Protein AF-A0A1V4M1B5-F1 (afdb_monomer_lite)

Secondary structure (DSSP, 8-state):
-HHHHHHHHHHHHHHHHHHHHHHHHHHHHHHTPPPPPEEEEEEEEEEEEEEEEE-S--SSS-TTPEEPTT-S-EEGGG-EEEEEEEEEEEES--SS-EEEEEEEEEEEEEEETTTEEEEEEEEEEEEEEEEEEBTTB-EEEPPPEEE-HHHHHHHHHHHHHHHT---SEEEEEEEEEEEEEEEETTEEEEEEEEEEEEEEE-SSEEEESS-TTT--EEEEEEEEEEPPPHHHHHHHHHHHSHHHHHHHHHHHHHHHHHHHTTS--S-HHHHHHHHTGGGEEE------S-EEEE-S-HHHHHHHHHHTT--EEEETTTTEEEEE-SSEEEEE-HHHHHHHHTTSPPHHHHHHHTTSS-HHHHHHHHHHHHHH---HHHHHHHTTSS-HHHHHHHHHHHTT--B----TTTTTS--GGGGTS-HHHHHHHTEEEEEE-TTSPEEEEESS---HHHHHHHHHHHTS-EEEEE--HHHHHHHHHHHHHHHHHHH----TTS-TTS-GGGGS-HHHHHHHHHHHHTT---HHHHHHHHT-S-TTTTTT--SSS-HHHHHHHTTSS-HHHHHHHHHHHHHHHHS-HHHHHTTPPPPHHHHHHHTTSS-HHHHHHHHHHHHHHT--HHHHHHHTTSS-HHHHHHHHHHHHHHHHHHHS--S--------

Sequence (663 aa):
MKNKRLRSKILSLLMLMALGLSGGWTYITYSRMPPLPVTRAVTLEAGADFQVTAQENLLVYPRGTVLPKDLAAYFYAADPQLVVFPSVDVSGLESGELSVDLDFKVRLLAADDRLGTYWTYDLEAIPGESFVLTPQKTTFTARGISLDAPGYYDLGVSIREEIDSNAGNLQLELLSTLQVTGTANGEKVVRQTRHTFDVMLQNTYFAIAVPPGDNVAQMTAVAASVPPTLRENFLRFAGIHYLLLALDGILLLGLVLSLVLRDRSASRAEAEHRRFKEWITEGTVEVRDKTPIRILTLEGLVDLAIDLDKRVIYDDQVKKYYVLEEDLLYSHDPREARGILDKKPQLGKLLLERGHIRQEQLETGLYYQQRIGSRLGESLIALGFINETTLHSTLAAQNQVNYVEVDPKIAGKDRSWLEKLDIKRARALNVLPLGKRPDGQWVIASGKPVTEELKKALEEIFESRVFLVATRPSAVFATLEYMGEEARQQWGGDLKGTGLTIQPYERLTQEENTAFTNAYYRGTLVRELLLKATGKVDPTALAPVSKGESVMDWLVDNDFVDLEFFNLMQGLERLIGRMDWDQRQEKMVPSMAEVLHESDYLTRDVVQWVAHESQLQKISEKDLLKNNLLASPTTLEKTQLLLTTHRSLLSLNPVEPDRDPLK

Structure (mmCIF, N/CA/C/O backbone):
data_AF-A0A1V4M1B5-F1
#
_entry.id   AF-A0A1V4M1B5-F1
#
loop_
_atom_site.group_PDB
_atom_site.id
_atom_site.type_symbol
_atom_site.label_atom_id
_atom_site.label_alt_id
_atom_site.label_comp_id
_atom_site.label_asym_id
_atom_site.label_entity_id
_atom_site.label_seq_id
_atom_site.pdbx_PDB_ins_code
_atom_site.Cartn_x
_atom_site.Cartn_y
_atom_site.Cartn_z
_atom_site.occupancy
_atom_site.B_iso_or_equiv
_atom_site.auth_seq_id
_atom_site.auth_comp_id
_atom_site.auth_asym_id
_atom_site.auth_atom_id
_atom_site.pdbx_PDB_model_num
ATOM 1 N N . MET A 1 1 ? -41.233 9.272 -36.796 1.00 48.00 1 MET A N 1
ATOM 2 C CA . MET A 1 1 ? -40.439 9.835 -35.669 1.00 48.00 1 MET A CA 1
ATOM 3 C C . MET A 1 1 ? -41.277 10.369 -34.493 1.00 48.00 1 MET A C 1
ATOM 5 O O . MET A 1 1 ? -40.893 10.101 -33.359 1.00 48.00 1 MET A O 1
ATOM 9 N N . LYS A 1 2 ? -42.426 11.045 -34.700 1.00 44.78 2 LYS A N 1
ATOM 10 C CA . LYS A 1 2 ? -43.296 11.566 -33.609 1.00 44.78 2 LYS A CA 1
ATOM 11 C C . LYS A 1 2 ? -43.731 10.512 -32.564 1.00 44.78 2 LYS A C 1
ATOM 13 O O . LYS A 1 2 ? -43.611 10.770 -31.370 1.00 44.78 2 LYS A O 1
ATOM 18 N N . ASN A 1 3 ? -44.111 9.300 -32.987 1.00 55.03 3 ASN A N 1
ATOM 19 C CA . ASN A 1 3 ? -44.580 8.246 -32.066 1.00 55.03 3 ASN A CA 1
ATOM 20 C C . ASN A 1 3 ? -43.497 7.670 -31.130 1.00 55.03 3 ASN A C 1
ATOM 22 O O . ASN A 1 3 ? -43.824 7.250 -30.024 1.00 55.03 3 ASN A O 1
ATOM 26 N N . LYS A 1 4 ? -42.209 7.677 -31.515 1.00 56.94 4 LYS A N 1
ATOM 27 C CA . LYS A 1 4 ? -41.112 7.208 -30.637 1.00 56.94 4 LYS A CA 1
ATOM 28 C C . LYS A 1 4 ? -40.813 8.206 -29.511 1.00 56.94 4 LYS A C 1
ATOM 30 O O . LYS A 1 4 ? -40.631 7.801 -28.368 1.00 56.94 4 LYS A O 1
ATOM 35 N N . ARG A 1 5 ? -40.841 9.510 -29.816 1.00 59.72 5 ARG A N 1
ATOM 36 C CA . ARG A 1 5 ? -40.646 10.579 -28.820 1.00 59.72 5 ARG A CA 1
ATOM 37 C C . ARG A 1 5 ? -41.785 10.634 -27.797 1.00 59.72 5 ARG A C 1
ATOM 39 O O . ARG A 1 5 ? -41.528 10.899 -26.628 1.00 59.72 5 ARG A O 1
ATOM 46 N N . LEU A 1 6 ? -43.021 10.350 -28.216 1.00 68.25 6 LEU A N 1
ATOM 47 C CA . LEU A 1 6 ? -44.176 10.306 -27.313 1.00 68.25 6 LEU A CA 1
ATOM 48 C C . LEU A 1 6 ? -44.098 9.121 -26.332 1.00 68.25 6 LEU A C 1
ATOM 50 O O . LEU A 1 6 ? -44.306 9.308 -25.138 1.00 68.25 6 LEU A O 1
ATOM 54 N N . ARG A 1 7 ? -43.708 7.928 -26.806 1.00 73.94 7 ARG A N 1
ATOM 55 C CA . ARG A 1 7 ? -43.540 6.730 -25.959 1.00 73.94 7 ARG A CA 1
ATOM 56 C C . ARG A 1 7 ? -42.438 6.885 -24.904 1.00 73.94 7 ARG A C 1
ATOM 58 O O . ARG A 1 7 ? -42.643 6.495 -23.763 1.00 73.94 7 ARG A O 1
ATOM 65 N N . SER A 1 8 ? -41.307 7.503 -25.257 1.00 70.81 8 SER A N 1
ATOM 66 C CA . SER A 1 8 ? -40.213 7.773 -24.307 1.00 70.81 8 SER A CA 1
ATOM 67 C C . SER A 1 8 ? -40.633 8.742 -23.192 1.00 70.81 8 SER A C 1
ATOM 69 O O . SER A 1 8 ? -40.328 8.491 -22.032 1.00 70.81 8 SER A O 1
ATOM 71 N N . LYS A 1 9 ? -41.406 9.794 -23.507 1.00 78.75 9 LYS A N 1
ATOM 72 C CA . LYS A 1 9 ? -41.931 10.723 -22.488 1.00 78.75 9 LYS A CA 1
ATOM 73 C C . LYS A 1 9 ? -42.872 10.039 -21.495 1.00 78.75 9 LYS A C 1
ATOM 75 O O . LYS A 1 9 ? -42.784 10.305 -20.302 1.00 78.75 9 LYS A O 1
ATOM 80 N N . ILE A 1 10 ? -43.752 9.167 -21.989 1.00 85.25 10 ILE A N 1
ATOM 81 C CA . ILE A 1 10 ? -44.687 8.409 -21.146 1.00 85.25 10 ILE A CA 1
ATOM 82 C C . ILE A 1 10 ? -43.915 7.455 -20.224 1.00 85.25 10 ILE A C 1
ATOM 84 O O . ILE A 1 10 ? -44.219 7.383 -19.039 1.00 85.25 10 ILE A O 1
ATOM 88 N N . LEU A 1 11 ? -42.876 6.786 -20.734 1.00 85.06 11 LEU A N 1
ATOM 89 C CA . LEU A 1 11 ? -42.045 5.883 -19.936 1.00 85.06 11 LEU A CA 1
ATOM 90 C C . LEU A 1 11 ? -41.297 6.612 -18.808 1.00 85.06 11 LEU A C 1
ATOM 92 O O . LEU A 1 11 ? -41.322 6.145 -17.672 1.00 85.06 11 LEU A O 1
ATOM 96 N N . SER A 1 12 ? -40.687 7.773 -19.087 1.00 86.62 12 SER A N 1
ATOM 97 C CA . SER A 1 12 ? -40.018 8.568 -18.044 1.00 86.62 12 SER A CA 1
ATOM 98 C C . SER A 1 12 ? -41.000 9.038 -16.966 1.00 86.62 12 SER A C 1
ATOM 100 O O . SER A 1 12 ? -40.670 9.016 -15.785 1.00 86.62 12 SER A O 1
ATOM 102 N N . LEU A 1 13 ? -42.218 9.433 -17.358 1.00 90.75 13 LEU A N 1
ATOM 103 C CA . LEU A 1 13 ? -43.259 9.859 -16.418 1.00 90.75 13 LEU A CA 1
ATOM 104 C C . LEU A 1 13 ? -43.703 8.705 -15.502 1.00 90.75 13 LEU A C 1
ATOM 106 O O . LEU A 1 13 ? -43.844 8.894 -14.296 1.00 90.75 13 LEU A O 1
ATOM 110 N N . LEU A 1 14 ? -43.888 7.507 -16.066 1.00 91.00 14 LEU A N 1
ATOM 111 C CA . LEU A 1 14 ? -44.264 6.312 -15.308 1.00 91.00 14 LEU A CA 1
ATOM 112 C C . LEU A 1 14 ? -43.173 5.897 -14.316 1.00 91.00 14 LEU A C 1
ATOM 114 O O . LEU A 1 14 ? -43.487 5.585 -13.170 1.00 91.00 14 LEU A O 1
ATOM 118 N N . MET A 1 15 ? -41.899 5.939 -14.719 1.00 90.94 15 MET A N 1
ATOM 119 C CA . MET A 1 15 ? -40.792 5.623 -13.810 1.00 90.94 15 MET A CA 1
ATOM 120 C C . MET A 1 15 ? -40.644 6.643 -12.683 1.00 90.94 15 MET A C 1
ATOM 122 O O . MET A 1 15 ? -40.407 6.249 -11.546 1.00 90.94 15 MET A O 1
ATOM 126 N N . LEU A 1 16 ? -40.849 7.932 -12.965 1.00 93.56 16 LEU A N 1
ATOM 127 C CA . LEU A 1 16 ? -40.843 8.970 -11.934 1.00 93.56 16 LEU A CA 1
ATOM 128 C C . LEU A 1 16 ? -41.950 8.735 -10.892 1.00 93.56 16 LEU A C 1
ATOM 130 O O . LEU A 1 16 ? -41.705 8.838 -9.692 1.00 93.56 16 LEU A O 1
ATOM 134 N N . MET A 1 17 ? -43.160 8.388 -11.341 1.00 94.44 17 MET A N 1
ATOM 135 C CA . MET A 1 17 ? -44.288 8.104 -10.450 1.00 94.44 17 MET A CA 1
ATOM 136 C C . MET A 1 17 ? -44.045 6.843 -9.607 1.00 94.44 17 MET A C 1
ATOM 138 O O . MET A 1 17 ? -44.287 6.857 -8.401 1.00 94.44 17 MET A O 1
ATOM 142 N N . ALA A 1 18 ? -43.522 5.777 -10.219 1.00 93.00 18 ALA A N 1
ATOM 143 C CA . ALA A 1 18 ? -43.169 4.546 -9.515 1.00 93.00 18 ALA A CA 1
ATOM 144 C C . ALA A 1 18 ? -42.073 4.779 -8.461 1.00 93.00 18 ALA A C 1
ATOM 146 O O . ALA A 1 18 ? -42.193 4.284 -7.342 1.00 93.00 18 ALA A O 1
ATOM 147 N N . LEU A 1 19 ? -41.048 5.575 -8.788 1.00 94.69 19 LEU A N 1
ATOM 148 C CA . LEU A 1 19 ? -39.980 5.937 -7.855 1.00 94.69 19 LEU A CA 1
ATOM 149 C C . LEU A 1 19 ? -40.519 6.738 -6.662 1.00 94.69 19 LEU A C 1
ATOM 151 O O . LEU A 1 19 ? -40.127 6.483 -5.529 1.00 94.69 19 LEU A O 1
ATOM 155 N N . GLY A 1 20 ? -41.453 7.666 -6.893 1.00 93.19 20 GLY A N 1
ATOM 156 C CA . GLY A 1 20 ? -42.091 8.428 -5.815 1.00 93.19 20 GLY A CA 1
ATOM 157 C C . GLY A 1 20 ? -42.897 7.550 -4.852 1.00 93.19 20 GLY A C 1
ATOM 158 O O . GLY A 1 20 ? -42.809 7.725 -3.638 1.00 93.19 20 GLY A O 1
ATOM 159 N N . LEU A 1 21 ? -43.647 6.577 -5.380 1.00 95.56 21 LEU A N 1
ATOM 160 C CA . LEU A 1 21 ? -44.409 5.624 -4.563 1.00 95.56 21 LEU A CA 1
ATOM 161 C C . LEU A 1 21 ? -43.489 4.699 -3.757 1.00 95.56 21 LEU A C 1
ATOM 163 O O . LEU A 1 21 ? -43.699 4.519 -2.558 1.00 95.56 21 LEU A O 1
ATOM 167 N N . SER A 1 22 ? -42.466 4.144 -4.408 1.00 94.06 22 SER A N 1
ATOM 168 C CA . SER A 1 22 ? -41.503 3.235 -3.782 1.00 94.06 22 SER A CA 1
ATOM 169 C C . SER A 1 22 ? -40.672 3.949 -2.707 1.00 94.06 22 SER A C 1
ATOM 171 O O . SER A 1 22 ? -40.664 3.517 -1.555 1.00 94.06 22 SER A O 1
ATOM 173 N N . GLY A 1 23 ? -40.125 5.132 -3.008 1.00 92.06 23 GLY A N 1
ATOM 174 C CA . GLY A 1 23 ? -39.372 5.931 -2.039 1.00 92.06 23 GLY A CA 1
ATOM 175 C C . GLY A 1 23 ? -40.216 6.391 -0.843 1.00 92.06 23 GLY A C 1
ATOM 176 O O . GLY A 1 23 ? -39.745 6.381 0.296 1.00 92.06 23 GLY A O 1
ATOM 177 N N . GLY A 1 24 ? -41.492 6.731 -1.066 1.00 93.06 24 GLY A N 1
ATOM 178 C CA . GLY A 1 24 ? -42.434 7.033 0.015 1.00 93.06 24 GLY A CA 1
ATOM 179 C C . GLY A 1 24 ? -42.676 5.835 0.941 1.00 93.06 24 GLY A C 1
ATOM 180 O O . GLY A 1 24 ? -42.702 5.988 2.165 1.00 93.06 24 GLY A O 1
ATOM 181 N N . TRP A 1 25 ? -42.787 4.630 0.378 1.00 94.44 25 TRP A N 1
ATOM 182 C CA . TRP A 1 25 ? -42.917 3.392 1.146 1.00 94.44 25 TRP A CA 1
ATOM 183 C C . TRP A 1 25 ? -41.650 3.069 1.952 1.00 94.44 25 TRP A C 1
ATOM 185 O O . TRP A 1 25 ? -41.737 2.744 3.142 1.00 94.44 25 TRP A O 1
ATOM 195 N N 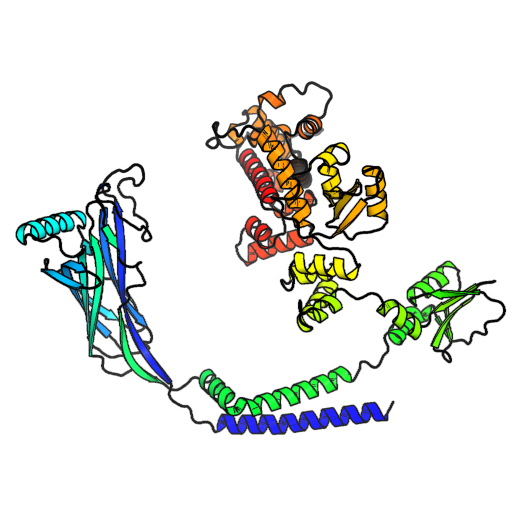. THR A 1 26 ? -40.472 3.231 1.343 1.00 92.06 26 THR A N 1
ATOM 196 C CA . THR A 1 26 ? -39.167 3.093 2.006 1.00 92.06 26 THR A CA 1
ATOM 197 C C . THR A 1 26 ? -39.068 4.032 3.216 1.00 92.06 26 THR A C 1
ATOM 199 O O . THR A 1 26 ? -38.718 3.593 4.314 1.00 92.06 26 THR A O 1
ATOM 202 N N . TYR A 1 27 ? -39.474 5.298 3.070 1.00 92.50 27 TYR A N 1
ATOM 203 C CA . TYR A 1 27 ? -39.467 6.285 4.157 1.00 92.50 27 TYR A CA 1
ATOM 204 C C . TYR A 1 27 ? -40.409 5.930 5.321 1.00 92.50 27 TYR A C 1
ATOM 206 O O . TYR A 1 27 ? -40.021 6.004 6.492 1.00 92.50 27 TYR A O 1
ATOM 214 N N . ILE A 1 28 ? -41.645 5.513 5.027 1.00 93.25 28 ILE A N 1
ATOM 215 C CA . ILE A 1 28 ? -42.609 5.103 6.064 1.00 93.25 28 ILE A CA 1
ATOM 216 C C . ILE A 1 28 ? -42.090 3.877 6.826 1.00 93.25 28 ILE A C 1
ATOM 218 O O . ILE A 1 28 ? -42.233 3.795 8.045 1.00 93.25 28 ILE A O 1
ATOM 222 N N . THR A 1 29 ? -41.467 2.934 6.120 1.00 90.31 29 THR A N 1
ATOM 223 C CA . THR A 1 29 ? -40.928 1.715 6.732 1.00 90.31 29 THR A CA 1
ATOM 224 C C . THR A 1 29 ? -39.745 2.041 7.647 1.00 90.31 29 THR A C 1
ATOM 226 O O . THR A 1 29 ? -39.699 1.558 8.776 1.00 90.31 29 THR A O 1
ATOM 229 N N . TYR A 1 30 ? -38.833 2.919 7.212 1.00 89.81 30 TYR A N 1
ATOM 230 C CA . TYR A 1 30 ? -37.693 3.361 8.021 1.00 89.81 30 TYR A CA 1
ATOM 231 C C . TYR A 1 30 ? -38.131 4.127 9.277 1.00 89.81 30 TYR A C 1
ATOM 233 O O . TYR A 1 30 ? -37.676 3.828 10.377 1.00 89.81 30 TYR A O 1
ATOM 241 N N . SER A 1 31 ? -39.067 5.071 9.139 1.00 86.56 31 SER A N 1
ATOM 242 C CA . SER A 1 31 ? -39.535 5.904 10.261 1.00 86.56 31 SER A CA 1
ATOM 243 C C . SER A 1 31 ? -40.299 5.132 11.345 1.00 86.56 31 SER A C 1
ATOM 245 O O . SER A 1 31 ? -40.367 5.588 12.483 1.00 86.56 31 SER A O 1
ATOM 247 N N . ARG A 1 32 ? -40.854 3.957 11.020 1.00 88.19 32 ARG A N 1
ATOM 248 C CA . ARG A 1 32 ? -41.554 3.075 11.973 1.00 88.19 32 ARG A CA 1
ATOM 249 C C . ARG A 1 32 ? -40.654 2.022 12.623 1.00 88.19 32 ARG A C 1
ATOM 251 O O . ARG A 1 32 ? -41.139 1.236 13.436 1.00 88.19 32 ARG A O 1
ATOM 258 N N . MET A 1 33 ? -39.373 1.966 12.265 1.00 82.12 33 MET A N 1
ATOM 259 C CA . MET A 1 33 ? -38.455 0.950 12.766 1.00 82.12 33 MET A CA 1
ATOM 260 C C . MET A 1 33 ? -37.965 1.300 14.186 1.00 82.12 33 MET A C 1
ATOM 262 O O . MET A 1 33 ? -37.343 2.348 14.364 1.00 82.12 33 MET A O 1
ATOM 266 N N . PRO A 1 34 ? -38.193 0.449 15.207 1.00 78.88 34 PRO A N 1
ATOM 267 C CA . PRO A 1 34 ? -37.707 0.726 16.555 1.00 78.88 34 PRO A CA 1
ATOM 268 C C . PRO A 1 34 ? -36.176 0.563 16.637 1.00 78.88 34 PRO A C 1
ATOM 270 O O . PRO A 1 34 ? -35.639 -0.403 16.066 1.00 78.88 34 PRO A O 1
ATOM 273 N N . PRO A 1 35 ? -35.468 1.455 17.361 1.00 75.00 35 PRO A N 1
ATOM 274 C CA . PRO A 1 35 ? -34.042 1.297 17.626 1.00 75.00 35 PRO A CA 1
ATOM 275 C C . PRO A 1 35 ? -33.814 0.080 18.531 1.00 75.00 35 PRO A C 1
ATOM 277 O O . PRO A 1 35 ? -34.474 -0.066 19.558 1.00 75.00 35 PRO A O 1
ATOM 280 N N . LEU A 1 36 ? -32.882 -0.798 18.151 1.00 74.56 36 LEU A N 1
ATOM 281 C CA . LEU A 1 36 ? -32.405 -1.871 19.027 1.00 74.56 36 LEU A CA 1
ATOM 282 C C . LEU A 1 36 ? -31.110 -1.418 19.709 1.00 74.56 36 LEU A C 1
ATOM 284 O O . LEU A 1 36 ? -30.237 -0.906 19.007 1.00 74.56 36 LEU A O 1
ATOM 288 N N . PRO A 1 37 ? -30.968 -1.594 21.033 1.00 69.50 37 PRO A N 1
ATOM 289 C CA . PRO A 1 37 ? -29.745 -1.224 21.732 1.00 69.50 37 PRO A CA 1
ATOM 290 C C . PRO A 1 37 ? -28.545 -2.016 21.201 1.00 69.50 37 PRO A C 1
ATOM 292 O O . PRO A 1 37 ? -28.661 -3.201 20.883 1.00 69.50 37 PRO A O 1
ATOM 295 N N . VAL A 1 38 ? -27.394 -1.352 21.122 1.00 65.25 38 VAL A N 1
ATOM 296 C CA . VAL A 1 38 ? -26.109 -1.946 20.740 1.00 65.25 38 VAL A CA 1
ATOM 297 C C . VAL A 1 38 ? -25.270 -2.115 21.998 1.00 65.25 38 VAL A C 1
ATOM 299 O O . VAL A 1 38 ? -25.166 -1.199 22.812 1.00 65.25 38 VAL A O 1
ATOM 302 N N . THR A 1 39 ? -24.664 -3.284 22.171 1.00 66.88 39 THR A N 1
ATOM 303 C CA . THR A 1 39 ? -23.764 -3.542 23.295 1.00 66.88 39 THR A CA 1
ATOM 304 C C . THR A 1 39 ? -22.394 -2.923 23.018 1.00 66.88 39 THR A C 1
ATOM 306 O O . THR A 1 39 ? -21.721 -3.326 22.071 1.00 66.88 39 THR A O 1
ATOM 309 N N . ARG A 1 40 ? -21.965 -1.960 23.839 1.00 69.56 40 ARG A N 1
ATOM 310 C CA . ARG A 1 40 ? -20.591 -1.436 23.843 1.00 69.56 40 ARG A CA 1
ATOM 311 C C . ARG A 1 40 ? -19.834 -2.020 25.029 1.00 69.56 40 ARG A C 1
ATOM 313 O O . ARG A 1 40 ? -20.274 -1.896 26.172 1.00 69.56 40 ARG A O 1
ATOM 320 N N . ALA A 1 41 ? -18.725 -2.690 24.739 1.00 79.69 41 ALA A N 1
ATOM 321 C CA . ALA A 1 41 ? -17.855 -3.277 25.745 1.00 79.69 41 ALA A CA 1
ATOM 322 C C . ALA A 1 41 ? -16.779 -2.270 26.169 1.00 79.69 41 ALA A C 1
ATOM 324 O O . ALA A 1 41 ? -16.116 -1.681 25.317 1.00 79.69 41 ALA A O 1
ATOM 325 N N . VAL A 1 42 ? -16.603 -2.096 27.477 1.00 84.50 42 VAL A N 1
ATOM 326 C CA . VAL A 1 42 ? -15.413 -1.465 28.055 1.00 84.50 42 VAL A CA 1
ATOM 327 C C . VAL A 1 42 ? -14.383 -2.571 28.227 1.00 84.50 42 VAL A C 1
ATOM 329 O O . VAL A 1 42 ? -14.652 -3.534 28.950 1.00 84.50 42 VAL A O 1
ATOM 332 N N . THR A 1 43 ? -13.235 -2.456 27.572 1.00 88.94 43 THR A N 1
ATOM 333 C CA . THR A 1 43 ? -12.183 -3.482 27.597 1.00 88.94 43 THR A CA 1
ATOM 334 C C . THR A 1 43 ? -10.927 -2.895 28.211 1.00 88.94 43 THR A C 1
ATOM 336 O O . THR A 1 43 ? -10.510 -1.810 27.816 1.00 88.94 43 THR A O 1
ATOM 339 N N . LEU A 1 44 ? -10.349 -3.596 29.184 1.00 88.56 44 LEU A N 1
ATOM 340 C CA . LEU A 1 44 ? -9.011 -3.316 29.687 1.00 88.56 44 LEU A CA 1
ATOM 341 C C . LEU A 1 44 ? -8.021 -4.280 29.052 1.00 88.56 44 LEU A C 1
ATOM 343 O O . LEU A 1 44 ? -8.286 -5.478 28.966 1.00 88.56 44 LEU A O 1
ATOM 347 N N . GLU A 1 45 ? -6.881 -3.747 28.657 1.00 90.69 45 GLU A N 1
ATOM 348 C CA . GLU A 1 45 ? -5.767 -4.469 28.074 1.00 90.69 45 GLU A CA 1
ATOM 349 C C . GLU A 1 45 ? -4.562 -4.281 28.987 1.00 90.69 45 GLU A C 1
ATOM 351 O O . GLU A 1 45 ? -4.128 -3.157 29.225 1.00 90.69 45 GLU A O 1
ATOM 356 N N . ALA A 1 46 ? -4.061 -5.374 29.555 1.00 90.38 46 ALA A N 1
ATOM 357 C CA . ALA A 1 46 ? -2.837 -5.368 30.343 1.00 90.38 46 ALA A CA 1
ATOM 358 C C . ALA A 1 46 ? -1.698 -5.929 29.497 1.00 90.38 46 ALA A C 1
ATOM 360 O O . ALA A 1 46 ? -1.815 -7.033 28.960 1.00 90.38 46 ALA A O 1
ATOM 361 N N . GLY A 1 47 ? -0.612 -5.177 29.394 1.00 90.56 47 GLY A N 1
ATOM 362 C CA . GLY A 1 47 ? 0.578 -5.550 28.646 1.00 90.56 47 GLY A CA 1
ATOM 363 C C . GLY A 1 47 ? 1.844 -5.147 29.387 1.00 90.56 47 GLY A C 1
ATOM 364 O O . GLY A 1 47 ? 1.809 -4.664 30.520 1.00 90.56 47 GLY A O 1
ATOM 365 N N . ALA A 1 48 ? 2.983 -5.340 28.735 1.00 89.62 48 ALA A N 1
ATOM 366 C CA . ALA A 1 48 ? 4.244 -4.789 29.195 1.00 89.62 48 ALA A CA 1
ATOM 367 C C . ALA A 1 48 ? 5.140 -4.487 27.997 1.00 89.62 48 ALA A C 1
ATOM 369 O O . ALA A 1 48 ? 5.256 -5.299 27.078 1.00 89.62 48 ALA A O 1
ATOM 370 N N . ASP A 1 49 ? 5.782 -3.326 28.033 1.00 91.38 49 ASP A N 1
ATOM 371 C CA . ASP A 1 49 ? 6.894 -3.016 27.145 1.00 91.38 49 ASP A CA 1
ATOM 372 C C . ASP A 1 49 ? 8.224 -3.344 27.840 1.00 91.38 49 ASP A C 1
ATOM 374 O O . ASP A 1 49 ? 8.264 -3.555 29.050 1.00 91.38 49 ASP A O 1
ATOM 378 N N . PHE A 1 50 ? 9.334 -3.393 27.111 1.00 93.12 50 PHE A N 1
ATOM 379 C CA . PHE A 1 50 ? 10.651 -3.588 27.715 1.00 93.12 50 PHE A CA 1
ATOM 380 C C . PHE A 1 50 ? 11.759 -2.853 26.968 1.00 93.12 50 PHE A C 1
ATOM 382 O O . PHE A 1 50 ? 11.620 -2.453 25.812 1.00 93.12 50 PHE A O 1
ATOM 389 N N . GLN A 1 51 ? 12.895 -2.709 27.639 1.00 94.62 51 GLN A N 1
ATOM 390 C CA . GLN A 1 51 ? 14.132 -2.196 27.077 1.00 94.62 51 GLN A CA 1
ATOM 391 C C . GLN A 1 51 ? 15.299 -3.061 27.548 1.00 94.62 51 GLN A C 1
ATOM 393 O O . GLN A 1 51 ? 15.415 -3.348 28.738 1.00 94.62 51 GLN A O 1
ATOM 398 N N . VAL A 1 52 ? 16.183 -3.438 26.622 1.00 95.31 52 VAL A N 1
ATOM 399 C CA . VAL A 1 52 ? 17.447 -4.109 26.947 1.00 95.31 52 VAL A CA 1
ATOM 400 C C . VAL A 1 52 ? 18.600 -3.180 26.600 1.00 95.31 52 VAL A C 1
ATOM 402 O O . VAL A 1 52 ? 18.655 -2.656 25.489 1.00 95.31 52 VAL A O 1
ATOM 405 N N . THR A 1 53 ? 19.515 -2.960 27.540 1.00 95.69 53 THR A N 1
ATOM 406 C CA . THR A 1 53 ? 20.685 -2.089 27.342 1.00 95.69 53 THR A CA 1
ATOM 407 C C . THR A 1 53 ? 21.968 -2.867 27.607 1.00 95.69 53 THR A C 1
ATOM 409 O O . THR A 1 53 ? 22.090 -3.495 28.656 1.00 95.69 53 THR A O 1
ATOM 412 N N . ALA A 1 54 ? 22.923 -2.828 26.675 1.00 95.44 54 ALA A N 1
ATOM 413 C CA . ALA A 1 54 ? 24.233 -3.457 26.854 1.00 95.44 54 ALA A CA 1
ATOM 414 C C . ALA A 1 54 ? 25.074 -2.681 27.881 1.00 95.44 54 ALA A C 1
ATOM 416 O O . ALA A 1 54 ? 25.277 -1.474 27.717 1.00 95.44 54 ALA A O 1
ATOM 417 N N . GLN A 1 55 ? 25.581 -3.353 28.916 1.00 93.31 55 GLN A N 1
ATOM 418 C CA . GLN A 1 55 ? 26.452 -2.737 29.925 1.00 93.31 55 GLN A CA 1
ATOM 419 C C . GLN A 1 55 ? 27.941 -2.946 29.630 1.00 93.31 55 GLN A C 1
ATOM 421 O O . GLN A 1 55 ? 28.760 -2.118 30.037 1.00 93.31 55 GLN A O 1
ATOM 426 N N . GLU A 1 56 ? 28.286 -3.971 28.853 1.00 91.19 56 GLU A N 1
ATOM 427 C CA . GLU A 1 56 ? 29.650 -4.249 28.402 1.00 91.19 56 GLU A CA 1
ATOM 428 C C . GLU A 1 56 ? 29.911 -3.786 26.966 1.00 91.19 56 GLU A C 1
ATOM 430 O O . GLU A 1 56 ? 28.998 -3.604 26.157 1.00 91.19 56 GLU A O 1
ATOM 435 N N . ASN A 1 57 ? 31.186 -3.561 26.642 1.00 90.56 57 ASN A N 1
ATOM 436 C CA . ASN A 1 57 ? 31.584 -3.063 25.327 1.00 90.56 57 ASN A CA 1
ATOM 437 C C . ASN A 1 57 ? 31.890 -4.212 24.353 1.00 90.56 57 ASN A C 1
ATOM 439 O O . ASN A 1 57 ? 32.978 -4.788 24.383 1.00 90.56 57 ASN A O 1
ATOM 443 N N . LEU A 1 58 ? 30.957 -4.502 23.445 1.00 88.62 58 LEU A N 1
ATOM 444 C CA . LEU A 1 58 ? 31.131 -5.473 22.364 1.00 88.62 58 LEU A CA 1
ATOM 445 C C . LEU A 1 58 ? 31.296 -4.774 21.008 1.00 88.62 58 LEU A C 1
ATOM 447 O O . LEU A 1 58 ? 30.727 -3.715 20.765 1.00 88.62 58 LEU A O 1
ATOM 451 N N . LEU A 1 59 ? 32.009 -5.413 20.070 1.00 87.75 59 LEU A N 1
ATOM 452 C CA . LEU A 1 59 ? 32.154 -4.916 18.687 1.00 87.75 59 LEU A CA 1
ATOM 453 C C . LEU A 1 59 ? 30.803 -4.691 17.991 1.00 87.75 59 LEU A C 1
ATOM 455 O O . LEU A 1 59 ? 30.665 -3.769 17.194 1.00 87.75 59 LEU A O 1
ATOM 459 N N . VAL A 1 60 ? 29.826 -5.552 18.285 1.00 85.38 60 VAL A N 1
ATOM 460 C CA . VAL A 1 60 ? 28.475 -5.492 17.707 1.00 85.38 60 VAL A CA 1
ATOM 461 C C . VAL A 1 60 ? 27.558 -4.578 18.529 1.00 85.38 60 VAL A C 1
ATOM 463 O O . VAL A 1 60 ? 26.646 -3.973 17.974 1.00 85.38 60 VAL A O 1
ATOM 466 N N . TYR A 1 61 ? 27.826 -4.439 19.834 1.00 88.56 61 TYR A N 1
ATOM 467 C CA . TYR A 1 61 ? 27.019 -3.668 20.781 1.00 88.56 61 TYR A CA 1
ATOM 468 C C . TYR A 1 61 ? 27.925 -2.863 21.721 1.00 88.56 61 TYR A C 1
ATOM 470 O O . TYR A 1 61 ? 28.366 -3.384 22.748 1.00 88.56 61 TYR A O 1
ATOM 478 N N . PRO A 1 62 ? 28.225 -1.597 21.393 1.00 91.06 62 PRO A N 1
ATOM 479 C CA . PRO A 1 62 ? 28.942 -0.725 22.309 1.00 91.06 62 PRO A CA 1
ATOM 480 C C . PRO A 1 62 ? 28.192 -0.553 23.633 1.00 91.06 62 PRO A C 1
ATOM 482 O O . PRO A 1 62 ? 26.957 -0.594 23.670 1.00 91.06 62 PRO A O 1
ATOM 485 N N . ARG A 1 63 ? 28.921 -0.290 24.719 1.00 93.44 63 ARG A N 1
ATOM 486 C CA . ARG A 1 63 ? 28.312 -0.028 26.031 1.00 93.44 63 ARG A CA 1
ATOM 487 C C . ARG A 1 63 ? 27.295 1.119 25.953 1.00 93.44 63 ARG A C 1
ATOM 489 O O . ARG A 1 63 ? 27.576 2.167 25.377 1.00 93.44 63 ARG A O 1
ATOM 496 N N . GLY A 1 64 ? 26.133 0.930 26.575 1.00 93.06 64 GLY A N 1
ATOM 497 C CA . GLY A 1 64 ? 25.015 1.876 26.568 1.00 93.06 64 GLY A CA 1
ATOM 498 C C . GLY A 1 64 ? 24.097 1.756 25.349 1.00 93.06 64 GLY A C 1
ATOM 499 O O . GLY A 1 64 ? 23.124 2.501 25.251 1.00 93.06 64 GLY A O 1
ATOM 500 N N . THR A 1 65 ? 24.370 0.827 24.426 1.00 95.44 65 THR A N 1
ATOM 501 C CA . THR A 1 65 ? 23.492 0.585 23.275 1.00 95.44 65 THR A CA 1
ATOM 502 C C . THR A 1 65 ? 22.172 -0.019 23.740 1.00 95.44 65 THR A C 1
ATOM 504 O O . THR A 1 65 ? 22.153 -1.063 24.396 1.00 95.44 65 THR A O 1
ATOM 507 N N . VAL A 1 66 ? 21.065 0.620 23.360 1.00 96.19 66 VAL A N 1
ATOM 508 C CA . VAL A 1 66 ? 19.720 0.050 23.491 1.00 96.19 66 VAL A CA 1
ATOM 509 C C . VAL A 1 66 ? 19.532 -0.982 22.386 1.00 96.19 66 VAL A C 1
ATOM 511 O O . VAL A 1 66 ? 19.589 -0.650 21.201 1.00 96.19 66 VAL A O 1
ATOM 514 N N . LEU A 1 67 ? 19.353 -2.241 22.774 1.00 93.50 67 LEU A N 1
ATOM 515 C CA . LEU A 1 67 ? 19.260 -3.360 21.846 1.00 93.50 67 LEU A CA 1
ATOM 516 C C . LEU A 1 67 ? 17.856 -3.424 21.212 1.00 93.50 67 LEU A C 1
ATOM 518 O O . LEU A 1 67 ? 16.867 -3.174 21.909 1.00 93.50 67 LEU A O 1
ATOM 522 N N . PRO A 1 68 ? 17.740 -3.768 19.912 1.00 91.81 68 PRO A N 1
ATOM 523 C CA . PRO A 1 68 ? 16.446 -3.940 19.255 1.00 91.81 68 PRO A CA 1
ATOM 524 C C . PRO A 1 68 ? 15.549 -4.969 19.963 1.00 91.81 68 PRO A C 1
ATOM 526 O O . PRO A 1 68 ? 16.027 -5.956 20.528 1.00 91.81 68 PRO A O 1
ATOM 529 N N . LYS A 1 69 ? 14.233 -4.731 19.941 1.00 88.94 69 LYS A N 1
ATOM 530 C CA . LYS A 1 69 ? 13.225 -5.564 20.631 1.00 88.94 69 LYS A CA 1
ATOM 531 C C . LYS A 1 69 ? 12.849 -6.838 19.864 1.00 88.94 69 LYS A C 1
ATOM 533 O O . LYS A 1 69 ? 12.217 -7.722 20.424 1.00 88.94 69 LYS A O 1
ATOM 538 N N . ASP A 1 70 ? 13.221 -6.915 18.591 1.00 86.50 70 ASP A N 1
ATOM 539 C CA . ASP A 1 70 ? 12.963 -8.021 17.666 1.00 86.50 70 ASP A CA 1
ATOM 540 C C . ASP A 1 70 ? 14.131 -9.020 17.581 1.00 86.50 70 ASP A C 1
ATOM 542 O O . ASP A 1 70 ? 14.117 -9.936 16.756 1.00 86.50 70 ASP A O 1
ATOM 546 N N . LEU A 1 71 ? 15.151 -8.866 18.434 1.00 89.69 71 LEU A N 1
ATOM 547 C CA . LEU A 1 71 ? 16.245 -9.826 18.515 1.00 89.69 71 LEU A CA 1
ATOM 548 C C . LEU A 1 71 ? 15.745 -11.171 19.047 1.00 89.69 71 LEU A C 1
ATOM 550 O O . LEU A 1 71 ? 15.091 -11.251 20.082 1.00 89.69 71 LEU A O 1
ATOM 554 N N . ALA A 1 72 ? 16.156 -12.250 18.380 1.00 89.50 72 ALA A N 1
ATOM 555 C CA . ALA A 1 72 ? 15.867 -13.611 18.826 1.00 89.50 72 ALA A CA 1
ATOM 556 C C . ALA A 1 72 ? 16.562 -13.977 20.155 1.00 89.50 72 ALA A C 1
ATOM 558 O O . ALA A 1 72 ? 16.166 -14.940 20.807 1.00 89.50 72 ALA A O 1
ATOM 559 N N . ALA A 1 73 ? 17.619 -13.250 20.532 1.00 92.81 73 ALA A N 1
ATOM 560 C CA . ALA A 1 73 ? 18.424 -13.521 21.717 1.00 92.81 73 ALA A CA 1
ATOM 561 C C . ALA A 1 73 ? 19.192 -12.277 22.190 1.00 92.81 73 ALA A C 1
ATOM 563 O O . ALA A 1 73 ? 19.713 -11.508 21.378 1.00 92.81 73 ALA A O 1
ATOM 564 N N . TYR A 1 74 ? 19.339 -12.149 23.509 1.00 94.19 74 TYR A N 1
ATOM 565 C CA . TYR A 1 74 ? 20.148 -11.139 24.191 1.00 94.19 74 TYR A CA 1
ATOM 566 C C . TYR A 1 74 ? 21.300 -11.822 24.933 1.00 94.19 74 TYR A C 1
ATOM 568 O O . TYR A 1 74 ? 21.089 -12.510 25.931 1.00 94.19 74 TYR A O 1
ATOM 576 N N . PHE A 1 75 ? 22.522 -11.676 24.418 1.00 95.06 75 PHE A N 1
ATOM 577 C CA . PHE A 1 75 ? 23.691 -12.416 24.902 1.00 95.06 75 PHE A CA 1
ATOM 578 C C . PHE A 1 75 ? 24.216 -11.884 26.237 1.00 95.06 75 PHE A C 1
ATOM 580 O O . PHE A 1 75 ? 24.492 -10.691 26.362 1.00 95.06 75 PHE A O 1
ATOM 587 N N . TYR A 1 76 ? 24.472 -12.782 27.193 1.00 95.12 76 TYR A N 1
ATOM 588 C CA . TYR A 1 76 ? 25.026 -12.436 28.509 1.00 95.12 76 TYR A CA 1
ATOM 589 C C . TYR A 1 76 ? 26.420 -11.804 28.431 1.00 95.12 76 TYR A C 1
ATOM 591 O O . TYR A 1 76 ? 26.797 -11.043 29.311 1.00 95.12 76 TYR A O 1
ATOM 599 N N . ALA A 1 77 ? 27.165 -12.038 27.343 1.00 93.12 77 ALA A N 1
ATOM 600 C CA . ALA A 1 77 ? 28.454 -11.390 27.092 1.00 93.12 77 ALA A CA 1
ATOM 601 C C . ALA A 1 77 ? 28.374 -9.850 27.036 1.00 93.12 77 ALA A C 1
ATOM 603 O O . ALA A 1 77 ? 29.396 -9.186 27.172 1.00 93.12 77 ALA A O 1
ATOM 604 N N . ALA A 1 78 ? 27.183 -9.288 26.800 1.00 92.12 78 ALA A N 1
ATOM 605 C CA . ALA A 1 78 ? 26.943 -7.847 26.800 1.00 92.12 78 ALA A CA 1
ATOM 606 C C . ALA A 1 78 ? 26.592 -7.286 28.190 1.00 92.12 78 ALA A C 1
ATOM 608 O O . ALA A 1 78 ? 26.318 -6.089 28.282 1.00 92.12 78 ALA A O 1
ATOM 609 N N . ASP A 1 79 ? 26.527 -8.138 29.220 1.00 93.62 79 ASP A N 1
ATOM 610 C CA . ASP A 1 79 ? 25.913 -7.848 30.522 1.00 93.62 79 ASP A CA 1
ATOM 611 C C . ASP A 1 79 ? 24.574 -7.086 30.366 1.00 93.62 79 ASP A C 1
ATOM 613 O O . ASP A 1 79 ? 24.452 -5.907 30.701 1.00 93.62 79 ASP A O 1
ATOM 617 N N . PRO A 1 80 ? 23.586 -7.686 29.676 1.00 94.25 80 PRO A N 1
ATOM 618 C CA . PRO A 1 80 ? 22.382 -6.979 29.256 1.00 94.25 80 PRO A CA 1
ATOM 619 C C . PRO A 1 80 ? 21.476 -6.642 30.446 1.00 94.25 80 PRO A C 1
ATOM 621 O O . PRO A 1 80 ? 20.933 -7.530 31.098 1.00 94.25 80 PRO A O 1
ATOM 624 N N . GLN A 1 81 ? 21.207 -5.352 30.657 1.00 95.00 81 GLN A N 1
ATOM 625 C CA . GLN A 1 81 ? 20.213 -4.903 31.629 1.00 95.00 81 GLN A CA 1
ATOM 626 C C . GLN A 1 81 ? 18.816 -4.898 30.998 1.00 95.00 81 GLN A C 1
ATOM 628 O O . GLN A 1 81 ? 18.542 -4.078 30.117 1.00 95.00 81 GLN A O 1
ATOM 633 N N . LEU A 1 82 ? 17.932 -5.783 31.468 1.00 95.44 82 LEU A N 1
ATOM 634 C CA . LEU A 1 82 ? 16.523 -5.839 31.072 1.00 95.44 82 LEU A CA 1
ATOM 635 C C . LEU A 1 82 ? 15.666 -4.996 32.024 1.00 95.44 82 LEU A C 1
ATOM 637 O O . LEU A 1 82 ? 15.665 -5.220 33.232 1.00 95.44 82 LEU A O 1
ATOM 641 N N . VAL A 1 83 ? 14.901 -4.053 31.476 1.00 95.44 83 VAL A N 1
ATOM 642 C CA . VAL A 1 83 ? 13.909 -3.259 32.213 1.00 95.44 83 VAL A CA 1
ATOM 643 C C . VAL A 1 83 ? 12.538 -3.446 31.572 1.00 95.44 83 VAL A C 1
ATOM 645 O O . VAL A 1 83 ? 12.387 -3.208 30.376 1.00 95.44 83 VAL A O 1
ATOM 648 N N . VAL A 1 84 ? 11.544 -3.857 32.359 1.00 93.62 84 VAL A N 1
ATOM 649 C CA . VAL A 1 84 ? 10.165 -4.115 31.915 1.00 93.62 84 VAL A CA 1
ATOM 650 C C . VAL A 1 84 ? 9.235 -3.015 32.425 1.00 93.62 84 VAL A C 1
ATOM 652 O O . VAL A 1 84 ? 9.317 -2.620 33.584 1.00 93.62 84 VAL A O 1
ATOM 655 N N . PHE A 1 85 ? 8.338 -2.529 31.574 1.00 93.25 85 PHE A N 1
ATOM 656 C CA . PHE A 1 85 ? 7.382 -1.452 31.826 1.00 93.25 85 PHE A CA 1
ATOM 657 C C . PHE A 1 85 ? 5.946 -1.973 31.652 1.00 93.25 85 PHE A C 1
ATOM 659 O O . PHE A 1 85 ? 5.398 -1.902 30.548 1.00 93.25 85 PHE A O 1
ATOM 666 N N . PRO A 1 86 ? 5.321 -2.515 32.711 1.00 93.31 86 PRO A N 1
ATOM 667 C CA . PRO A 1 86 ? 3.921 -2.930 32.672 1.00 93.31 86 PRO A CA 1
ATOM 668 C C . PRO A 1 86 ? 2.993 -1.765 32.310 1.00 93.31 86 PRO A C 1
ATOM 670 O O . PRO A 1 86 ? 3.162 -0.650 32.810 1.00 93.31 86 PRO A O 1
ATOM 673 N N . SER A 1 87 ? 1.996 -2.012 31.467 1.00 92.44 87 SER A N 1
ATOM 674 C CA . SER A 1 87 ? 1.025 -1.010 31.034 1.00 92.44 87 SER A CA 1
ATOM 675 C C . SER A 1 87 ? -0.403 -1.536 31.083 1.00 92.44 87 SER A C 1
ATOM 677 O O . SER A 1 87 ? -0.660 -2.735 30.964 1.00 92.44 87 SER A O 1
ATOM 679 N N . VAL A 1 88 ? -1.342 -0.614 31.282 1.00 93.19 88 VAL A N 1
ATOM 680 C CA . VAL A 1 88 ? -2.776 -0.892 31.266 1.00 93.19 88 VAL A CA 1
ATOM 681 C C . VAL A 1 88 ? -3.473 0.156 30.416 1.00 93.19 88 VAL A C 1
ATOM 683 O O . VAL A 1 88 ? -3.373 1.354 30.693 1.00 93.19 88 VAL A O 1
ATOM 686 N N . ASP A 1 89 ? -4.217 -0.312 29.424 1.00 92.00 89 ASP A N 1
ATOM 687 C CA . ASP A 1 89 ? -5.001 0.496 28.501 1.00 92.00 89 ASP A CA 1
ATOM 688 C C . ASP A 1 89 ? -6.491 0.185 28.663 1.00 92.00 89 ASP A C 1
ATOM 690 O O . ASP A 1 89 ? -6.880 -0.964 28.864 1.00 92.00 89 ASP A O 1
ATOM 694 N N . VAL A 1 90 ? -7.354 1.200 28.583 1.00 91.75 90 VAL A N 1
ATOM 695 C CA . VAL A 1 90 ? -8.813 1.025 28.572 1.00 91.75 90 VAL A CA 1
ATOM 696 C C . VAL A 1 90 ? -9.430 1.587 27.298 1.00 91.75 90 VAL A C 1
ATOM 698 O O . VAL A 1 90 ? -9.202 2.733 26.914 1.00 91.75 90 VAL A O 1
ATOM 701 N N . SER A 1 91 ? -10.283 0.786 26.664 1.00 89.75 91 SER A N 1
ATOM 702 C CA . SER A 1 91 ? -11.082 1.163 25.501 1.00 89.75 91 SER A CA 1
ATOM 703 C C . SER A 1 91 ? -12.579 1.089 25.817 1.00 89.75 91 SER A C 1
ATOM 705 O O . SER A 1 91 ? -13.026 0.273 26.621 1.00 89.75 91 SER A O 1
ATOM 707 N N . GLY A 1 92 ? -13.376 1.973 25.208 1.00 85.44 92 GLY A N 1
ATOM 708 C CA . GLY A 1 92 ? -14.841 1.988 25.362 1.00 85.44 92 GLY A CA 1
ATOM 709 C C . GLY A 1 92 ? -15.378 2.654 26.639 1.00 85.44 92 GLY A C 1
ATOM 710 O O . GLY A 1 92 ? -16.590 2.628 26.867 1.00 85.44 92 GLY A O 1
ATOM 711 N N . LEU A 1 93 ? -14.515 3.261 27.463 1.00 86.88 93 LEU A N 1
ATOM 712 C CA . LEU A 1 93 ? -14.912 4.033 28.646 1.00 86.88 93 LEU A CA 1
ATOM 713 C C . LEU A 1 93 ? -15.377 5.444 28.240 1.00 86.88 93 LEU A C 1
ATOM 715 O O . LEU A 1 93 ? -14.563 6.316 27.950 1.00 86.88 93 LEU A O 1
ATOM 719 N N . GLU A 1 94 ? -16.690 5.671 28.222 1.00 85.00 94 GLU A N 1
ATOM 720 C CA . GLU A 1 94 ? -17.313 6.956 27.868 1.00 85.00 94 GLU A CA 1
ATOM 721 C C . GLU A 1 94 ? -17.642 7.800 29.112 1.00 85.00 94 GLU A C 1
ATOM 723 O O . GLU A 1 94 ? -17.592 9.028 29.067 1.00 85.00 94 GLU A O 1
ATOM 728 N N . SER A 1 95 ? -17.967 7.157 30.240 1.00 84.88 95 SER A N 1
ATOM 729 C CA . SER A 1 95 ? -18.196 7.821 31.532 1.00 84.88 95 SER A CA 1
ATOM 730 C C . SER A 1 95 ? -17.842 6.920 32.720 1.00 84.88 95 SER A C 1
ATOM 732 O O . SER A 1 95 ? -17.873 5.696 32.604 1.00 84.88 95 SER A O 1
ATOM 734 N N . GLY A 1 96 ? -17.537 7.521 33.873 1.00 87.25 96 GLY A N 1
ATOM 735 C CA . GLY A 1 96 ? -17.116 6.814 35.089 1.00 87.25 96 GLY A CA 1
ATOM 736 C C . GLY A 1 96 ? -15.603 6.845 35.321 1.00 87.25 96 GLY A C 1
ATOM 737 O O . GLY A 1 96 ? -14.856 7.458 34.559 1.00 87.25 96 GLY A O 1
ATOM 738 N N . GLU A 1 97 ? -15.171 6.203 36.403 1.00 92.69 97 GLU A N 1
ATOM 739 C CA . GLU A 1 97 ? -13.776 6.133 36.847 1.00 92.69 97 GLU A CA 1
ATOM 740 C C . GLU A 1 97 ? -13.451 4.702 37.286 1.00 92.69 97 GLU A C 1
ATOM 742 O O . GLU A 1 97 ? -14.241 4.069 37.999 1.00 92.69 97 GLU A O 1
ATOM 747 N N . LEU A 1 98 ? -12.291 4.198 36.859 1.00 93.00 98 LEU A N 1
ATOM 748 C CA . LEU A 1 98 ? -11.779 2.876 37.212 1.00 93.00 98 LEU A CA 1
ATOM 749 C C . LEU A 1 98 ? -10.489 3.022 38.020 1.00 93.00 98 LEU A C 1
ATOM 751 O O . LEU A 1 98 ? -9.465 3.435 37.481 1.00 93.00 98 LEU A O 1
ATOM 755 N N . SER A 1 99 ? -10.537 2.661 39.296 1.00 94.81 99 SER A N 1
ATOM 756 C CA . SER A 1 99 ? -9.369 2.510 40.161 1.00 94.81 99 SER A CA 1
ATOM 757 C C . SER A 1 99 ? -8.734 1.145 39.925 1.00 94.81 99 SER A C 1
ATOM 759 O O . SER A 1 99 ? -9.417 0.120 39.982 1.00 94.81 99 SER A O 1
ATOM 761 N N . VAL A 1 100 ? -7.434 1.132 39.657 1.00 94.75 100 VAL A N 1
ATOM 762 C CA . VAL A 1 100 ? -6.660 -0.075 39.375 1.00 94.75 100 VAL A CA 1
ATOM 763 C C . VAL A 1 100 ? -5.509 -0.173 40.366 1.00 94.75 100 VAL A C 1
ATOM 765 O O . VAL A 1 100 ? -4.693 0.745 40.447 1.00 94.75 100 VAL A O 1
ATOM 768 N N . ASP A 1 101 ? -5.439 -1.294 41.078 1.00 95.00 101 ASP A N 1
ATOM 769 C CA . ASP A 1 101 ? -4.310 -1.679 41.923 1.00 95.00 101 ASP A CA 1
ATOM 770 C C . ASP A 1 101 ? -3.497 -2.769 41.207 1.00 95.00 101 ASP A C 1
ATOM 772 O O . ASP A 1 101 ? -4.030 -3.826 40.851 1.00 95.00 101 ASP A O 1
ATOM 776 N N . LEU A 1 102 ? -2.218 -2.488 40.953 1.00 93.81 102 LEU A N 1
ATOM 777 C CA . LEU A 1 102 ? -1.251 -3.382 40.318 1.00 93.81 102 LEU A CA 1
ATOM 778 C C . LEU A 1 102 ? -0.311 -3.974 41.365 1.00 93.81 102 LEU A C 1
ATOM 780 O O . LEU A 1 102 ? 0.455 -3.238 41.980 1.00 93.81 102 LEU A O 1
ATOM 784 N N . ASP A 1 103 ? -0.295 -5.299 41.487 1.00 93.75 103 ASP A N 1
ATOM 785 C CA . ASP A 1 103 ? 0.680 -6.038 42.292 1.00 93.75 103 ASP A CA 1
ATOM 786 C C . ASP A 1 103 ? 1.641 -6.822 41.395 1.00 93.75 103 ASP A C 1
ATOM 788 O O . ASP A 1 103 ? 1.210 -7.515 40.468 1.00 93.75 103 ASP A O 1
ATOM 792 N N . PHE A 1 104 ? 2.935 -6.783 41.713 1.00 94.00 104 PHE A N 1
ATOM 793 C CA . PHE A 1 104 ? 3.982 -7.440 40.931 1.00 94.00 104 PHE A CA 1
ATOM 794 C C . PHE A 1 104 ? 4.653 -8.568 41.716 1.00 94.00 104 PHE A C 1
ATOM 796 O O . PHE A 1 104 ? 5.028 -8.408 42.880 1.00 94.00 104 PHE A O 1
ATOM 803 N N . LYS A 1 105 ? 4.855 -9.712 41.059 1.00 93.00 105 LYS A N 1
ATOM 804 C CA . LYS A 1 105 ? 5.651 -10.828 41.583 1.00 93.00 105 LYS A CA 1
ATOM 805 C C . LYS A 1 105 ? 6.571 -11.360 40.501 1.00 93.00 105 LYS A C 1
ATOM 807 O O . LYS A 1 105 ? 6.108 -11.617 39.396 1.00 93.00 105 LYS A O 1
ATOM 812 N N . VAL A 1 106 ? 7.837 -11.572 40.837 1.00 93.56 106 VAL A N 1
ATOM 813 C CA . VAL A 1 106 ? 8.785 -12.251 39.950 1.00 93.56 106 VAL A CA 1
ATOM 814 C C . VAL A 1 106 ? 8.930 -13.690 40.422 1.00 93.56 106 VAL A C 1
ATOM 816 O O . VAL A 1 106 ? 9.036 -13.942 41.623 1.00 93.56 106 VAL A O 1
ATOM 819 N N . ARG A 1 107 ? 8.915 -14.642 39.493 1.00 94.06 107 ARG A N 1
ATOM 820 C CA . ARG A 1 107 ? 9.170 -16.051 39.786 1.00 94.06 107 ARG A CA 1
ATOM 821 C C . ARG A 1 107 ? 10.195 -16.608 38.826 1.00 94.06 107 ARG A C 1
ATOM 823 O O . ARG A 1 107 ? 10.158 -16.316 37.635 1.00 94.06 107 ARG A O 1
ATOM 830 N N . LEU A 1 108 ? 11.064 -17.454 39.349 1.00 95.06 108 LEU A N 1
ATOM 831 C CA . LEU A 1 108 ? 11.918 -18.311 38.548 1.00 95.06 108 LEU A CA 1
ATOM 832 C C . LEU A 1 108 ? 11.290 -19.702 38.514 1.00 95.06 108 LEU A C 1
ATOM 834 O O . LEU A 1 108 ? 10.932 -20.244 39.556 1.00 95.06 108 LEU A O 1
ATOM 838 N N . LEU A 1 109 ? 11.128 -20.288 37.338 1.00 93.62 109 LEU A N 1
ATOM 839 C CA . LEU A 1 109 ? 10.525 -21.606 37.196 1.00 93.62 109 LEU A CA 1
ATOM 840 C C . LEU A 1 109 ? 11.255 -22.441 36.149 1.00 93.62 109 LEU A C 1
ATOM 842 O O . LEU A 1 109 ? 11.888 -21.910 35.239 1.00 93.62 109 LEU A O 1
ATOM 846 N N . ALA A 1 110 ? 11.126 -23.759 36.268 1.00 92.38 110 ALA A N 1
ATOM 847 C CA . ALA A 1 110 ? 11.445 -24.679 35.187 1.00 92.38 110 ALA A CA 1
ATOM 848 C C . ALA A 1 110 ? 10.149 -25.252 34.616 1.00 92.38 110 ALA A C 1
ATOM 850 O O . ALA A 1 110 ? 9.374 -25.873 35.346 1.00 92.38 110 ALA A O 1
ATOM 851 N N . ALA A 1 111 ? 9.909 -25.058 33.320 1.00 86.19 111 ALA A N 1
ATOM 852 C CA . ALA A 1 111 ? 8.694 -25.516 32.651 1.00 86.19 111 ALA A CA 1
ATOM 853 C C . ALA A 1 111 ? 8.975 -26.117 31.271 1.00 86.19 111 ALA A C 1
ATOM 855 O O . ALA A 1 111 ? 9.933 -25.757 30.591 1.00 86.19 111 ALA A O 1
ATOM 856 N N . ASP A 1 112 ? 8.130 -27.054 30.860 1.00 80.94 112 ASP A N 1
ATOM 857 C CA . ASP A 1 112 ? 8.099 -27.614 29.510 1.00 80.94 112 ASP A CA 1
ATOM 858 C C . ASP A 1 112 ? 6.702 -27.393 28.929 1.00 80.94 112 ASP A C 1
ATOM 860 O O . ASP A 1 112 ? 5.702 -27.713 29.578 1.00 80.94 112 ASP A O 1
ATOM 864 N N . ASP A 1 113 ? 6.636 -26.882 27.699 1.00 68.06 113 ASP A N 1
ATOM 865 C CA . ASP A 1 113 ? 5.395 -26.552 26.991 1.00 68.06 113 ASP A CA 1
ATOM 866 C C . ASP A 1 113 ? 4.391 -27.723 26.925 1.00 68.06 113 ASP A C 1
ATOM 868 O O . ASP A 1 113 ? 3.194 -27.507 26.736 1.00 68.06 113 ASP A O 1
ATOM 872 N N . ARG A 1 114 ? 4.849 -28.978 27.068 1.00 59.50 114 ARG A N 1
ATOM 873 C CA . ARG A 1 114 ? 4.011 -30.191 27.023 1.00 59.50 114 ARG A CA 1
ATOM 874 C C . ARG A 1 114 ? 3.724 -30.809 28.386 1.00 59.50 114 ARG A C 1
ATOM 876 O O . ARG A 1 114 ? 2.689 -31.455 28.541 1.00 59.50 114 ARG A O 1
ATOM 883 N N . LEU A 1 115 ? 4.653 -30.693 29.332 1.00 60.19 115 LEU A N 1
ATOM 884 C CA . LEU A 1 115 ? 4.618 -31.418 30.611 1.00 60.19 115 LEU A CA 1
ATOM 885 C C . LEU A 1 115 ? 4.319 -30.510 31.815 1.00 60.19 115 LEU A C 1
ATOM 887 O O . LEU A 1 115 ? 4.071 -31.019 32.907 1.00 60.19 115 LEU A O 1
ATOM 891 N N . GLY A 1 116 ? 4.262 -29.192 31.605 1.00 78.44 116 GLY A N 1
ATOM 892 C CA . GLY A 1 116 ? 3.933 -28.200 32.624 1.00 78.44 116 GLY A CA 1
ATOM 893 C C . GLY A 1 116 ? 5.142 -27.753 33.449 1.00 78.44 116 GLY A C 1
ATOM 894 O O . GLY A 1 116 ? 6.295 -27.904 33.043 1.00 78.44 116 GLY A O 1
ATOM 895 N N . THR A 1 117 ? 4.867 -27.156 34.607 1.00 88.06 117 THR A N 1
ATOM 896 C CA . THR A 1 117 ? 5.880 -26.619 35.526 1.00 88.06 117 THR A CA 1
ATOM 897 C C . THR A 1 117 ? 6.448 -27.719 36.424 1.00 88.06 117 THR A C 1
ATOM 899 O O . THR A 1 117 ? 5.697 -28.397 37.123 1.00 88.06 117 THR A O 1
ATOM 902 N N . TYR A 1 118 ? 7.773 -27.870 36.445 1.00 89.62 118 TYR A N 1
ATOM 903 C CA . TYR A 1 118 ? 8.488 -28.809 37.316 1.00 89.62 118 TYR A CA 1
ATOM 904 C C . TYR A 1 118 ? 8.717 -28.233 38.712 1.00 89.62 118 TYR A C 1
ATOM 906 O O . TYR A 1 118 ? 8.518 -28.923 39.709 1.00 89.62 118 TYR A O 1
ATOM 914 N N . TRP A 1 119 ? 9.127 -26.967 38.784 1.00 93.50 119 TRP A N 1
ATOM 915 C CA . TRP A 1 119 ? 9.304 -26.243 40.038 1.00 93.50 119 TRP A CA 1
ATOM 916 C C . TRP A 1 119 ? 9.169 -24.737 39.822 1.00 93.50 119 TRP A C 1
ATOM 918 O O . TRP A 1 119 ? 9.304 -24.233 38.706 1.00 93.50 119 TRP A O 1
ATOM 928 N N . THR A 1 120 ? 8.885 -24.021 40.907 1.00 93.38 120 THR A N 1
ATOM 929 C CA . THR A 1 120 ? 8.768 -22.561 40.947 1.00 93.38 120 THR A CA 1
ATOM 930 C C . THR A 1 120 ? 9.439 -22.048 42.212 1.00 93.38 120 THR A C 1
ATOM 932 O O . THR A 1 120 ? 9.294 -22.643 43.278 1.00 93.38 120 THR A O 1
ATOM 935 N N . TYR A 1 121 ? 10.152 -20.940 42.082 1.00 94.56 121 TYR A N 1
ATOM 936 C CA . TYR A 1 121 ? 10.840 -20.232 43.143 1.00 94.56 121 TYR A CA 1
ATOM 937 C C . TYR A 1 121 ? 10.390 -18.769 43.117 1.00 94.56 121 TYR A C 1
ATOM 939 O O . TYR A 1 121 ? 10.666 -18.036 42.163 1.00 94.56 121 TYR A O 1
ATOM 947 N N . ASP A 1 122 ? 9.641 -18.361 44.142 1.00 92.31 122 ASP A N 1
ATOM 948 C CA . ASP A 1 122 ? 9.156 -16.988 44.278 1.00 92.31 122 ASP A CA 1
ATOM 949 C C . ASP A 1 122 ? 10.310 -16.068 44.699 1.00 92.31 122 ASP A C 1
ATOM 951 O O . ASP A 1 122 ? 10.978 -16.305 45.706 1.00 92.31 122 ASP A O 1
ATOM 955 N N . LEU A 1 123 ? 10.526 -15.002 43.931 1.00 90.19 123 LEU A N 1
ATOM 956 C CA . LEU A 1 123 ? 11.477 -13.943 44.259 1.00 90.19 123 LEU A CA 1
ATOM 957 C C . LEU A 1 123 ? 10.779 -12.834 45.061 1.00 90.19 123 LEU A C 1
ATOM 959 O O . LEU A 1 123 ? 9.563 -12.858 45.272 1.00 90.19 123 LEU A O 1
ATOM 963 N N . GLU A 1 124 ? 11.555 -11.860 45.541 1.00 79.69 124 GLU A N 1
ATOM 964 C CA . GLU A 1 124 ? 11.025 -10.764 46.354 1.00 79.69 124 GLU A CA 1
ATOM 965 C C . GLU A 1 124 ? 9.866 -10.028 45.664 1.00 79.69 124 GLU A C 1
ATOM 967 O O . GLU A 1 124 ? 9.878 -9.756 44.460 1.00 79.69 124 GLU A O 1
ATOM 972 N N . ALA A 1 125 ? 8.846 -9.693 46.457 1.00 80.94 125 ALA A N 1
ATOM 973 C CA . ALA A 1 125 ? 7.708 -8.926 45.979 1.00 80.94 125 ALA A CA 1
ATOM 974 C C . ALA A 1 125 ? 8.147 -7.497 45.644 1.00 80.94 125 ALA A C 1
ATOM 976 O O . ALA A 1 125 ? 8.736 -6.795 46.469 1.00 80.94 125 ALA A O 1
ATOM 977 N N . ILE A 1 126 ? 7.808 -7.047 44.441 1.00 87.81 126 ILE A N 1
ATOM 978 C CA . ILE A 1 126 ? 8.063 -5.676 44.016 1.00 87.81 126 ILE A CA 1
ATOM 979 C C . ILE A 1 126 ? 6.876 -4.824 44.483 1.00 87.81 126 ILE A C 1
ATOM 981 O O . ILE A 1 126 ? 5.731 -5.238 44.286 1.00 87.81 126 ILE A O 1
ATOM 985 N N . PRO A 1 127 ? 7.101 -3.638 45.086 1.00 88.12 127 PRO A N 1
ATOM 986 C CA . PRO A 1 127 ? 5.998 -2.782 45.507 1.00 88.12 127 PRO A CA 1
ATOM 987 C C . PRO A 1 127 ? 5.034 -2.485 44.348 1.00 88.12 127 PRO A C 1
ATOM 989 O O . PRO A 1 127 ? 5.480 -2.138 43.249 1.00 88.12 127 PRO A O 1
ATOM 992 N N . GLY A 1 128 ? 3.739 -2.638 44.612 1.00 90.62 128 GLY A N 1
ATOM 993 C CA . GLY A 1 128 ? 2.673 -2.365 43.656 1.00 90.62 128 GLY A CA 1
ATOM 994 C C . GLY A 1 128 ? 2.444 -0.875 43.399 1.00 90.62 128 GLY A C 1
ATOM 995 O O . GLY A 1 128 ? 3.052 -0.013 44.041 1.00 90.62 128 GLY A O 1
ATOM 996 N N . GLU A 1 129 ? 1.546 -0.575 42.465 1.00 95.19 129 GLU A N 1
ATOM 997 C CA . GLU A 1 129 ? 1.140 0.787 42.109 1.00 95.19 129 GLU A CA 1
ATOM 998 C C . GLU A 1 129 ? -0.380 0.897 41.965 1.00 95.19 129 GLU A C 1
ATOM 1000 O O . GLU A 1 129 ? -1.026 0.011 41.413 1.00 95.19 129 GLU A O 1
ATOM 1005 N N . SER A 1 130 ? -0.944 2.017 42.415 1.00 94.31 130 SER A N 1
ATOM 1006 C CA . SER A 1 130 ? -2.377 2.309 42.306 1.00 94.31 130 SER A CA 1
ATOM 1007 C C . SER A 1 130 ? -2.602 3.539 41.434 1.00 94.31 130 SER A C 1
ATOM 1009 O O . SER A 1 130 ? -1.929 4.560 41.596 1.00 94.31 130 SER A O 1
ATOM 1011 N N . PHE A 1 131 ? -3.573 3.478 40.525 1.00 94.62 131 PHE A N 1
ATOM 1012 C CA . PHE A 1 131 ? -3.907 4.584 39.626 1.00 94.62 131 PHE A CA 1
ATOM 1013 C C . PHE A 1 131 ? -5.389 4.581 39.245 1.00 94.62 131 PHE A C 1
ATOM 1015 O O . PHE A 1 131 ? -6.120 3.631 39.504 1.00 94.62 131 PHE A O 1
ATOM 1022 N N . VAL A 1 132 ? -5.840 5.674 38.625 1.00 94.69 132 VAL A N 1
ATOM 1023 C CA . VAL A 1 132 ? -7.221 5.833 38.152 1.00 94.69 132 VAL A CA 1
ATOM 1024 C C . VAL A 1 132 ? -7.222 6.080 36.646 1.00 94.69 132 VAL A C 1
ATOM 1026 O O . VAL A 1 132 ? -6.458 6.920 36.155 1.00 94.69 132 VAL A O 1
ATOM 1029 N N . LEU A 1 133 ? -8.083 5.352 35.936 1.00 93.31 133 LEU A N 1
ATOM 1030 C CA . LEU A 1 133 ? -8.382 5.520 34.517 1.00 93.31 133 LEU A CA 1
ATOM 1031 C C . LEU A 1 133 ? -9.723 6.241 34.344 1.00 93.31 133 LEU A C 1
ATOM 1033 O O . LEU A 1 133 ? -10.718 5.910 34.994 1.00 93.31 133 LEU A O 1
ATOM 1037 N N . THR A 1 134 ? -9.741 7.218 33.442 1.00 92.56 134 THR A N 1
ATOM 1038 C CA . THR A 1 134 ? -10.909 8.047 33.110 1.00 92.56 134 THR A CA 1
ATOM 1039 C C . THR A 1 134 ? -11.013 8.209 31.590 1.00 92.56 134 THR A C 1
ATOM 1041 O O . THR A 1 134 ? -10.045 7.919 30.883 1.00 92.56 134 THR A O 1
ATOM 1044 N N . PRO A 1 135 ? -12.127 8.730 31.041 1.00 88.38 135 PRO A N 1
ATOM 1045 C CA . PRO A 1 135 ? -12.222 9.012 29.606 1.00 88.38 135 PRO A CA 1
ATOM 1046 C C . PRO A 1 135 ? -11.133 9.964 29.069 1.00 88.38 135 PRO A C 1
ATOM 1048 O O . PRO A 1 135 ? -10.870 9.976 27.871 1.00 88.38 135 PRO A O 1
ATOM 1051 N N . GLN A 1 136 ? -10.496 10.770 29.931 1.00 89.50 136 GLN A N 1
ATOM 1052 C CA . GLN A 1 136 ? -9.381 11.658 29.568 1.00 89.50 136 GLN A CA 1
ATOM 1053 C C . GLN A 1 136 ? -8.002 11.020 29.795 1.00 89.50 136 GLN A C 1
ATOM 1055 O O . GLN A 1 136 ? -7.012 11.503 29.248 1.00 89.50 136 GLN A O 1
ATOM 1060 N N . LYS A 1 137 ? -7.925 9.960 30.607 1.00 92.00 137 LYS A N 1
ATOM 1061 C CA . LYS A 1 137 ? -6.698 9.229 30.934 1.00 92.00 137 LYS A CA 1
ATOM 1062 C C . LYS A 1 137 ? -6.949 7.733 30.765 1.00 92.00 137 LYS A C 1
ATOM 1064 O O . LYS A 1 137 ? -7.295 7.038 31.718 1.00 92.00 137 LYS A O 1
ATOM 1069 N N . THR A 1 138 ? -6.781 7.262 29.534 1.00 91.38 138 THR A N 1
ATOM 1070 C CA . THR A 1 138 ? -7.095 5.886 29.122 1.00 91.38 138 THR A CA 1
ATOM 1071 C C . THR A 1 138 ? -5.928 4.913 29.255 1.00 91.38 138 THR A C 1
ATOM 1073 O O . THR A 1 138 ? -6.131 3.716 29.106 1.00 91.38 138 THR A O 1
ATOM 1076 N N . THR A 1 139 ? -4.727 5.410 29.544 1.00 93.00 139 THR A N 1
ATOM 1077 C CA . THR A 1 139 ? -3.497 4.611 29.583 1.00 93.00 139 THR A CA 1
ATOM 1078 C C . THR A 1 139 ? -2.712 4.912 30.852 1.00 93.00 139 THR A C 1
ATOM 1080 O O . THR A 1 139 ? -2.632 6.063 31.301 1.00 93.00 139 THR A O 1
ATOM 1083 N N . PHE A 1 140 ? -2.103 3.876 31.419 1.00 94.38 140 PHE A N 1
ATOM 1084 C CA . PHE A 1 140 ? -1.121 3.978 32.489 1.00 94.38 140 PHE A CA 1
ATOM 1085 C C . PHE A 1 140 ? 0.071 3.068 32.200 1.00 94.38 140 PHE A C 1
ATOM 1087 O O . PHE A 1 140 ? -0.103 1.929 31.776 1.00 94.38 140 PHE A O 1
ATOM 1094 N N . THR A 1 141 ? 1.273 3.562 32.478 1.00 93.56 141 THR A N 1
ATOM 1095 C CA . THR A 1 141 ? 2.516 2.789 32.416 1.00 93.56 141 THR A CA 1
ATOM 1096 C C . THR A 1 141 ? 3.160 2.846 33.794 1.00 93.56 141 THR A C 1
ATOM 1098 O O . THR A 1 141 ? 3.386 3.938 34.319 1.00 93.56 141 THR A O 1
ATOM 1101 N N . ALA A 1 142 ? 3.412 1.679 34.378 1.00 92.56 142 ALA A N 1
ATOM 1102 C CA . ALA A 1 142 ? 4.059 1.530 35.673 1.00 92.56 142 ALA A CA 1
ATOM 1103 C C . ALA A 1 142 ? 5.558 1.856 35.590 1.00 92.56 142 ALA A C 1
ATOM 1105 O O . ALA A 1 142 ? 6.138 2.008 34.508 1.00 92.56 142 ALA A O 1
ATOM 1106 N N . ARG A 1 143 ? 6.212 1.948 36.748 1.00 93.75 143 ARG A N 1
ATOM 1107 C CA . ARG A 1 143 ? 7.665 2.122 36.823 1.00 93.75 143 ARG A CA 1
ATOM 1108 C C . ARG A 1 143 ? 8.407 0.940 36.197 1.00 93.75 143 ARG A C 1
ATOM 1110 O O . ARG A 1 143 ? 7.957 -0.202 36.257 1.00 93.75 143 ARG A O 1
ATOM 1117 N N . GLY A 1 144 ? 9.587 1.225 35.650 1.00 92.56 144 GLY A N 1
ATOM 1118 C CA . GLY A 1 144 ? 10.466 0.202 35.093 1.00 92.56 144 GLY A CA 1
ATOM 1119 C C . GLY A 1 144 ? 10.948 -0.778 36.164 1.00 92.56 144 GLY A C 1
ATOM 1120 O O . GLY A 1 144 ? 11.531 -0.370 37.170 1.00 92.56 144 GLY A O 1
ATOM 1121 N N . ILE A 1 145 ? 10.725 -2.066 35.928 1.00 93.44 145 ILE A N 1
ATOM 1122 C CA . ILE A 1 145 ? 11.180 -3.178 36.760 1.00 93.44 145 ILE A CA 1
ATOM 1123 C C . ILE A 1 145 ? 12.453 -3.746 36.136 1.00 93.44 145 ILE A C 1
ATOM 1125 O O . ILE A 1 145 ? 12.414 -4.301 35.040 1.00 93.44 145 ILE A O 1
ATOM 1129 N N . SER A 1 146 ? 13.584 -3.595 36.826 1.00 93.25 146 SER A N 1
ATOM 1130 C CA . SER A 1 146 ? 14.865 -4.153 36.383 1.00 93.25 146 SER A CA 1
ATOM 1131 C C . SER A 1 146 ? 14.932 -5.640 36.724 1.00 93.25 146 SER A C 1
ATOM 1133 O O . SER A 1 146 ? 14.744 -6.009 37.882 1.00 93.25 146 SER A O 1
ATOM 1135 N N . LEU A 1 147 ? 15.234 -6.476 35.733 1.00 92.50 147 LEU A N 1
ATOM 1136 C CA . LEU A 1 147 ? 15.393 -7.921 35.872 1.00 92.50 147 LEU A CA 1
ATOM 1137 C C . LEU A 1 147 ? 16.826 -8.317 35.493 1.00 92.50 147 LEU A C 1
ATOM 1139 O O . LEU A 1 147 ? 17.261 -8.089 34.365 1.00 92.50 147 LEU A O 1
ATOM 1143 N N . ASP A 1 148 ? 17.553 -8.916 36.436 1.00 92.38 148 ASP A N 1
ATOM 1144 C CA . ASP A 1 148 ? 18.907 -9.442 36.227 1.00 92.38 148 ASP A CA 1
ATOM 1145 C C . ASP A 1 148 ? 18.843 -10.858 35.634 1.00 92.38 148 ASP A C 1
ATOM 1147 O O . ASP A 1 148 ? 18.958 -11.863 36.335 1.00 92.38 148 ASP A O 1
ATOM 1151 N N . ALA A 1 149 ? 18.568 -10.945 34.330 1.00 93.06 149 ALA A N 1
ATOM 1152 C CA . ALA A 1 149 ? 18.437 -12.229 33.642 1.00 93.06 149 ALA A CA 1
ATOM 1153 C C . ALA A 1 149 ? 19.686 -13.134 33.778 1.00 93.06 149 ALA A C 1
ATOM 1155 O O . ALA A 1 149 ? 19.492 -14.319 34.065 1.00 93.06 149 ALA A O 1
ATOM 1156 N N . PRO A 1 150 ? 20.935 -12.632 33.632 1.00 92.50 150 PRO A N 1
ATOM 1157 C CA . PRO A 1 150 ? 22.136 -13.427 33.902 1.00 92.50 150 PRO A CA 1
ATOM 1158 C C . PRO A 1 150 ? 22.183 -13.973 35.336 1.00 92.50 150 PRO A C 1
ATOM 1160 O O . PRO A 1 150 ? 22.317 -15.183 35.521 1.00 92.50 150 PRO A O 1
ATOM 1163 N N . GLY A 1 151 ? 21.988 -13.121 36.350 1.00 93.62 151 GLY A N 1
ATOM 1164 C CA . GLY A 1 151 ? 22.014 -13.554 37.750 1.00 93.62 151 GLY A CA 1
ATOM 1165 C C . GLY A 1 151 ? 20.919 -14.573 38.085 1.00 93.62 151 GLY A C 1
ATOM 1166 O O . GLY A 1 151 ? 21.152 -15.534 38.824 1.00 93.62 151 GLY A O 1
ATOM 1167 N N . TYR A 1 152 ? 19.728 -14.430 37.497 1.00 94.75 152 TYR A N 1
ATOM 1168 C CA . TYR A 1 152 ? 18.645 -15.400 37.675 1.00 94.75 152 TYR A CA 1
ATOM 1169 C C . TYR A 1 152 ? 18.883 -16.725 36.947 1.00 94.75 152 TYR A C 1
ATOM 1171 O O . TYR A 1 152 ? 18.392 -17.760 37.408 1.00 94.75 152 TYR A O 1
ATOM 1179 N N . TYR A 1 153 ? 19.646 -16.731 35.852 1.00 95.44 153 TYR A N 1
ATOM 1180 C CA . TYR A 1 153 ? 20.078 -17.977 35.225 1.00 95.44 153 TYR A CA 1
ATOM 1181 C C . TYR A 1 153 ? 21.015 -18.761 36.155 1.00 95.44 153 TYR A C 1
ATOM 1183 O O . TYR A 1 153 ? 20.769 -19.945 36.392 1.00 95.44 153 TYR A O 1
ATOM 1191 N N . ASP A 1 154 ? 22.010 -18.098 36.752 1.00 95.06 154 ASP A N 1
ATOM 1192 C CA . ASP A 1 154 ? 22.951 -18.721 37.696 1.00 95.06 154 ASP A CA 1
ATOM 1193 C C . ASP A 1 154 ? 22.236 -19.274 38.942 1.00 95.06 154 ASP A C 1
ATOM 1195 O O . ASP A 1 154 ? 22.506 -20.395 39.394 1.00 95.06 154 ASP A O 1
ATOM 1199 N N . LEU A 1 155 ? 21.252 -18.532 39.466 1.00 95.69 155 LEU A N 1
ATOM 1200 C CA . LEU A 1 155 ? 20.375 -19.015 40.536 1.00 95.69 155 LEU A CA 1
ATOM 1201 C C . LEU A 1 155 ? 19.580 -20.258 40.101 1.00 95.69 155 LEU A C 1
ATOM 1203 O O . LEU A 1 155 ? 19.480 -21.225 40.855 1.00 95.69 155 LEU A O 1
ATOM 1207 N N . GLY A 1 156 ? 19.038 -20.264 38.882 1.00 95.44 156 GLY A N 1
ATOM 1208 C CA . GLY A 1 156 ? 18.298 -21.404 38.338 1.00 95.44 156 GLY A CA 1
ATOM 1209 C C . GLY A 1 156 ? 19.154 -22.654 38.161 1.00 95.44 156 GLY A C 1
ATOM 1210 O O . GLY A 1 156 ? 18.678 -23.759 38.420 1.00 95.44 156 GLY A O 1
ATOM 1211 N N . VAL A 1 157 ? 20.419 -22.497 37.765 1.00 95.38 157 VAL A N 1
ATOM 1212 C CA . VAL A 1 157 ? 21.391 -23.599 37.713 1.00 95.38 157 VAL A CA 1
ATOM 1213 C C . VAL A 1 157 ? 21.666 -24.132 39.118 1.00 95.38 157 VAL A C 1
ATOM 1215 O O . VAL A 1 157 ? 21.597 -25.341 39.322 1.00 95.38 157 VAL A O 1
ATOM 1218 N N . SER A 1 158 ? 21.862 -23.248 40.097 1.00 96.06 158 SER A N 1
ATOM 1219 C CA . SER A 1 158 ? 22.088 -23.637 41.497 1.00 96.06 158 SER A CA 1
ATOM 1220 C C . SER A 1 158 ? 20.913 -24.449 42.067 1.00 96.06 158 SER A C 1
ATOM 1222 O O . SER A 1 158 ? 21.112 -25.471 42.720 1.00 96.06 158 SER A O 1
ATOM 1224 N N . ILE A 1 159 ? 19.674 -24.048 41.757 1.00 94.75 159 ILE A N 1
ATOM 1225 C CA . ILE A 1 159 ? 18.458 -24.783 42.145 1.00 94.75 159 ILE A CA 1
ATOM 1226 C C . ILE A 1 159 ? 18.387 -26.154 41.450 1.00 94.75 159 ILE A C 1
ATOM 1228 O O . ILE A 1 159 ? 17.996 -27.142 42.070 1.00 94.75 159 ILE A O 1
ATOM 1232 N N . ARG A 1 160 ? 18.773 -26.251 40.171 1.00 94.12 160 ARG A N 1
ATOM 1233 C CA . ARG A 1 160 ? 18.816 -27.537 39.448 1.00 94.12 160 ARG A CA 1
ATOM 1234 C C . ARG A 1 160 ? 19.837 -28.504 40.037 1.00 94.12 160 ARG A C 1
ATOM 1236 O O . ARG A 1 160 ? 19.556 -29.699 40.095 1.00 94.12 160 ARG A O 1
ATOM 1243 N N . GLU A 1 161 ? 20.988 -27.996 40.466 1.00 94.69 161 GLU A N 1
ATOM 1244 C CA . GLU A 1 161 ? 22.007 -28.784 41.163 1.00 94.69 161 GLU A CA 1
ATOM 1245 C C . GLU A 1 161 ? 21.499 -29.275 42.525 1.00 94.69 161 GLU A C 1
ATOM 1247 O O . GLU A 1 161 ? 21.713 -30.435 42.867 1.00 94.69 161 GLU A O 1
ATOM 1252 N N . GLU A 1 162 ? 20.768 -28.439 43.270 1.00 95.31 162 GLU A N 1
ATOM 1253 C CA . GLU A 1 162 ? 20.157 -28.824 44.550 1.00 95.31 162 GLU A CA 1
ATOM 1254 C C . GLU A 1 162 ? 19.074 -29.906 44.386 1.00 95.31 162 GLU A C 1
ATOM 1256 O O . GLU A 1 162 ? 19.012 -30.853 45.171 1.00 95.31 162 GLU A O 1
ATOM 1261 N N . ILE A 1 163 ? 18.230 -29.781 43.358 1.00 93.88 163 ILE A N 1
ATOM 1262 C CA . ILE A 1 163 ? 17.127 -30.716 43.071 1.00 93.88 163 ILE A CA 1
ATOM 1263 C C . ILE A 1 163 ? 17.621 -31.993 42.357 1.00 93.88 163 ILE A C 1
ATOM 1265 O O . ILE A 1 163 ? 16.875 -32.969 42.271 1.00 93.88 163 ILE A O 1
ATOM 1269 N N . ASP A 1 164 ? 18.862 -32.004 41.858 1.00 93.00 164 ASP A N 1
ATOM 1270 C CA . ASP A 1 164 ? 19.430 -33.057 41.001 1.00 93.00 164 ASP A CA 1
ATOM 1271 C C . ASP A 1 164 ? 18.553 -33.338 39.763 1.00 93.00 164 ASP A C 1
ATOM 1273 O O . ASP A 1 164 ? 18.191 -34.472 39.437 1.00 93.00 164 ASP A O 1
ATOM 1277 N N . SER A 1 165 ? 18.128 -32.272 39.074 1.00 86.38 165 SER A N 1
ATOM 1278 C CA . SER A 1 165 ? 17.279 -32.385 37.884 1.00 86.38 165 SER A CA 1
ATOM 1279 C C . SER A 1 165 ? 17.444 -31.215 36.922 1.00 86.38 165 SER A C 1
ATOM 1281 O O . SER A 1 165 ? 17.345 -30.052 37.300 1.00 86.38 165 SER A O 1
ATOM 1283 N N . ASN A 1 166 ? 17.584 -31.536 35.634 1.00 86.75 166 ASN A N 1
ATOM 1284 C CA . ASN A 1 166 ? 17.611 -30.568 34.532 1.00 86.75 166 ASN A CA 1
ATOM 1285 C C . ASN A 1 166 ? 16.280 -30.504 33.760 1.00 86.75 166 ASN A C 1
ATOM 1287 O O . ASN A 1 166 ? 16.250 -30.056 32.615 1.00 86.75 166 ASN A O 1
ATOM 1291 N N . ALA A 1 167 ? 15.189 -31.002 34.344 1.00 86.38 167 ALA A N 1
ATOM 1292 C CA . ALA A 1 167 ? 13.897 -31.058 33.670 1.00 86.38 167 ALA A CA 1
ATOM 1293 C C . ALA A 1 167 ? 13.289 -29.657 33.461 1.00 86.38 167 ALA A C 1
ATOM 1295 O O . ALA A 1 167 ? 13.301 -28.826 34.369 1.00 86.38 167 ALA A O 1
ATOM 1296 N N . GLY A 1 168 ? 12.733 -29.420 32.268 1.00 86.81 168 GLY A N 1
ATOM 1297 C CA . GLY A 1 168 ? 12.124 -28.145 31.874 1.00 86.81 168 GLY A CA 1
ATOM 1298 C C . GLY A 1 168 ? 13.134 -27.055 31.508 1.00 86.81 168 GLY A C 1
ATOM 1299 O O . GLY A 1 168 ? 14.303 -27.106 31.879 1.00 86.81 168 GLY A O 1
ATOM 1300 N N . ASN A 1 169 ? 12.676 -26.045 30.776 1.00 90.88 169 ASN A N 1
ATOM 1301 C CA . ASN A 1 169 ? 13.431 -24.842 30.438 1.00 90.88 169 ASN A CA 1
ATOM 1302 C C . ASN A 1 169 ? 13.329 -23.819 31.573 1.00 90.88 169 ASN A C 1
ATOM 1304 O O . ASN A 1 169 ? 12.248 -23.645 32.135 1.00 90.88 169 ASN A O 1
ATOM 1308 N N . LEU A 1 170 ? 14.432 -23.132 31.889 1.00 93.88 170 LEU A N 1
ATOM 1309 C CA . LEU A 1 170 ? 14.411 -22.043 32.868 1.00 93.88 170 LEU A CA 1
ATOM 1310 C C . LEU A 1 170 ? 13.682 -20.839 32.280 1.00 93.88 170 LEU A C 1
ATOM 1312 O O . LEU A 1 170 ? 13.980 -20.393 31.170 1.00 93.88 170 LEU A O 1
ATOM 1316 N N . GLN A 1 171 ? 12.736 -20.313 33.042 1.00 92.81 171 GLN A N 1
ATOM 1317 C CA . GLN A 1 171 ? 11.940 -19.153 32.684 1.00 92.81 171 GLN A CA 1
ATOM 1318 C C . GLN A 1 171 ? 11.854 -18.212 33.881 1.00 92.81 171 GLN A C 1
ATOM 1320 O O . GLN A 1 171 ? 11.680 -18.648 35.020 1.00 92.81 171 GLN A O 1
ATOM 1325 N N . LEU A 1 172 ? 11.972 -16.919 33.609 1.00 93.25 172 LEU A N 1
ATOM 1326 C CA . LEU A 1 172 ? 11.695 -15.849 34.552 1.00 93.25 172 LEU A CA 1
ATOM 1327 C C . LEU A 1 172 ? 10.343 -15.234 34.182 1.00 93.25 172 LEU A C 1
ATOM 1329 O O . LEU A 1 172 ? 10.188 -14.692 33.090 1.00 93.25 172 LEU A O 1
ATOM 1333 N N . GLU A 1 173 ? 9.375 -15.335 35.085 1.00 91.69 173 GLU A N 1
ATOM 1334 C CA . GLU A 1 173 ? 8.009 -14.831 34.921 1.00 91.69 173 GLU A CA 1
ATOM 1335 C C . GLU A 1 173 ? 7.833 -13.574 35.780 1.00 91.69 173 GLU A C 1
ATOM 1337 O O . GLU A 1 173 ? 7.959 -13.626 37.007 1.00 91.69 173 GLU A O 1
ATOM 1342 N N . LEU A 1 174 ? 7.501 -12.443 35.154 1.00 92.69 174 LEU A N 1
ATOM 1343 C CA . LEU A 1 174 ? 6.963 -11.274 35.849 1.00 92.69 174 LEU A CA 1
ATOM 1344 C C . LEU A 1 174 ? 5.432 -11.331 35.794 1.00 92.69 174 LEU A C 1
ATOM 1346 O O . LEU A 1 174 ? 4.820 -11.047 34.766 1.00 92.69 174 LEU A O 1
ATOM 1350 N N . LEU A 1 175 ? 4.813 -11.671 36.922 1.00 91.75 175 LEU A N 1
ATOM 1351 C CA . LEU A 1 175 ? 3.366 -11.672 37.093 1.00 91.75 175 LEU A CA 1
ATOM 1352 C C . LEU A 1 175 ? 2.878 -10.291 37.547 1.00 91.75 175 LEU A C 1
ATOM 1354 O O . LEU A 1 175 ? 3.174 -9.860 38.664 1.00 91.75 175 LEU A O 1
ATOM 1358 N N . SER A 1 176 ? 2.026 -9.671 36.736 1.00 92.88 176 SER A N 1
ATOM 1359 C CA . SER A 1 176 ? 1.277 -8.454 37.059 1.00 92.88 176 SER A CA 1
ATOM 1360 C C . SER A 1 176 ? -0.175 -8.808 37.383 1.00 92.88 176 SER A C 1
ATOM 1362 O O . SER A 1 176 ? -0.918 -9.282 36.524 1.00 92.88 176 SER A O 1
ATOM 1364 N N . THR A 1 177 ? -0.606 -8.602 38.626 1.00 93.31 177 THR A N 1
ATOM 1365 C CA . THR A 1 177 ? -1.999 -8.811 39.050 1.00 93.31 177 THR A CA 1
ATOM 1366 C C . THR A 1 177 ? -2.721 -7.475 39.096 1.00 93.31 177 THR A C 1
ATOM 1368 O O . THR A 1 177 ? -2.331 -6.595 39.851 1.00 93.31 177 THR A O 1
ATOM 1371 N N . LEU A 1 178 ? -3.789 -7.343 38.314 1.00 93.75 178 LEU A N 1
ATOM 1372 C CA . LEU A 1 178 ? -4.606 -6.138 38.232 1.00 93.75 178 LEU A CA 1
ATOM 1373 C C . LEU A 1 178 ? -5.896 -6.351 39.014 1.00 93.75 178 LEU A C 1
ATOM 1375 O O . LEU A 1 178 ? -6.667 -7.253 38.676 1.00 93.75 178 LEU A O 1
ATOM 1379 N N . GLN A 1 179 ? -6.171 -5.503 39.998 1.00 93.88 179 GLN A N 1
ATOM 1380 C CA . GLN A 1 179 ? -7.468 -5.420 40.667 1.00 93.88 179 GLN A CA 1
ATOM 1381 C C . GLN A 1 179 ? -8.159 -4.126 40.244 1.00 93.88 179 GLN A C 1
ATOM 1383 O O . GLN A 1 179 ? -7.665 -3.036 40.502 1.00 93.88 179 GLN A O 1
ATOM 1388 N N . VAL A 1 180 ? -9.294 -4.245 39.559 1.00 93.62 180 VAL A N 1
ATOM 1389 C CA . VAL A 1 180 ? -10.025 -3.121 38.965 1.00 93.62 180 VAL A CA 1
ATOM 1390 C C . VAL A 1 180 ? -11.334 -2.924 39.713 1.00 93.62 180 VAL A C 1
ATOM 1392 O O . VAL A 1 180 ? -12.170 -3.832 39.764 1.00 93.62 180 VAL A O 1
ATOM 1395 N N . THR A 1 181 ? -11.542 -1.728 40.253 1.00 93.75 181 THR A N 1
ATOM 1396 C CA . THR A 1 181 ? -12.769 -1.330 40.948 1.00 93.75 181 THR A CA 1
ATOM 1397 C C . THR A 1 181 ? -13.265 0.026 40.455 1.00 93.75 181 THR A C 1
ATOM 1399 O O . THR A 1 181 ? -12.477 0.862 40.036 1.00 93.75 181 THR A O 1
ATOM 1402 N N . GLY A 1 182 ? -14.575 0.271 40.480 1.00 92.50 182 GLY A N 1
ATOM 1403 C CA . GLY A 1 182 ? -15.127 1.589 40.156 1.00 92.50 182 GLY A CA 1
ATOM 1404 C C . GLY A 1 182 ? -16.417 1.522 39.354 1.00 92.50 182 GLY A C 1
ATOM 1405 O O . GLY A 1 182 ? -17.258 0.647 39.578 1.00 92.50 182 GLY A O 1
ATOM 1406 N N . THR A 1 183 ? -16.589 2.467 38.433 1.00 89.56 183 THR A N 1
ATOM 1407 C CA . THR A 1 183 ? -17.763 2.548 37.558 1.00 89.56 183 THR A CA 1
ATOM 1408 C C . THR A 1 183 ? -17.350 2.761 36.108 1.00 89.56 183 THR A C 1
ATOM 1410 O O . THR A 1 183 ? -16.503 3.601 35.825 1.00 89.56 183 THR A O 1
ATOM 1413 N N . ALA A 1 184 ? -17.962 2.021 35.186 1.00 86.94 184 ALA A N 1
ATOM 1414 C CA . ALA A 1 184 ? -17.759 2.192 33.754 1.00 86.94 184 ALA A CA 1
ATOM 1415 C C . ALA A 1 184 ? -19.111 2.263 33.047 1.00 86.94 184 ALA A C 1
ATOM 1417 O O . ALA A 1 184 ? -19.935 1.358 33.159 1.00 86.94 184 ALA A O 1
ATOM 1418 N N . ASN A 1 185 ? -19.345 3.361 32.334 1.00 84.50 185 ASN A N 1
ATOM 1419 C CA . ASN A 1 185 ? -20.576 3.658 31.604 1.00 84.50 185 ASN A CA 1
ATOM 1420 C C . ASN A 1 185 ? -21.853 3.491 32.456 1.00 84.50 185 ASN A C 1
ATOM 1422 O O . ASN A 1 185 ? -22.879 3.028 31.965 1.00 84.50 185 ASN A O 1
ATOM 1426 N N . GLY A 1 186 ? -21.781 3.862 33.741 1.00 77.81 186 GLY A N 1
ATOM 1427 C CA . GLY A 1 186 ? -22.893 3.791 34.700 1.00 77.81 186 GLY A CA 1
ATOM 1428 C C . GLY A 1 186 ? -23.028 2.466 35.463 1.00 77.81 186 GLY A C 1
ATOM 1429 O O . GLY A 1 186 ? -23.780 2.409 36.433 1.00 77.81 186 GLY A O 1
ATOM 1430 N N . GLU A 1 187 ? -22.270 1.432 35.095 1.00 82.81 187 GLU A N 1
ATOM 1431 C CA . GLU A 1 187 ? -22.282 0.122 35.757 1.00 82.81 187 GLU A CA 1
ATOM 1432 C C . GLU A 1 187 ? -21.114 -0.027 36.737 1.00 82.81 187 GLU A C 1
ATOM 1434 O O . GLU A 1 187 ? -20.012 0.474 36.499 1.00 82.81 187 GLU A O 1
ATOM 1439 N N . LYS A 1 188 ? -21.331 -0.742 37.847 1.00 86.38 188 LYS A N 1
ATOM 1440 C CA . LYS A 1 188 ? -20.269 -1.025 38.825 1.00 86.38 188 LYS A CA 1
ATOM 1441 C C . LYS A 1 188 ? -19.329 -2.115 38.317 1.00 86.38 188 LYS A C 1
ATOM 1443 O O . LYS A 1 188 ? -19.773 -3.190 37.919 1.00 86.38 188 LYS A O 1
ATOM 1448 N N . VAL A 1 189 ? -18.027 -1.867 38.426 1.00 86.88 189 VAL A N 1
ATOM 1449 C CA . VAL A 1 189 ? -16.966 -2.789 38.005 1.00 86.88 189 VAL A CA 1
ATOM 1450 C C . VAL A 1 189 ? -16.182 -3.246 39.222 1.00 86.88 189 VAL A C 1
ATOM 1452 O O . VAL A 1 189 ? -15.694 -2.422 39.987 1.00 86.88 189 VAL A O 1
ATOM 1455 N N . VAL A 1 190 ? -16.071 -4.564 39.391 1.00 90.88 190 VAL A N 1
ATOM 1456 C CA . VAL A 1 190 ? -15.139 -5.217 40.322 1.00 90.88 190 VAL A CA 1
ATOM 1457 C C . VAL A 1 190 ? -14.605 -6.454 39.617 1.00 90.88 190 VAL A C 1
ATOM 1459 O O . VAL A 1 190 ? -15.351 -7.413 39.379 1.00 90.88 190 VAL A O 1
ATOM 1462 N N . ARG A 1 191 ? -13.344 -6.412 39.200 1.00 89.38 191 ARG A N 1
ATOM 1463 C CA . ARG A 1 191 ? -12.708 -7.468 38.411 1.00 89.38 191 ARG A CA 1
ATOM 1464 C C . ARG A 1 191 ? -11.248 -7.626 38.796 1.00 89.38 191 ARG A C 1
ATOM 1466 O O . ARG A 1 191 ? -10.622 -6.691 39.275 1.00 89.38 191 ARG A O 1
ATOM 1473 N N . GLN A 1 192 ? -10.715 -8.811 38.543 1.00 90.06 192 GLN A N 1
ATOM 1474 C CA . GLN A 1 192 ? -9.303 -9.100 38.710 1.00 90.06 192 GLN A CA 1
ATOM 1475 C C . GLN A 1 192 ? -8.812 -9.846 37.475 1.00 90.06 192 GLN A C 1
ATOM 1477 O O . GLN A 1 192 ? -9.489 -10.758 37.001 1.00 90.06 192 GLN A O 1
ATOM 1482 N N . THR A 1 193 ? -7.641 -9.470 36.975 1.00 88.50 193 THR A N 1
ATOM 1483 C CA . THR A 1 193 ? -6.954 -10.191 35.902 1.00 88.50 193 THR A CA 1
ATOM 1484 C C . THR A 1 193 ? -5.465 -10.298 36.205 1.00 88.50 193 THR A C 1
ATOM 1486 O O . THR A 1 193 ? -4.957 -9.665 37.133 1.00 88.50 193 THR A O 1
ATOM 1489 N N . ARG A 1 194 ? -4.773 -11.155 35.460 1.00 89.81 194 ARG A N 1
ATOM 1490 C CA . ARG A 1 194 ? -3.332 -11.358 35.568 1.00 89.81 194 ARG A CA 1
ATOM 1491 C C . ARG A 1 194 ? -2.713 -11.293 34.184 1.00 89.81 194 ARG A C 1
ATOM 1493 O O . ARG A 1 194 ? -3.292 -11.797 33.226 1.00 89.81 194 ARG A O 1
ATOM 1500 N N . HIS A 1 195 ? -1.537 -10.698 34.116 1.00 92.00 195 HIS A N 1
ATOM 1501 C CA . HIS A 1 195 ? -0.687 -10.642 32.938 1.00 92.00 195 HIS A CA 1
ATOM 1502 C C . HIS A 1 195 ? 0.686 -11.206 33.303 1.00 92.00 195 HIS A C 1
ATOM 1504 O O . HIS A 1 195 ? 1.167 -10.966 34.412 1.00 92.00 195 HIS A O 1
ATOM 1510 N N . THR A 1 196 ? 1.279 -11.988 32.406 1.00 89.44 196 THR A N 1
ATOM 1511 C CA . THR A 1 196 ? 2.623 -12.547 32.571 1.00 89.44 196 THR A CA 1
ATOM 1512 C C . THR A 1 196 ? 3.541 -12.010 31.483 1.00 89.44 196 THR A C 1
ATOM 1514 O O . THR A 1 196 ? 3.162 -11.893 30.315 1.00 89.44 196 THR A O 1
ATOM 1517 N N . PHE A 1 197 ? 4.759 -11.660 31.882 1.00 90.81 197 PHE A N 1
ATOM 1518 C CA . PHE A 1 197 ? 5.851 -11.341 30.975 1.00 90.81 197 PHE A CA 1
ATOM 1519 C C . PHE A 1 197 ? 6.968 -12.363 31.183 1.00 90.81 197 PHE A C 1
ATOM 1521 O O . PHE A 1 197 ? 7.604 -12.378 32.240 1.00 90.81 197 PHE A O 1
ATOM 1528 N N . ASP A 1 198 ? 7.182 -13.205 30.171 1.00 90.12 198 ASP A N 1
ATOM 1529 C CA . ASP A 1 198 ? 8.009 -14.406 30.283 1.00 90.12 198 ASP A CA 1
ATOM 1530 C C . ASP A 1 198 ? 9.337 -14.247 29.539 1.00 90.12 198 ASP A C 1
ATOM 1532 O O . ASP A 1 198 ? 9.389 -13.951 28.338 1.00 90.12 198 ASP A O 1
ATOM 1536 N N . VAL A 1 199 ? 10.428 -14.498 30.258 1.00 92.75 199 VAL A N 1
ATOM 1537 C CA . VAL A 1 199 ? 11.797 -14.459 29.744 1.00 92.75 199 VAL A CA 1
ATOM 1538 C C . VAL A 1 199 ? 12.387 -15.863 29.815 1.00 92.75 199 VAL A C 1
ATOM 1540 O O . VAL A 1 199 ? 12.563 -16.424 30.892 1.00 92.75 199 VAL A O 1
ATOM 1543 N N . MET A 1 200 ? 12.710 -16.442 28.664 1.00 93.56 200 MET A N 1
ATOM 1544 C CA . MET A 1 200 ? 13.387 -17.732 28.564 1.00 93.56 200 MET A CA 1
ATOM 1545 C C . MET A 1 200 ? 14.879 -17.554 28.827 1.00 93.56 200 MET A C 1
ATOM 1547 O O . MET A 1 200 ? 15.565 -16.839 28.095 1.00 93.56 200 MET A O 1
ATOM 1551 N N . LEU A 1 201 ? 15.392 -18.238 29.845 1.00 95.06 201 LEU A N 1
ATOM 1552 C CA . LEU A 1 201 ? 16.795 -18.173 30.233 1.00 95.06 201 LEU A CA 1
ATOM 1553 C C . LEU A 1 201 ? 17.552 -19.362 29.632 1.00 95.06 201 LEU A C 1
ATOM 1555 O O . LEU A 1 201 ? 17.198 -20.522 29.850 1.00 95.06 201 LEU A O 1
ATOM 1559 N N . GLN A 1 202 ? 18.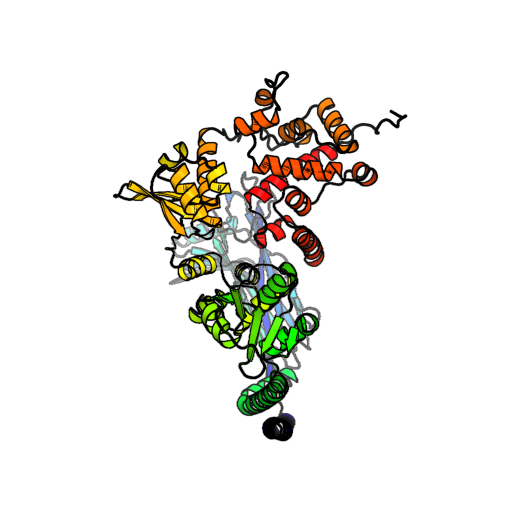606 -19.073 28.872 1.00 94.25 202 GLN A N 1
ATOM 1560 C CA . GLN A 1 202 ? 19.518 -20.063 28.293 1.00 94.25 202 GLN A CA 1
ATOM 1561 C C . GLN A 1 202 ? 20.919 -19.873 28.875 1.00 94.25 202 GLN A C 1
ATOM 1563 O O . GLN A 1 202 ? 21.171 -18.922 29.604 1.00 94.25 202 GLN A O 1
ATOM 1568 N N . ASN A 1 203 ? 21.854 -20.766 28.547 1.00 94.12 203 ASN A N 1
ATOM 1569 C CA . ASN A 1 203 ? 23.193 -20.744 29.147 1.00 94.12 203 ASN A CA 1
ATOM 1570 C C . ASN A 1 203 ? 24.056 -19.529 28.784 1.00 94.12 203 ASN A C 1
ATOM 1572 O O . ASN A 1 203 ? 24.980 -19.185 29.509 1.00 94.12 203 ASN A O 1
ATOM 1576 N N . THR A 1 204 ? 23.800 -18.894 27.644 1.00 94.44 204 THR A N 1
ATOM 1577 C CA . THR A 1 204 ? 24.640 -17.791 27.145 1.00 94.44 204 THR A CA 1
ATOM 1578 C C . THR A 1 204 ? 23.842 -16.565 26.719 1.00 94.44 204 THR A C 1
ATOM 1580 O O . THR A 1 204 ? 24.422 -15.560 26.301 1.00 94.44 204 THR A O 1
ATOM 1583 N N . TYR A 1 205 ? 22.517 -16.642 26.788 1.00 95.31 205 TYR A N 1
ATOM 1584 C CA . TYR A 1 205 ? 21.605 -15.587 26.382 1.00 95.31 205 TYR A CA 1
ATOM 1585 C C . TYR A 1 205 ? 20.250 -15.778 27.055 1.00 95.31 205 TYR A C 1
ATOM 1587 O O . TYR A 1 205 ? 19.932 -16.866 27.529 1.00 95.31 205 TYR A O 1
ATOM 1595 N N . PHE A 1 206 ? 19.420 -14.745 27.015 1.00 95.56 206 PHE A N 1
ATOM 1596 C CA . PHE A 1 206 ? 17.991 -14.885 27.257 1.00 95.56 206 PHE A CA 1
ATOM 1597 C C . PHE A 1 206 ? 17.199 -14.508 26.006 1.00 95.56 206 PHE A C 1
ATOM 1599 O O . PHE A 1 206 ? 17.674 -13.753 25.154 1.00 95.56 206 PHE A O 1
ATOM 1606 N N . ALA A 1 207 ? 15.993 -15.047 25.885 1.00 93.50 207 ALA A N 1
ATOM 1607 C CA . ALA A 1 207 ? 15.040 -14.704 24.840 1.00 93.50 207 ALA A CA 1
ATOM 1608 C C . ALA A 1 207 ? 13.710 -14.318 25.482 1.00 93.50 207 ALA A C 1
ATOM 1610 O O . ALA A 1 207 ? 13.357 -14.816 26.547 1.00 93.50 207 ALA A O 1
ATOM 1611 N N . ILE A 1 208 ? 12.964 -13.431 24.842 1.00 90.25 208 ILE A N 1
ATOM 1612 C CA . ILE A 1 208 ? 11.637 -13.034 25.311 1.00 90.25 208 ILE A CA 1
ATOM 1613 C C . ILE A 1 208 ? 10.638 -13.813 24.459 1.00 90.25 208 ILE A C 1
ATOM 1615 O O . ILE A 1 208 ? 10.689 -13.744 23.233 1.00 90.25 208 ILE A O 1
ATOM 1619 N N . ALA A 1 209 ? 9.804 -14.630 25.109 1.00 65.19 209 ALA A N 1
ATOM 1620 C CA . ALA A 1 209 ? 9.055 -15.712 24.460 1.00 65.19 209 ALA A CA 1
ATOM 1621 C C . ALA A 1 209 ? 8.038 -15.229 23.408 1.00 65.19 209 ALA A C 1
ATOM 1623 O O . ALA A 1 209 ? 7.642 -16.002 22.536 1.00 65.19 209 ALA A O 1
ATOM 1624 N N . VAL A 1 210 ? 7.626 -13.960 23.481 1.00 63.16 210 VAL A N 1
ATOM 1625 C CA . VAL A 1 210 ? 6.642 -13.333 22.593 1.00 63.16 210 VAL A CA 1
ATOM 1626 C C . VAL A 1 210 ? 7.043 -11.866 22.360 1.00 63.16 210 VAL A C 1
ATOM 1628 O O . VAL A 1 210 ? 7.433 -11.202 23.326 1.00 63.16 210 VAL A O 1
ATOM 1631 N N . PRO A 1 211 ? 6.959 -11.328 21.125 1.00 54.75 211 PRO A N 1
ATOM 1632 C CA . PRO A 1 211 ? 7.225 -9.915 20.867 1.00 54.75 211 PRO A CA 1
ATOM 1633 C C . PRO A 1 211 ? 6.363 -8.998 21.757 1.00 54.75 211 PRO A C 1
ATOM 1635 O O . PRO A 1 211 ? 5.201 -9.315 22.032 1.00 54.75 211 PRO A O 1
ATOM 1638 N N . PRO A 1 212 ? 6.886 -7.841 22.199 1.00 48.91 212 PRO A N 1
ATOM 1639 C CA . PRO A 1 212 ? 6.111 -6.898 23.000 1.00 48.91 212 PRO A CA 1
ATOM 1640 C C . PRO A 1 212 ? 4.924 -6.382 22.168 1.00 48.91 212 PRO A C 1
ATOM 1642 O O . PRO A 1 212 ? 5.118 -5.796 21.104 1.00 48.91 212 PRO A O 1
ATOM 1645 N N . GLY A 1 213 ? 3.699 -6.646 22.639 1.00 50.41 213 GLY A N 1
ATOM 1646 C CA . GLY A 1 213 ? 2.437 -6.315 21.956 1.00 50.41 213 GLY A CA 1
ATOM 1647 C C . GLY A 1 213 ? 1.517 -7.510 21.668 1.00 50.41 213 GLY A C 1
ATOM 1648 O O . GLY A 1 213 ? 0.309 -7.314 21.580 1.00 50.41 213 GLY A O 1
ATOM 1649 N N . ASP A 1 214 ? 2.052 -8.735 21.603 1.00 54.66 214 ASP A N 1
ATOM 1650 C CA . ASP A 1 214 ? 1.250 -9.953 21.366 1.00 54.66 214 ASP A CA 1
ATOM 1651 C C . ASP A 1 214 ? 0.838 -10.662 22.677 1.00 54.66 214 ASP A C 1
ATOM 1653 O O . ASP A 1 214 ? -0.152 -11.392 22.717 1.00 54.66 214 ASP A O 1
ATOM 1657 N N . ASN A 1 215 ? 1.540 -10.387 23.783 1.00 63.00 215 ASN A N 1
ATOM 1658 C CA . ASN A 1 215 ? 1.171 -10.823 25.134 1.00 63.00 215 ASN A CA 1
ATOM 1659 C C . ASN A 1 215 ? 0.307 -9.767 25.829 1.00 63.00 215 ASN A C 1
ATOM 1661 O O . ASN A 1 215 ? 0.769 -9.078 26.740 1.00 63.00 215 ASN A O 1
ATOM 1665 N N . VAL A 1 216 ? -0.944 -9.624 25.391 1.00 73.19 216 VAL A N 1
ATOM 1666 C CA . VAL A 1 216 ? -1.922 -8.721 26.013 1.00 73.19 216 VAL A CA 1
ATOM 1667 C C . VAL A 1 216 ? -3.014 -9.538 26.693 1.00 73.19 216 VAL A C 1
ATOM 1669 O O . VAL A 1 216 ? -3.719 -10.322 26.058 1.00 73.19 216 VAL A O 1
ATOM 1672 N N . ALA A 1 217 ? -3.193 -9.335 27.997 1.00 74.25 217 ALA A N 1
ATOM 1673 C CA . ALA A 1 217 ? -4.333 -9.880 28.718 1.00 74.25 217 ALA A CA 1
ATOM 1674 C C . ALA A 1 217 ? -5.522 -8.922 28.562 1.00 74.25 217 ALA A C 1
ATOM 1676 O O . ALA A 1 217 ? -5.565 -7.859 29.183 1.00 74.25 217 ALA A O 1
ATOM 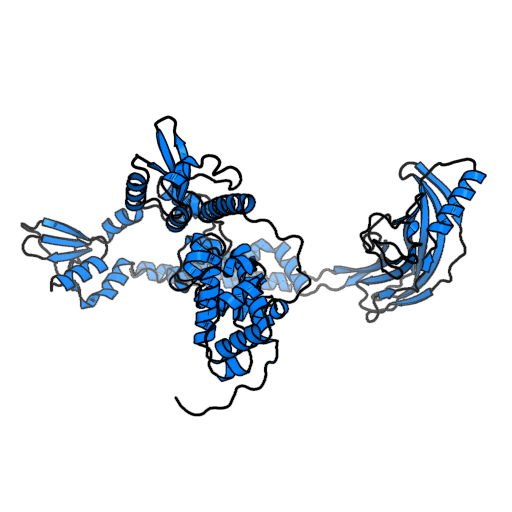1677 N N . GLN A 1 218 ? -6.491 -9.301 27.726 1.00 81.25 218 GLN A N 1
ATOM 1678 C CA . GLN A 1 218 ? -7.728 -8.543 27.540 1.00 81.25 218 GLN A CA 1
ATOM 1679 C C . GLN A 1 218 ? -8.801 -8.977 28.543 1.00 81.25 218 GLN A C 1
ATOM 1681 O O . GLN A 1 218 ? -9.042 -10.166 28.760 1.00 81.25 218 GLN A O 1
ATOM 1686 N N . MET A 1 219 ? -9.503 -8.008 29.122 1.00 78.56 219 MET A N 1
ATOM 1687 C CA . MET A 1 219 ? -10.639 -8.241 30.005 1.00 78.56 219 MET A CA 1
ATOM 1688 C C . MET A 1 219 ? -11.769 -7.265 29.700 1.00 78.56 219 MET A C 1
ATOM 1690 O O . MET A 1 219 ? -11.610 -6.051 29.790 1.00 78.56 219 MET A O 1
ATOM 1694 N N . THR A 1 220 ? -12.963 -7.790 29.434 1.00 78.44 220 THR A N 1
ATOM 1695 C CA . THR A 1 220 ? -14.172 -6.966 29.362 1.00 78.44 220 THR A CA 1
ATOM 1696 C C . THR A 1 220 ? -14.622 -6.567 30.771 1.00 78.44 220 THR A C 1
ATOM 1698 O O . THR A 1 220 ? -15.056 -7.409 31.559 1.00 78.44 220 THR A O 1
ATOM 1701 N N . ALA A 1 221 ? -14.537 -5.275 31.091 1.00 65.50 221 ALA A N 1
ATOM 1702 C CA . ALA A 1 221 ? -15.004 -4.711 32.356 1.00 65.50 221 ALA A CA 1
ATOM 1703 C C . ALA A 1 221 ? -16.535 -4.658 32.441 1.00 65.50 221 ALA A C 1
ATOM 1705 O O . ALA A 1 221 ? -17.099 -5.091 33.446 1.00 65.50 221 ALA A O 1
ATOM 1706 N N . VAL A 1 222 ? -17.205 -4.151 31.398 1.00 73.81 222 VAL A N 1
ATOM 1707 C CA . VAL A 1 222 ? -18.675 -4.008 31.316 1.00 73.81 222 VAL A CA 1
ATOM 1708 C C . VAL A 1 222 ? -19.132 -4.110 29.866 1.00 73.81 222 VAL A C 1
ATOM 1710 O O . VAL A 1 222 ? -18.453 -3.616 28.974 1.00 73.81 222 VAL A O 1
ATOM 1713 N N . ALA A 1 223 ? -20.313 -4.684 29.640 1.00 63.38 223 ALA A N 1
ATOM 1714 C CA . ALA A 1 223 ? -21.042 -4.629 28.377 1.00 63.38 223 ALA A CA 1
ATOM 1715 C C . ALA A 1 223 ? -22.322 -3.788 28.561 1.00 63.38 223 ALA A C 1
ATOM 1717 O O . ALA A 1 223 ? -23.313 -4.280 29.097 1.00 63.38 223 ALA A O 1
ATOM 1718 N N . ALA A 1 224 ? -22.303 -2.513 28.157 1.00 58.78 224 ALA A N 1
ATOM 1719 C CA . ALA A 1 224 ? -23.431 -1.594 28.335 1.00 58.78 224 ALA A CA 1
ATOM 1720 C C . ALA A 1 224 ? -24.305 -1.531 27.072 1.00 58.78 224 ALA A C 1
ATOM 1722 O O . ALA A 1 224 ? -23.796 -1.461 25.954 1.00 58.78 224 ALA A O 1
ATOM 1723 N N . SER A 1 225 ? -25.630 -1.545 27.241 1.00 62.84 225 SER A N 1
ATOM 1724 C CA . SER A 1 225 ? -26.589 -1.375 26.141 1.00 62.84 225 SER A CA 1
ATOM 1725 C C . SER A 1 225 ? -26.792 0.112 25.845 1.00 62.84 225 SER A C 1
ATOM 1727 O O . SER A 1 225 ? -27.438 0.813 26.619 1.00 62.84 225 SER A O 1
ATOM 1729 N N . VAL A 1 226 ? -26.255 0.596 24.725 1.00 67.31 226 VAL A N 1
ATOM 1730 C CA . VAL A 1 226 ? -26.310 2.006 24.307 1.00 67.31 226 VAL A CA 1
ATOM 1731 C C . VAL A 1 226 ? -27.305 2.167 23.143 1.00 67.31 226 VAL A C 1
ATOM 1733 O O . VAL A 1 226 ? -27.422 1.256 22.316 1.00 67.31 226 VAL A O 1
ATOM 1736 N N . PRO A 1 227 ? -28.049 3.288 23.039 1.00 73.00 227 PRO A N 1
ATOM 1737 C CA . PRO A 1 227 ? -28.892 3.553 21.875 1.00 73.00 227 PRO A CA 1
ATOM 1738 C C . PRO A 1 227 ? -28.081 3.541 20.563 1.00 73.00 227 PRO A C 1
ATOM 1740 O O . PRO A 1 227 ? -26.986 4.106 20.524 1.00 73.00 227 PRO A O 1
ATOM 1743 N N . PRO A 1 228 ? -28.605 2.945 19.476 1.00 77.44 228 PRO A N 1
ATOM 1744 C CA . PRO A 1 228 ? -27.926 2.908 18.185 1.00 77.44 228 PRO A CA 1
ATOM 1745 C C . PRO A 1 228 ? -27.851 4.301 17.553 1.00 77.44 228 PRO A C 1
ATOM 1747 O O . PRO A 1 228 ? -28.768 5.119 17.662 1.00 77.44 228 PRO A O 1
ATOM 1750 N N . THR A 1 229 ? -26.778 4.546 16.811 1.00 81.31 229 THR A N 1
ATOM 1751 C CA . THR A 1 229 ? -26.619 5.737 15.973 1.00 81.31 229 THR A CA 1
ATOM 1752 C C . THR A 1 229 ? -27.553 5.707 14.755 1.00 81.31 229 THR A C 1
ATOM 1754 O O . THR A 1 229 ? -28.035 4.653 14.328 1.00 81.31 229 THR A O 1
ATOM 1757 N N . LEU A 1 230 ? -27.767 6.871 14.123 1.00 81.31 230 LEU A N 1
ATOM 1758 C CA . LEU A 1 230 ? -28.527 6.977 12.865 1.00 81.31 230 LEU A CA 1
ATOM 1759 C C . LEU A 1 230 ? -27.969 6.058 11.768 1.00 81.31 230 LEU A C 1
ATOM 1761 O O . LEU A 1 230 ? -28.731 5.430 11.036 1.00 81.31 230 LEU A O 1
ATOM 1765 N N . ARG A 1 231 ? -26.638 5.951 11.676 1.00 81.56 231 ARG A N 1
ATOM 1766 C CA . ARG A 1 231 ? -25.960 5.092 10.700 1.00 81.56 231 ARG A CA 1
ATOM 1767 C C . ARG A 1 231 ? -26.226 3.612 10.970 1.00 81.56 231 ARG A C 1
ATOM 1769 O O . ARG A 1 231 ? -26.531 2.882 10.034 1.00 81.56 231 ARG A O 1
ATOM 1776 N N . GLU A 1 232 ? -26.131 3.172 12.221 1.00 80.44 232 GLU A N 1
ATOM 1777 C CA . GLU A 1 232 ? -26.370 1.773 12.606 1.00 80.44 232 GLU A CA 1
ATOM 1778 C C . GLU A 1 232 ? -27.828 1.365 12.366 1.00 80.44 232 GLU A C 1
ATOM 1780 O O . GLU A 1 232 ? -28.089 0.307 11.790 1.00 80.44 232 GLU A O 1
ATOM 1785 N N . ASN A 1 233 ? -28.780 2.242 12.702 1.00 84.56 233 ASN A N 1
ATOM 1786 C CA . ASN A 1 233 ? -30.190 2.030 12.376 1.00 84.56 233 ASN A CA 1
ATOM 1787 C C . ASN A 1 233 ? -30.426 1.948 10.861 1.00 84.56 233 ASN A C 1
ATOM 1789 O O . ASN A 1 233 ? -31.148 1.060 10.406 1.00 84.56 233 ASN A O 1
ATOM 1793 N N . PHE A 1 234 ? -29.797 2.822 10.068 1.00 86.56 234 PHE A N 1
ATOM 1794 C CA . PHE A 1 234 ? -29.910 2.784 8.609 1.00 86.56 234 PHE A CA 1
ATOM 1795 C C . PHE A 1 234 ? -29.299 1.518 8.000 1.00 86.56 234 PHE A C 1
ATOM 1797 O O . PHE A 1 234 ? -29.915 0.906 7.133 1.00 86.56 234 PHE A O 1
ATOM 1804 N N . LEU A 1 235 ? -28.124 1.081 8.458 1.00 86.69 235 LEU A N 1
ATOM 1805 C CA . LEU A 1 235 ? -27.493 -0.147 7.967 1.00 86.69 235 LEU A CA 1
ATOM 1806 C C . LEU A 1 235 ? -28.345 -1.380 8.276 1.00 86.69 235 LEU A C 1
ATOM 1808 O O . LEU A 1 235 ? -28.522 -2.242 7.416 1.00 86.69 235 LEU A O 1
ATOM 1812 N N . ARG A 1 236 ? -28.936 -1.440 9.472 1.00 85.38 236 ARG A N 1
ATOM 1813 C CA . ARG A 1 236 ? -29.884 -2.497 9.833 1.00 85.38 236 ARG A CA 1
ATOM 1814 C C . ARG A 1 236 ? -31.129 -2.459 8.946 1.00 85.38 236 ARG A C 1
ATOM 1816 O O . ARG A 1 236 ? -31.557 -3.501 8.452 1.00 85.38 236 ARG A O 1
ATOM 1823 N N . PHE A 1 237 ? -31.698 -1.272 8.733 1.00 89.75 237 PHE A N 1
ATOM 1824 C CA . PHE A 1 237 ? -32.820 -1.081 7.818 1.00 89.75 237 PHE A CA 1
ATOM 1825 C C . PHE A 1 237 ? -32.470 -1.568 6.411 1.00 89.75 237 PHE A C 1
ATOM 1827 O O . PHE A 1 237 ? -33.216 -2.358 5.842 1.00 89.75 237 PHE A O 1
ATOM 1834 N N . ALA A 1 238 ? -31.315 -1.166 5.882 1.00 88.44 238 ALA A N 1
ATOM 1835 C CA . ALA A 1 238 ? -30.844 -1.570 4.566 1.00 88.44 238 ALA A CA 1
ATOM 1836 C C . ALA A 1 238 ? -30.630 -3.086 4.466 1.00 88.44 238 ALA A C 1
ATOM 1838 O O . ALA A 1 238 ? -30.989 -3.676 3.453 1.00 88.44 238 ALA A O 1
ATOM 1839 N N . GLY A 1 239 ? -30.117 -3.729 5.519 1.00 87.81 239 GLY A N 1
ATOM 1840 C CA . GLY A 1 239 ? -29.957 -5.183 5.570 1.00 87.81 239 GLY A CA 1
ATOM 1841 C C . GLY A 1 239 ? -31.288 -5.942 5.547 1.00 87.81 239 GLY A C 1
ATOM 1842 O O . GLY A 1 239 ? -31.412 -6.943 4.849 1.00 87.81 239 GLY A O 1
ATOM 1843 N N . ILE A 1 240 ? -32.307 -5.458 6.263 1.00 90.19 240 ILE A N 1
ATOM 1844 C CA . ILE A 1 240 ? -33.634 -6.102 6.315 1.00 90.19 240 ILE A CA 1
ATOM 1845 C C . ILE A 1 240 ? -34.457 -5.789 5.057 1.00 90.19 240 ILE A C 1
ATOM 1847 O O . ILE A 1 240 ? -35.164 -6.650 4.536 1.00 90.19 240 ILE A O 1
ATOM 1851 N N . HIS A 1 241 ? -34.354 -4.563 4.550 1.00 90.75 241 HIS A N 1
ATOM 1852 C CA . HIS A 1 241 ? -35.181 -4.026 3.470 1.00 90.75 241 HIS A CA 1
ATOM 1853 C C . HIS A 1 241 ? -34.401 -3.801 2.168 1.00 90.75 241 HIS A C 1
ATOM 1855 O O . HIS A 1 241 ? -34.757 -2.937 1.365 1.00 90.75 241 HIS A O 1
ATOM 1861 N N . TYR A 1 242 ? -33.363 -4.602 1.918 1.00 90.25 242 TYR A N 1
ATOM 1862 C CA . TYR A 1 242 ? -32.505 -4.476 0.735 1.00 90.25 242 TYR A CA 1
ATOM 1863 C C . TYR A 1 242 ? -33.290 -4.537 -0.585 1.00 90.25 242 TYR A C 1
ATOM 1865 O O . TYR A 1 242 ? -32.958 -3.821 -1.524 1.00 90.25 242 TYR A O 1
ATOM 1873 N N . LEU A 1 243 ? -34.367 -5.334 -0.652 1.00 91.94 243 LEU A N 1
ATOM 1874 C CA . LEU A 1 243 ? -35.233 -5.422 -1.835 1.00 91.94 243 LEU A CA 1
ATOM 1875 C C . LEU A 1 243 ? -35.957 -4.103 -2.142 1.00 91.94 243 LEU A C 1
ATOM 1877 O O . LEU A 1 243 ? -36.125 -3.770 -3.313 1.00 91.94 243 LEU A O 1
ATOM 1881 N N . LEU A 1 244 ? -36.361 -3.346 -1.114 1.00 90.88 244 LEU A N 1
ATOM 1882 C CA . LEU A 1 244 ? -37.005 -2.039 -1.295 1.00 90.88 244 LEU A CA 1
ATOM 1883 C C . LEU A 1 244 ? -36.002 -1.016 -1.842 1.00 90.88 244 LEU A C 1
ATOM 1885 O O . LEU A 1 244 ? -36.285 -0.341 -2.827 1.00 90.88 244 LEU A O 1
ATOM 1889 N N . LEU A 1 245 ? -34.791 -0.980 -1.277 1.00 92.56 245 LEU A N 1
ATOM 1890 C CA . LEU A 1 245 ? -33.716 -0.107 -1.763 1.00 92.56 245 LEU A CA 1
ATOM 1891 C C . LEU A 1 245 ? -33.257 -0.481 -3.180 1.00 92.56 245 LEU A C 1
ATOM 1893 O O . LEU A 1 245 ? -32.977 0.395 -3.996 1.00 92.56 245 LEU A O 1
ATOM 1897 N N . ALA A 1 246 ? -33.208 -1.778 -3.494 1.00 91.00 246 ALA A N 1
ATOM 1898 C CA . ALA A 1 246 ? -32.890 -2.257 -4.834 1.00 91.00 246 ALA A CA 1
ATOM 1899 C C . ALA A 1 246 ? -33.954 -1.823 -5.852 1.00 91.00 246 ALA A C 1
ATOM 1901 O O . ALA A 1 246 ? -33.605 -1.403 -6.954 1.00 91.00 246 ALA A O 1
ATOM 1902 N N . LEU A 1 247 ? -35.239 -1.874 -5.484 1.00 94.69 247 LEU A N 1
ATOM 1903 C CA . LEU A 1 247 ? -36.328 -1.394 -6.331 1.00 94.69 247 LEU A CA 1
ATOM 1904 C C . LEU A 1 247 ? -36.209 0.112 -6.606 1.00 94.69 247 LEU A C 1
ATOM 1906 O O . LEU A 1 247 ? -36.283 0.515 -7.768 1.00 94.69 247 LEU A O 1
ATOM 1910 N N . ASP A 1 248 ? -35.956 0.922 -5.574 1.00 92.56 248 ASP A N 1
ATOM 1911 C CA . ASP A 1 248 ? -35.711 2.365 -5.715 1.00 92.56 248 ASP A CA 1
ATOM 1912 C C . ASP A 1 248 ? -34.530 2.635 -6.666 1.00 92.56 248 ASP A C 1
ATOM 1914 O O . ASP A 1 248 ? -34.628 3.452 -7.586 1.00 92.56 248 ASP A O 1
ATOM 1918 N N . GLY A 1 249 ? -33.435 1.885 -6.508 1.00 91.94 249 GLY A N 1
ATOM 1919 C CA . GLY A 1 249 ? -32.263 1.961 -7.380 1.00 91.94 249 GLY A CA 1
ATOM 1920 C C . GLY A 1 249 ? -32.558 1.587 -8.837 1.00 91.94 249 GLY A C 1
ATOM 1921 O O . GLY A 1 249 ? -32.144 2.304 -9.749 1.00 91.94 249 GLY A O 1
ATOM 1922 N N . ILE A 1 250 ? -33.309 0.508 -9.081 1.00 94.69 250 ILE A N 1
ATOM 1923 C CA . ILE A 1 250 ? -33.702 0.066 -10.432 1.00 94.69 250 ILE A CA 1
ATOM 1924 C C . ILE A 1 250 ? -34.594 1.111 -11.109 1.00 94.69 250 ILE A C 1
ATOM 1926 O O . ILE A 1 250 ? -34.398 1.423 -12.285 1.00 94.69 250 ILE A O 1
ATOM 1930 N N . LEU A 1 251 ? -35.564 1.667 -10.380 1.00 93.56 251 LEU A N 1
ATOM 1931 C CA . LEU A 1 251 ? -36.468 2.695 -10.897 1.00 93.56 251 LEU A CA 1
ATOM 1932 C C . LEU A 1 251 ? -35.716 3.987 -11.235 1.00 93.56 251 LEU A C 1
ATOM 1934 O O . LEU A 1 251 ? -35.953 4.575 -12.292 1.00 93.56 251 LEU A O 1
ATOM 1938 N N . LEU A 1 252 ? -34.765 4.391 -10.389 1.00 93.50 252 LEU A N 1
ATOM 1939 C CA . LEU A 1 252 ? -33.894 5.535 -10.649 1.00 93.50 252 LEU A CA 1
ATOM 1940 C C . LEU A 1 252 ? -32.999 5.296 -11.873 1.00 93.50 252 LEU A C 1
ATOM 1942 O O . LEU A 1 252 ? -32.927 6.148 -12.758 1.00 93.50 252 LEU A O 1
ATOM 1946 N N . LEU A 1 253 ? -32.358 4.128 -11.962 1.00 93.19 253 LEU A N 1
ATOM 1947 C CA . LEU A 1 253 ? -31.508 3.762 -13.095 1.00 93.19 253 LEU A CA 1
ATOM 1948 C C . LEU A 1 253 ? -32.304 3.738 -14.402 1.00 93.19 253 LEU A C 1
ATOM 1950 O O . LEU A 1 253 ? -31.861 4.286 -15.411 1.00 93.19 253 LEU A O 1
ATOM 1954 N N . GLY A 1 254 ? -33.499 3.146 -14.386 1.00 89.62 254 GLY A N 1
ATOM 1955 C CA . GLY A 1 254 ? -34.390 3.134 -15.537 1.00 89.62 254 GLY A CA 1
ATOM 1956 C C . GLY A 1 254 ? -34.806 4.545 -15.965 1.00 89.62 254 GLY A C 1
ATOM 1957 O O . GLY A 1 254 ? -34.839 4.839 -17.165 1.00 89.62 254 GLY A O 1
ATOM 1958 N N . LEU A 1 255 ? -35.079 5.437 -15.005 1.00 91.00 255 LEU A N 1
ATOM 1959 C CA . LEU A 1 255 ? -35.425 6.831 -15.277 1.00 91.00 255 LEU A CA 1
ATOM 1960 C C . LEU A 1 255 ? -34.251 7.564 -15.937 1.00 91.00 255 LEU A C 1
ATOM 1962 O O . LEU A 1 255 ? -34.436 8.202 -16.976 1.00 91.00 255 LEU A O 1
ATOM 1966 N N . VAL A 1 256 ? -33.042 7.427 -15.384 1.00 87.56 256 VAL A N 1
ATOM 1967 C CA . VAL A 1 256 ? -31.812 8.005 -15.945 1.00 87.56 256 VAL A CA 1
ATOM 1968 C C . VAL A 1 256 ? -31.564 7.469 -17.354 1.00 87.56 256 VAL A C 1
ATOM 1970 O O . VAL A 1 256 ? -31.379 8.254 -18.283 1.00 87.56 256 VAL A O 1
ATOM 1973 N N . LEU A 1 257 ? -31.649 6.153 -17.555 1.00 84.88 257 LEU A N 1
ATOM 1974 C CA . LEU A 1 257 ? -31.473 5.526 -18.865 1.00 84.88 257 LEU A CA 1
ATOM 1975 C C . LEU A 1 257 ? -32.503 6.047 -19.878 1.00 84.88 257 LEU A C 1
ATOM 1977 O O . LEU A 1 257 ? -32.155 6.375 -21.013 1.00 84.88 257 LEU A O 1
ATOM 1981 N N . SER A 1 258 ? -33.764 6.197 -19.464 1.00 83.38 258 SER A N 1
ATOM 1982 C CA . SER A 1 258 ? -34.819 6.761 -20.306 1.00 83.38 258 SER A CA 1
ATOM 1983 C C . SER A 1 258 ? -34.563 8.222 -20.693 1.00 83.38 258 SER A C 1
ATOM 1985 O O . SER A 1 258 ? -35.043 8.645 -21.749 1.00 83.38 258 SER A O 1
ATOM 1987 N N . LEU A 1 259 ? -33.870 9.000 -19.859 1.00 81.75 259 LEU A N 1
ATOM 1988 C CA . LEU A 1 259 ? -33.519 10.394 -20.141 1.00 81.75 259 LEU A CA 1
ATOM 1989 C C . LEU A 1 259 ? -32.265 10.496 -21.017 1.00 81.75 259 LEU A C 1
ATOM 1991 O O . LEU A 1 259 ? -32.254 11.280 -21.962 1.00 81.75 259 LEU A O 1
ATOM 1995 N N . VAL A 1 260 ? -31.250 9.666 -20.773 1.00 76.12 260 VAL A N 1
ATOM 1996 C CA . VAL A 1 260 ? -29.988 9.646 -21.535 1.00 76.12 260 VAL A CA 1
ATOM 1997 C C . VAL A 1 260 ? -30.187 9.108 -22.955 1.00 76.12 260 VAL A C 1
ATOM 1999 O O . VAL A 1 260 ? -29.657 9.661 -23.919 1.00 76.12 260 VAL A O 1
ATOM 2002 N N . LEU A 1 261 ? -31.005 8.065 -23.130 1.00 68.44 261 LEU A N 1
ATOM 2003 C CA . LEU A 1 261 ? -31.309 7.502 -24.454 1.00 68.44 261 LEU A CA 1
ATOM 2004 C C . LEU A 1 261 ? -32.235 8.395 -25.299 1.00 68.44 261 LEU A C 1
ATOM 2006 O O . LEU A 1 261 ? -32.495 8.089 -26.465 1.00 68.44 261 LEU A O 1
ATOM 2010 N N . ARG A 1 262 ? -32.738 9.501 -24.738 1.00 63.78 262 ARG A N 1
ATOM 2011 C CA . ARG A 1 262 ? -33.717 10.381 -25.385 1.00 63.78 262 ARG A CA 1
ATOM 2012 C C . ARG A 1 262 ? -33.143 11.191 -26.553 1.00 63.78 262 ARG A C 1
ATOM 2014 O O . ARG A 1 262 ? -33.940 11.619 -27.388 1.00 63.78 262 ARG A O 1
ATOM 2021 N N . ASP A 1 263 ? -31.817 11.354 -26.646 1.00 53.25 263 ASP A N 1
ATOM 2022 C CA . ASP A 1 263 ? -31.201 12.299 -27.599 1.00 53.25 263 ASP A CA 1
ATOM 2023 C C . ASP A 1 263 ? -30.048 11.762 -28.472 1.00 53.25 263 ASP A C 1
ATOM 2025 O O . ASP A 1 263 ? -29.425 12.504 -29.223 1.00 53.25 263 ASP A O 1
ATOM 2029 N N . ARG A 1 264 ? -29.782 10.450 -28.483 1.00 53.59 264 ARG A N 1
ATOM 2030 C CA . ARG A 1 264 ? -28.737 9.855 -29.351 1.00 53.59 264 ARG A CA 1
ATOM 2031 C C . ARG A 1 264 ? -29.218 9.439 -30.748 1.00 53.59 264 ARG A C 1
ATOM 2033 O O . ARG A 1 264 ? -28.712 8.474 -31.311 1.00 53.59 264 ARG A O 1
ATOM 2040 N N . SER A 1 265 ? -30.198 10.130 -31.333 1.00 46.53 265 SER A N 1
ATOM 2041 C CA . SER A 1 265 ? -30.677 9.796 -32.687 1.00 46.53 265 SER A CA 1
ATOM 2042 C C . SER A 1 265 ? -30.125 10.693 -33.797 1.00 46.53 265 SER A C 1
ATOM 2044 O O . SER A 1 265 ? -30.764 10.780 -34.841 1.00 46.53 265 SER A O 1
ATOM 2046 N N . ALA A 1 266 ? -28.988 11.360 -33.587 1.00 51.81 266 ALA A N 1
ATOM 2047 C CA . ALA A 1 266 ? -28.162 11.815 -34.699 1.00 51.81 266 ALA A CA 1
ATOM 2048 C C . ALA A 1 266 ? -27.137 10.718 -35.001 1.00 51.81 266 ALA A C 1
ATOM 2050 O O . ALA A 1 266 ? -26.304 10.401 -34.151 1.00 51.81 266 ALA A O 1
ATOM 2051 N N . SER A 1 267 ? -27.212 10.100 -36.179 1.00 61.12 267 SER A N 1
ATOM 2052 C CA . SER A 1 267 ? -26.191 9.129 -36.595 1.00 61.12 267 SER A CA 1
ATOM 2053 C C . SER A 1 267 ? -24.823 9.825 -36.666 1.00 61.12 267 SER A C 1
ATOM 2055 O O . SER A 1 267 ? -24.756 10.995 -37.034 1.00 61.12 267 SER A O 1
ATOM 2057 N N . ARG A 1 268 ? -23.715 9.134 -36.363 1.00 61.78 268 ARG A N 1
ATOM 2058 C CA . ARG A 1 268 ? -22.349 9.687 -36.515 1.00 61.78 268 ARG A CA 1
ATOM 2059 C C . ARG A 1 268 ? -22.121 10.260 -37.923 1.00 61.78 268 ARG A C 1
ATOM 2061 O O . ARG A 1 268 ? -21.552 11.334 -38.053 1.00 61.78 268 ARG A O 1
ATOM 2068 N N . ALA A 1 269 ? -22.701 9.617 -38.939 1.00 65.06 269 ALA A N 1
ATOM 2069 C CA . ALA A 1 269 ? -22.706 10.099 -40.319 1.00 65.06 269 ALA A CA 1
ATOM 2070 C C . ALA A 1 269 ? -23.449 11.439 -40.500 1.00 65.06 269 ALA A C 1
ATOM 2072 O O . ALA A 1 269 ? -23.038 12.256 -41.310 1.00 65.06 269 ALA A O 1
ATOM 2073 N N . GLU A 1 270 ? -24.517 11.702 -39.739 1.00 72.38 270 GLU A N 1
ATOM 2074 C CA . GLU A 1 270 ? -25.232 12.990 -39.766 1.00 72.38 270 GLU A CA 1
ATOM 2075 C C . GLU A 1 270 ? -24.464 14.085 -39.013 1.00 72.38 270 GLU A C 1
ATOM 2077 O O . GLU A 1 270 ? -24.562 15.262 -39.356 1.00 72.38 270 GLU A O 1
ATOM 2082 N N . ALA A 1 271 ? -23.702 13.722 -37.976 1.00 72.81 271 ALA A N 1
ATOM 2083 C CA . ALA A 1 271 ? -22.803 14.650 -37.294 1.00 72.81 271 ALA A CA 1
ATOM 2084 C C . ALA A 1 271 ? -21.618 15.046 -38.192 1.00 72.81 271 ALA A C 1
ATOM 2086 O O . ALA A 1 271 ? -21.319 16.232 -38.303 1.00 72.81 271 ALA A O 1
ATOM 2087 N N . GLU A 1 272 ? -21.005 14.079 -38.880 1.00 77.06 272 GLU A N 1
ATOM 2088 C CA . GLU A 1 272 ? -19.928 14.313 -39.852 1.00 77.06 272 GLU A CA 1
ATOM 2089 C C . GLU A 1 272 ? -20.427 15.095 -41.077 1.00 77.06 272 GLU A C 1
ATOM 2091 O O . GLU A 1 272 ? -19.799 16.076 -41.464 1.00 77.06 272 GLU A O 1
ATOM 2096 N N . HIS A 1 273 ? -21.608 14.761 -41.610 1.00 85.62 273 HIS A N 1
ATOM 2097 C CA . HIS A 1 273 ? -22.258 15.538 -42.672 1.00 85.62 273 HIS A CA 1
ATOM 2098 C C . HIS A 1 273 ? -22.431 17.014 -42.287 1.00 85.62 273 HIS A C 1
ATOM 2100 O O . HIS A 1 273 ? -22.135 17.911 -43.071 1.00 85.62 273 HIS A O 1
ATOM 2106 N N . ARG A 1 274 ? -22.889 17.289 -41.056 1.00 81.06 274 ARG A N 1
ATOM 2107 C CA . ARG A 1 274 ? -23.035 18.665 -40.557 1.00 81.06 274 ARG A CA 1
ATOM 2108 C C . ARG A 1 274 ? -21.696 19.383 -40.400 1.00 81.06 274 ARG A C 1
ATOM 2110 O O . ARG A 1 274 ? -21.647 20.576 -40.674 1.00 81.06 274 ARG A O 1
ATOM 2117 N N . ARG A 1 275 ? -20.642 18.680 -39.969 1.00 82.88 275 ARG A N 1
ATOM 2118 C CA . ARG A 1 275 ? -19.293 19.245 -39.780 1.00 82.88 275 ARG A CA 1
ATOM 2119 C C . ARG A 1 275 ? -18.711 19.780 -41.090 1.00 82.88 275 ARG A C 1
ATOM 2121 O O . ARG A 1 275 ? -18.131 20.855 -41.079 1.00 82.88 275 ARG A O 1
ATOM 2128 N N . PHE A 1 276 ? -18.905 19.068 -42.201 1.00 88.62 276 PHE A N 1
ATOM 2129 C CA . PHE A 1 276 ? -18.351 19.437 -43.512 1.00 88.62 276 PHE A CA 1
ATOM 2130 C C . PHE A 1 276 ? -19.373 20.070 -44.462 1.00 88.62 276 PHE A C 1
ATOM 2132 O O . PHE A 1 276 ? -19.133 20.153 -45.664 1.00 88.62 276 PHE A O 1
ATOM 2139 N N . LYS A 1 277 ? -20.517 20.530 -43.939 1.00 90.00 277 LYS A N 1
ATOM 2140 C CA . LYS A 1 277 ? -21.639 21.040 -44.740 1.00 90.00 277 LYS A CA 1
ATOM 2141 C C . LYS A 1 277 ? -21.226 22.120 -45.747 1.00 90.00 277 LYS A C 1
ATOM 2143 O O . LYS A 1 277 ? -21.793 22.187 -46.829 1.00 90.00 277 LYS A O 1
ATOM 2148 N N . GLU A 1 278 ? -20.239 22.946 -45.412 1.00 87.25 278 GLU A N 1
ATOM 2149 C CA . GLU A 1 278 ? -19.752 24.034 -46.273 1.00 87.25 278 GLU A CA 1
ATOM 2150 C C . GLU A 1 278 ? -19.093 23.536 -47.573 1.00 87.25 278 GLU A C 1
ATOM 2152 O O . GLU A 1 278 ? -19.162 24.215 -48.601 1.00 87.25 278 GLU A O 1
ATOM 2157 N N . TRP A 1 279 ? -18.545 22.319 -47.556 1.00 90.31 279 TRP A N 1
ATOM 2158 C CA . TRP A 1 279 ? -17.849 21.665 -48.673 1.00 90.31 279 TRP A CA 1
ATOM 2159 C C . TRP A 1 279 ? -18.732 20.672 -49.439 1.00 90.31 279 TRP A C 1
ATOM 2161 O O . TRP A 1 279 ? -18.332 20.140 -50.477 1.00 90.31 279 TRP A O 1
ATOM 2171 N N . ILE A 1 280 ? -19.948 20.439 -48.939 1.00 93.00 280 ILE A N 1
ATOM 2172 C CA . ILE A 1 280 ? -20.899 19.473 -49.481 1.00 93.00 280 ILE A CA 1
ATOM 2173 C C . ILE A 1 280 ? -22.012 20.216 -50.224 1.00 93.00 280 ILE A C 1
ATOM 2175 O O . ILE A 1 280 ? -22.520 21.242 -49.775 1.00 93.00 280 ILE A O 1
ATOM 2179 N N . THR A 1 281 ? -22.409 19.688 -51.374 1.00 94.06 281 THR A N 1
ATOM 2180 C CA . THR A 1 281 ? -23.567 20.145 -52.142 1.00 94.06 281 THR A CA 1
ATOM 2181 C C . THR A 1 281 ? -24.552 18.993 -52.283 1.00 94.06 281 THR A C 1
ATOM 2183 O O . THR A 1 281 ? -24.162 17.874 -52.601 1.00 94.06 281 THR A O 1
ATOM 2186 N N . GLU A 1 282 ? -25.835 19.247 -52.038 1.00 91.50 282 GLU A N 1
ATOM 2187 C CA . GLU A 1 282 ? -26.883 18.240 -52.215 1.00 91.50 282 GLU A CA 1
ATOM 2188 C C . GLU A 1 282 ? -27.217 18.087 -53.705 1.00 91.50 282 GLU A C 1
ATOM 2190 O O . GLU A 1 282 ? -27.503 19.073 -54.387 1.00 91.50 282 GLU A O 1
ATOM 2195 N N . GLY A 1 283 ? -27.172 16.859 -54.221 1.00 88.38 283 GLY A N 1
ATOM 2196 C CA . GLY A 1 283 ? -27.443 16.582 -55.630 1.00 88.38 283 GLY A CA 1
ATOM 2197 C C . GLY A 1 283 ? -27.396 15.093 -55.956 1.00 88.38 283 GLY A C 1
ATOM 2198 O O . GLY A 1 283 ? -26.838 14.302 -55.205 1.00 88.38 283 GLY A O 1
ATOM 2199 N N . THR A 1 284 ? -27.993 14.701 -57.077 1.00 87.31 284 THR A N 1
ATOM 2200 C CA . THR A 1 284 ? -27.997 13.308 -57.548 1.00 87.31 284 THR A CA 1
ATOM 2201 C C . THR A 1 284 ? -26.893 13.080 -58.569 1.00 87.31 284 THR A C 1
ATOM 2203 O O . THR A 1 284 ? -26.715 13.904 -59.468 1.00 87.31 284 THR A O 1
ATOM 2206 N N . VAL A 1 285 ? -26.177 11.960 -58.465 1.00 85.88 285 VAL A N 1
ATOM 2207 C CA . VAL A 1 285 ? -25.064 11.636 -59.372 1.00 85.88 285 VAL A CA 1
ATOM 2208 C C . VAL A 1 285 ? -25.415 10.421 -60.223 1.00 85.88 285 VAL A C 1
ATOM 2210 O O . VAL A 1 285 ? -25.551 9.311 -59.714 1.00 85.88 285 VAL A O 1
ATOM 2213 N N . GLU A 1 286 ? -25.506 10.618 -61.538 1.00 82.12 286 GLU A N 1
ATOM 2214 C CA . GLU A 1 286 ? -25.579 9.513 -62.493 1.00 82.12 286 GLU A CA 1
ATOM 2215 C C . GLU A 1 286 ? -24.172 9.107 -62.935 1.00 82.12 286 GLU A C 1
ATOM 2217 O O . GLU A 1 286 ? -23.402 9.915 -63.453 1.00 82.12 286 GLU A O 1
ATOM 2222 N N . VAL A 1 287 ? -23.830 7.835 -62.738 1.00 73.56 287 VAL A N 1
ATOM 2223 C CA . VAL A 1 287 ? -22.517 7.299 -63.104 1.00 73.56 287 VAL A CA 1
ATOM 2224 C C . VAL A 1 287 ? -22.606 6.678 -64.494 1.00 73.56 287 VAL A C 1
ATOM 2226 O O . VAL A 1 287 ? -23.204 5.615 -64.661 1.00 73.56 287 VAL A O 1
ATOM 2229 N N . ARG A 1 288 ? -22.007 7.331 -65.491 1.00 73.31 288 ARG A N 1
ATOM 2230 C CA . ARG A 1 288 ? -21.769 6.766 -66.827 1.00 73.31 288 ARG A CA 1
ATOM 2231 C C . ARG A 1 288 ? -20.301 6.955 -67.185 1.00 73.31 288 ARG A C 1
ATOM 2233 O O . ARG A 1 288 ? -19.767 8.037 -66.970 1.00 73.31 288 ARG A O 1
ATOM 2240 N N . ASP A 1 289 ? -19.671 5.885 -67.662 1.00 74.94 289 ASP A N 1
ATOM 2241 C CA . ASP A 1 289 ? -18.313 5.881 -68.221 1.00 74.94 289 ASP A CA 1
ATOM 2242 C C . ASP A 1 289 ? -17.207 6.463 -67.307 1.00 74.94 289 ASP A C 1
ATOM 2244 O O . ASP A 1 289 ? -16.272 7.092 -67.785 1.00 74.94 289 ASP A O 1
ATOM 2248 N N . LYS A 1 290 ? -17.289 6.246 -65.981 1.00 80.19 290 LYS A N 1
ATOM 2249 C CA . LYS A 1 290 ? -16.254 6.645 -65.000 1.00 80.19 290 LYS A CA 1
ATOM 2250 C C . LYS A 1 290 ? -15.801 5.477 -64.131 1.00 80.19 290 LYS A C 1
ATOM 2252 O O . LYS A 1 290 ? -16.612 4.639 -63.733 1.00 80.19 290 LYS A O 1
ATOM 2257 N N . THR A 1 291 ? -14.520 5.459 -63.769 1.00 84.44 291 THR A N 1
ATOM 2258 C CA . THR A 1 291 ? -13.941 4.420 -62.905 1.00 84.44 291 THR A CA 1
ATOM 2259 C C . THR A 1 291 ? -14.159 4.769 -61.427 1.00 84.44 291 THR A C 1
ATOM 2261 O O . THR A 1 291 ? -13.676 5.811 -60.976 1.00 84.44 291 THR A O 1
ATOM 2264 N N . PRO A 1 292 ? -14.862 3.935 -60.634 1.00 85.62 292 PRO A N 1
ATOM 2265 C CA . PRO A 1 292 ? -15.155 4.249 -59.241 1.00 85.62 292 PRO A CA 1
ATOM 2266 C C . PRO A 1 292 ? -13.965 3.960 -58.314 1.0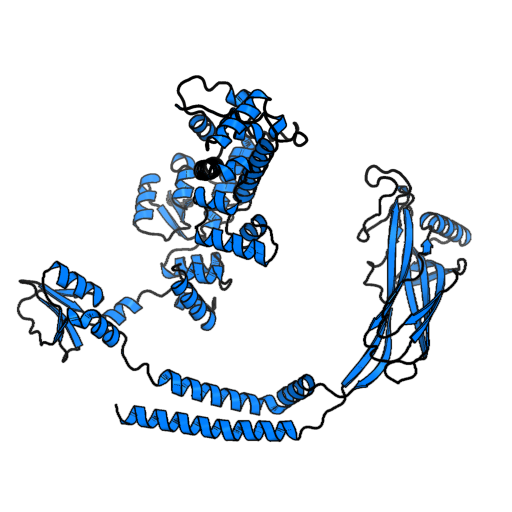0 85.62 292 PRO A C 1
ATOM 2268 O O . PRO A 1 292 ? -13.478 2.833 -58.237 1.00 85.62 292 PRO A O 1
ATOM 2271 N N . ILE A 1 293 ? -13.567 4.958 -57.529 1.00 85.25 293 ILE A N 1
ATOM 2272 C CA . ILE A 1 293 ? -12.580 4.863 -56.450 1.00 85.25 293 ILE A CA 1
ATOM 2273 C C . ILE A 1 293 ? -13.309 5.053 -55.117 1.00 85.25 293 ILE A C 1
ATOM 2275 O O . ILE A 1 293 ? -14.133 5.951 -54.955 1.00 85.25 293 ILE A O 1
ATOM 2279 N N . ARG A 1 294 ? -13.048 4.182 -54.142 1.00 87.56 294 ARG A N 1
ATOM 2280 C CA . ARG A 1 294 ? -13.754 4.191 -52.852 1.00 87.56 294 ARG A CA 1
ATOM 2281 C C . ARG A 1 294 ? -12.898 4.834 -51.772 1.00 87.56 294 ARG A C 1
ATOM 2283 O O . ARG A 1 294 ? -11.783 4.384 -51.530 1.00 87.56 294 ARG A O 1
ATOM 2290 N N . ILE A 1 295 ? -13.456 5.826 -51.087 1.00 86.69 295 ILE A N 1
ATOM 2291 C CA . ILE A 1 295 ? -12.823 6.524 -49.969 1.00 86.69 295 ILE A CA 1
ATOM 2292 C C . ILE A 1 295 ? -13.510 6.121 -48.661 1.00 86.69 295 ILE A C 1
ATOM 2294 O O . ILE A 1 295 ? -14.738 6.111 -48.539 1.00 86.69 295 ILE A O 1
ATOM 2298 N N . LEU A 1 296 ? -12.703 5.736 -47.671 1.00 82.81 296 LEU A N 1
ATOM 2299 C CA . LEU A 1 296 ? -13.193 5.104 -46.443 1.00 82.81 296 LEU A CA 1
ATOM 2300 C C . LEU A 1 296 ? -13.787 6.096 -45.436 1.00 82.81 296 LEU A C 1
ATOM 2302 O O . LEU A 1 296 ? -14.610 5.687 -44.621 1.00 82.81 296 LEU A O 1
ATOM 2306 N N . THR A 1 297 ? -13.416 7.376 -45.487 1.00 87.19 297 THR A N 1
ATOM 2307 C CA . THR A 1 297 ? -13.927 8.417 -44.580 1.00 87.19 297 THR A CA 1
ATOM 2308 C C . THR A 1 297 ? -14.468 9.612 -45.359 1.00 87.19 297 THR A C 1
ATOM 2310 O O . THR A 1 297 ? -13.977 9.929 -46.441 1.00 87.19 297 THR A O 1
ATOM 2313 N N . LEU A 1 298 ? -15.479 10.290 -44.806 1.00 89.50 298 LEU A N 1
ATOM 2314 C CA . LEU A 1 298 ? -16.008 11.518 -45.404 1.00 89.50 298 LEU A CA 1
ATOM 2315 C C . LEU A 1 298 ? -14.964 12.645 -45.395 1.00 89.50 298 LEU A C 1
ATOM 2317 O O . LEU A 1 298 ? -14.853 13.361 -46.377 1.00 89.50 298 LEU A O 1
ATOM 2321 N N . GLU A 1 299 ? -14.179 12.759 -44.322 1.00 88.81 299 GLU A N 1
ATOM 2322 C CA . GLU A 1 299 ? -13.077 13.728 -44.198 1.00 88.81 299 GLU A CA 1
ATOM 2323 C C . GLU A 1 299 ? -12.047 13.547 -45.319 1.00 88.81 299 GLU A C 1
ATOM 2325 O O . GLU A 1 299 ? -11.795 14.487 -46.058 1.00 88.81 299 GLU A O 1
ATOM 2330 N N . GLY A 1 300 ? -11.584 12.316 -45.570 1.00 85.44 300 GLY A N 1
ATOM 2331 C CA . GLY A 1 300 ? -10.635 12.061 -46.657 1.00 85.44 300 GLY A CA 1
ATOM 2332 C C . GLY A 1 300 ? -11.217 12.309 -48.053 1.00 85.44 300 GLY A C 1
ATOM 2333 O O . GLY A 1 300 ? -10.477 12.628 -48.976 1.00 85.44 300 GLY A O 1
ATOM 2334 N N . LEU A 1 301 ? -12.539 12.181 -48.228 1.00 92.25 301 LEU A N 1
ATOM 2335 C CA . LEU A 1 301 ? -13.193 12.549 -49.487 1.00 92.25 301 LEU A CA 1
ATOM 2336 C C . LEU A 1 301 ? -13.287 14.076 -49.647 1.00 92.25 301 LEU A C 1
ATOM 2338 O O . LEU A 1 301 ? -13.183 14.569 -50.765 1.00 92.25 301 LEU A O 1
ATOM 2342 N N . VAL A 1 302 ? -13.488 14.810 -48.550 1.00 90.62 302 VAL A N 1
ATOM 2343 C CA . VAL A 1 302 ? -13.500 16.280 -48.533 1.00 90.62 302 VAL A CA 1
ATOM 2344 C C . VAL A 1 302 ? -12.102 16.833 -48.796 1.00 90.62 302 VAL A C 1
ATOM 2346 O O . VAL A 1 302 ? -11.973 17.696 -49.655 1.00 90.62 302 VAL A O 1
ATOM 2349 N N . ASP A 1 303 ? -11.070 16.301 -48.142 1.00 87.25 303 ASP A N 1
ATOM 2350 C CA . ASP A 1 303 ? -9.675 16.709 -48.361 1.00 87.25 303 ASP A CA 1
ATOM 2351 C C . ASP A 1 303 ? -9.273 16.505 -49.828 1.00 87.25 303 ASP A C 1
ATOM 2353 O O . ASP A 1 303 ? -8.771 17.416 -50.478 1.00 87.25 303 ASP A O 1
ATOM 2357 N N . LEU A 1 304 ? -9.627 15.348 -50.399 1.00 91.12 304 LEU A N 1
ATOM 2358 C CA . LEU A 1 304 ? -9.411 15.072 -51.817 1.00 91.12 304 LEU A CA 1
ATOM 2359 C C . LEU A 1 304 ? -10.170 16.049 -52.729 1.00 91.12 304 LEU A C 1
ATOM 2361 O O . LEU A 1 304 ? -9.655 16.451 -53.768 1.00 91.12 304 LEU A O 1
ATOM 2365 N N . ALA A 1 305 ? -11.403 16.419 -52.372 1.00 91.06 305 ALA A N 1
ATOM 2366 C CA . ALA A 1 305 ? -12.165 17.401 -53.137 1.00 91.06 305 ALA A CA 1
ATOM 2367 C C . ALA A 1 305 ? -11.477 18.772 -53.125 1.00 91.06 305 ALA A C 1
ATOM 2369 O O . ALA A 1 305 ? -11.444 19.430 -54.160 1.00 91.06 305 ALA A O 1
ATOM 2370 N N . ILE A 1 306 ? -10.903 19.172 -51.986 1.00 88.62 306 ILE A N 1
ATOM 2371 C CA . ILE A 1 306 ? -10.149 20.422 -51.842 1.00 88.62 306 ILE A CA 1
ATOM 2372 C C . ILE A 1 306 ? -8.899 20.391 -52.727 1.00 88.62 306 ILE A C 1
ATOM 2374 O O . ILE A 1 306 ? -8.675 21.333 -53.484 1.00 88.62 306 ILE A O 1
ATOM 2378 N N . ASP A 1 307 ? -8.133 19.300 -52.691 1.00 89.88 307 ASP A N 1
ATOM 2379 C CA . ASP A 1 307 ? -6.909 19.153 -53.487 1.00 89.88 307 ASP A CA 1
ATOM 2380 C C . ASP A 1 307 ? -7.176 19.178 -55.003 1.00 89.88 307 ASP A C 1
ATOM 2382 O O . ASP A 1 307 ? -6.350 19.662 -55.778 1.00 89.88 307 ASP A O 1
ATOM 2386 N N . LEU A 1 308 ? -8.337 18.674 -55.436 1.00 88.31 308 LEU A N 1
ATOM 2387 C CA . LEU A 1 308 ? -8.763 18.651 -56.841 1.00 88.31 308 LEU A CA 1
ATOM 2388 C C . LEU A 1 308 ? -9.534 19.914 -57.276 1.00 88.31 308 LEU A C 1
ATOM 2390 O O . LEU A 1 308 ? -10.005 19.979 -58.413 1.00 88.31 308 LEU A O 1
ATOM 2394 N N . ASP A 1 309 ? -9.694 20.899 -56.386 1.00 90.81 309 ASP A N 1
ATOM 2395 C CA . ASP A 1 309 ? -10.530 22.094 -56.583 1.00 90.81 309 ASP A CA 1
ATOM 2396 C C . ASP A 1 309 ? -11.973 21.752 -57.028 1.00 90.81 309 ASP A C 1
ATOM 2398 O O . ASP A 1 309 ? -12.575 22.361 -57.918 1.00 90.81 309 ASP A O 1
ATOM 2402 N N . LYS A 1 310 ? -12.541 20.703 -56.418 1.00 91.25 310 LYS A N 1
ATOM 2403 C CA . LYS A 1 310 ? -13.910 20.212 -56.634 1.00 91.25 310 LYS A CA 1
ATOM 2404 C C . LYS A 1 310 ? -14.742 20.312 -55.352 1.00 91.25 310 LYS A C 1
ATOM 2406 O O . LYS A 1 310 ? -14.260 20.608 -54.263 1.00 91.25 310 LYS A O 1
ATOM 2411 N N . ARG A 1 311 ? -16.042 20.022 -55.468 1.00 92.00 311 ARG A N 1
ATOM 2412 C CA . ARG A 1 311 ? -16.968 19.902 -54.327 1.00 92.00 311 ARG A CA 1
ATOM 2413 C C . ARG A 1 311 ? -17.433 18.463 -54.143 1.00 92.00 311 ARG A C 1
ATOM 2415 O O . ARG A 1 311 ? -17.545 17.714 -55.113 1.00 92.00 311 ARG A O 1
ATOM 2422 N N . VAL A 1 312 ? -17.776 18.109 -52.905 1.00 95.44 312 VAL A N 1
ATOM 2423 C CA . VAL A 1 312 ? -18.400 16.819 -52.592 1.00 95.44 312 VAL A CA 1
ATOM 2424 C C . VAL A 1 312 ? -19.901 16.903 -52.869 1.00 95.44 312 VAL A C 1
ATOM 2426 O O . VAL A 1 312 ? -20.595 17.744 -52.301 1.00 95.44 312 VAL A O 1
ATOM 2429 N N . ILE A 1 313 ? -20.430 16.016 -53.706 1.00 94.00 313 ILE A N 1
ATOM 2430 C CA . ILE A 1 313 ? -21.865 15.883 -53.964 1.00 94.00 313 ILE A CA 1
ATOM 2431 C C . ILE A 1 313 ? -22.433 14.810 -53.039 1.00 94.00 313 ILE A C 1
ATOM 2433 O O . ILE A 1 313 ? -22.004 13.658 -53.081 1.00 94.00 313 ILE A O 1
ATOM 2437 N N . TYR A 1 314 ? -23.399 15.176 -52.204 1.00 93.94 314 TYR A N 1
ATOM 2438 C CA . TYR A 1 314 ? -24.141 14.233 -51.378 1.00 93.94 314 TYR A CA 1
ATOM 2439 C C . TYR A 1 314 ? -25.479 13.892 -52.033 1.00 93.94 314 TYR A C 1
ATOM 2441 O O . TYR A 1 314 ? -26.351 14.752 -52.180 1.00 93.94 314 TYR A O 1
ATOM 2449 N N . ASP A 1 315 ? -25.634 12.618 -52.383 1.00 91.69 315 ASP A N 1
ATOM 2450 C CA . ASP A 1 315 ? -26.870 12.066 -52.920 1.00 91.69 315 ASP A CA 1
ATOM 2451 C C . ASP A 1 315 ? -27.739 11.543 -51.776 1.00 91.69 315 ASP A C 1
ATOM 2453 O O . ASP A 1 315 ? -27.458 10.505 -51.163 1.00 91.69 315 ASP A O 1
ATOM 2457 N N . ASP A 1 316 ? -28.810 12.280 -51.478 1.00 84.38 316 ASP A N 1
ATOM 2458 C CA . ASP A 1 316 ? -29.705 11.959 -50.371 1.00 84.38 316 ASP A CA 1
ATOM 2459 C C . ASP A 1 316 ? -30.573 10.714 -50.630 1.00 84.38 316 ASP A C 1
ATOM 2461 O O . ASP A 1 316 ? -31.028 10.082 -49.670 1.00 84.38 316 ASP A O 1
ATOM 2465 N N . GLN A 1 317 ? -30.775 10.316 -51.895 1.00 85.12 317 GLN A N 1
ATOM 2466 C CA . GLN A 1 317 ? -31.576 9.137 -52.238 1.00 85.12 317 GLN A CA 1
ATOM 2467 C C . GLN A 1 317 ? -30.824 7.851 -51.903 1.00 85.12 317 GLN A C 1
ATOM 2469 O O . GLN A 1 317 ? -31.383 6.944 -51.280 1.00 85.12 317 GLN A O 1
ATOM 2474 N N . VAL A 1 318 ? -29.540 7.789 -52.268 1.00 86.31 318 VAL A N 1
ATOM 2475 C CA . VAL A 1 318 ? -28.687 6.620 -51.993 1.00 86.31 318 VAL A CA 1
ATOM 2476 C C . VAL A 1 318 ? -27.821 6.772 -50.739 1.00 86.31 318 VAL A C 1
ATOM 2478 O O . VAL A 1 318 ? -27.188 5.802 -50.323 1.00 86.31 318 VAL A O 1
ATOM 2481 N N . LYS A 1 319 ? -27.847 7.944 -50.088 1.00 87.88 319 LYS A N 1
ATOM 2482 C CA . LYS A 1 319 ? -27.087 8.291 -48.872 1.00 87.88 319 LYS A CA 1
ATOM 2483 C C . LYS A 1 319 ? -25.570 8.116 -49.052 1.00 87.88 319 LYS A C 1
ATOM 2485 O O . LYS A 1 319 ? -24.906 7.567 -48.169 1.00 87.88 319 LYS A O 1
ATOM 2490 N N . LYS A 1 320 ? -25.031 8.573 -50.188 1.00 91.19 320 LYS A N 1
ATOM 2491 C CA . LYS A 1 320 ? -23.605 8.474 -50.561 1.00 91.19 320 LYS A CA 1
ATOM 2492 C C . LYS A 1 320 ? -23.021 9.833 -50.915 1.00 91.19 320 LYS A C 1
ATOM 2494 O O . LYS A 1 320 ? -23.747 10.747 -51.289 1.00 91.19 320 LYS A O 1
ATOM 2499 N N . TYR A 1 321 ? -21.704 9.935 -50.809 1.00 93.31 321 TYR A N 1
ATOM 2500 C CA . TYR A 1 321 ? -20.947 11.131 -51.157 1.00 93.31 321 TYR A CA 1
ATOM 2501 C C . TYR A 1 321 ? -20.056 10.849 -52.357 1.00 93.31 321 TYR A C 1
ATOM 2503 O O . TYR A 1 321 ? -19.504 9.752 -52.452 1.00 93.31 321 TYR A O 1
ATOM 2511 N N . TYR A 1 322 ? -19.895 11.837 -53.231 1.00 93.19 322 TYR A N 1
ATOM 2512 C CA . TYR A 1 322 ? -19.190 11.701 -54.497 1.00 93.19 322 TYR A CA 1
ATOM 2513 C C . TYR A 1 322 ? -18.300 12.905 -54.793 1.00 93.19 322 TYR A C 1
ATOM 2515 O O . TYR A 1 322 ? -18.672 14.033 -54.489 1.00 93.19 322 TYR A O 1
ATOM 2523 N N . VAL A 1 323 ? -17.167 12.676 -55.450 1.00 93.56 323 VAL A N 1
ATOM 2524 C CA . VAL A 1 323 ? -16.359 13.714 -56.107 1.00 93.56 323 VAL A CA 1
ATOM 2525 C C . VAL A 1 323 ? -16.096 13.245 -57.534 1.00 93.56 323 VAL A C 1
ATOM 2527 O O . VAL A 1 323 ? -15.706 12.096 -57.752 1.00 93.56 323 VAL A O 1
ATOM 2530 N N . LEU A 1 324 ? -16.380 14.113 -58.502 1.00 89.50 324 LEU A N 1
ATOM 2531 C CA . LEU A 1 324 ? -16.332 13.802 -59.929 1.00 89.50 324 LEU A CA 1
ATOM 2532 C C . LEU A 1 324 ? -15.069 14.386 -60.563 1.00 89.50 324 LEU A C 1
ATOM 2534 O O . LEU A 1 324 ? -14.843 15.589 -60.455 1.00 89.50 324 LEU A O 1
ATOM 2538 N N . GLU A 1 325 ? -14.330 13.546 -61.285 1.00 85.00 325 GLU A N 1
ATOM 2539 C CA . GLU A 1 325 ? -13.189 13.923 -62.127 1.00 85.00 325 GLU A CA 1
ATOM 2540 C C . GLU A 1 325 ? -13.380 13.369 -63.551 1.00 85.00 325 GLU A C 1
ATOM 2542 O O . GLU A 1 325 ? -14.294 12.566 -63.760 1.00 85.00 325 GLU A O 1
ATOM 2547 N N . GLU A 1 326 ? -12.589 13.799 -64.544 1.00 80.44 326 GLU A N 1
ATOM 2548 C CA . GLU A 1 326 ? -12.785 13.459 -65.973 1.00 80.44 326 GLU A CA 1
ATOM 2549 C C . GLU A 1 326 ? -13.045 11.958 -66.219 1.00 80.44 326 GLU A C 1
ATOM 2551 O O . GLU A 1 326 ? -14.125 11.614 -66.707 1.00 80.44 326 GLU A O 1
ATOM 2556 N N . ASP A 1 327 ? -12.173 11.071 -65.729 1.00 85.00 327 ASP A N 1
ATOM 2557 C CA . ASP A 1 327 ? -12.306 9.609 -65.893 1.00 85.00 327 ASP A CA 1
ATOM 2558 C C . ASP A 1 327 ? -12.566 8.845 -64.577 1.00 85.00 327 ASP A C 1
ATOM 2560 O O . ASP A 1 327 ? -12.804 7.630 -64.577 1.00 85.00 327 ASP A O 1
ATOM 2564 N N . LEU A 1 328 ? -12.531 9.539 -63.433 1.00 87.06 328 LEU A N 1
ATOM 2565 C CA . LEU A 1 328 ? -12.590 8.942 -62.094 1.00 87.06 328 LEU A CA 1
ATOM 2566 C C . LEU A 1 328 ? -13.800 9.446 -61.294 1.00 87.06 328 LEU A C 1
ATOM 2568 O O . LEU A 1 328 ? -14.203 10.605 -61.377 1.00 87.06 328 LEU A O 1
ATOM 2572 N N . LEU A 1 329 ? -14.377 8.561 -60.483 1.00 89.50 329 LEU A N 1
ATOM 2573 C CA . LEU A 1 329 ? -15.453 8.879 -59.546 1.00 89.50 329 LEU A CA 1
ATOM 2574 C C . LEU A 1 329 ? -15.045 8.446 -58.142 1.00 89.50 329 LEU A C 1
ATOM 2576 O O . LEU A 1 329 ? -15.079 7.257 -57.828 1.00 89.50 329 LEU A O 1
ATOM 2580 N N . TYR A 1 330 ? -14.738 9.393 -57.266 1.00 91.94 330 TYR A N 1
ATOM 2581 C CA . TYR A 1 330 ? -14.486 9.080 -55.865 1.00 91.94 330 TYR A CA 1
ATOM 2582 C C . TYR A 1 330 ? -15.807 8.992 -55.111 1.00 91.94 330 TYR A C 1
ATOM 2584 O O . TYR A 1 330 ? -16.677 9.840 -55.286 1.00 91.94 330 TYR A O 1
ATOM 2592 N N . SER A 1 331 ? -15.980 7.965 -54.282 1.00 91.12 331 SER A N 1
ATOM 2593 C CA . SER A 1 331 ? -17.224 7.737 -53.546 1.00 91.12 331 SER A CA 1
ATOM 2594 C C . SER A 1 331 ? -16.985 7.320 -52.099 1.00 91.12 331 SER A C 1
ATOM 2596 O O . SER A 1 331 ? -16.095 6.518 -51.816 1.00 91.12 331 SER A O 1
ATOM 2598 N N . HIS A 1 332 ? -17.810 7.831 -51.187 1.00 90.44 332 HIS A N 1
ATOM 2599 C CA . HIS A 1 332 ? -17.857 7.412 -49.788 1.00 90.44 332 HIS A CA 1
ATOM 2600 C C . HIS A 1 332 ? -19.269 6.933 -49.427 1.00 90.44 332 HIS A C 1
ATOM 2602 O O . HIS A 1 332 ? -20.249 7.674 -49.542 1.00 90.44 332 HIS A O 1
ATOM 2608 N N . ASP A 1 333 ? -19.363 5.678 -48.978 1.00 89.00 333 ASP A N 1
ATOM 2609 C CA . ASP A 1 333 ? -20.581 5.069 -48.436 1.00 89.00 333 ASP A CA 1
ATOM 2610 C C . ASP A 1 333 ? -20.418 4.865 -46.917 1.00 89.00 333 ASP A C 1
ATOM 2612 O O . ASP A 1 333 ? -19.676 3.970 -46.491 1.00 89.00 333 ASP A O 1
ATOM 2616 N N . PRO A 1 334 ? -21.132 5.642 -46.079 1.00 79.31 334 PRO A N 1
ATOM 2617 C CA . PRO A 1 334 ? -21.045 5.535 -44.623 1.00 79.31 334 PRO A CA 1
ATOM 2618 C C . PRO A 1 334 ? -21.463 4.168 -44.064 1.00 79.31 334 PRO A C 1
ATOM 2620 O O . PRO A 1 334 ? -21.086 3.813 -42.945 1.00 79.31 334 PRO A O 1
ATOM 2623 N N . ARG A 1 335 ? -22.286 3.400 -44.792 1.00 74.62 335 ARG A N 1
ATOM 2624 C CA . ARG A 1 335 ? -22.762 2.080 -44.353 1.00 74.62 335 ARG A CA 1
ATOM 2625 C C . ARG A 1 335 ? -21.737 0.996 -44.661 1.00 74.62 335 ARG A C 1
ATOM 2627 O O . ARG A 1 335 ? -21.487 0.147 -43.810 1.00 74.62 335 ARG A O 1
ATOM 2634 N N . GLU A 1 336 ? -21.138 1.040 -45.847 1.00 69.69 336 GLU A N 1
ATOM 2635 C CA . GLU A 1 336 ? -20.150 0.052 -46.293 1.00 69.69 336 GLU A CA 1
ATOM 2636 C C . GLU A 1 336 ? -18.783 0.265 -45.623 1.00 69.69 336 GLU A C 1
ATOM 2638 O O . GLU A 1 336 ? -18.176 -0.695 -45.144 1.00 69.69 336 GLU A O 1
ATOM 2643 N N . ALA A 1 337 ? -18.342 1.521 -45.478 1.00 62.72 337 ALA A N 1
ATOM 2644 C CA . ALA A 1 337 ? -17.097 1.866 -44.785 1.00 62.72 337 ALA A CA 1
ATOM 2645 C C . ALA A 1 337 ? -17.065 1.341 -43.338 1.00 62.72 337 ALA A C 1
ATOM 2647 O O . ALA A 1 337 ? -16.029 0.878 -42.855 1.00 62.72 337 ALA A O 1
ATOM 2648 N N . ARG A 1 338 ? -18.225 1.325 -42.668 1.00 57.97 338 ARG A N 1
ATOM 2649 C CA . ARG A 1 338 ? -18.383 0.791 -41.310 1.00 57.97 338 ARG A CA 1
ATOM 2650 C C . ARG A 1 338 ? -18.039 -0.698 -41.226 1.00 57.97 338 ARG A C 1
ATOM 2652 O O . ARG A 1 338 ? -17.310 -1.102 -40.329 1.00 57.97 338 ARG A O 1
ATOM 2659 N N . GLY A 1 339 ? -18.480 -1.497 -42.199 1.00 54.91 339 GLY A N 1
ATOM 2660 C CA . GLY A 1 339 ? -18.194 -2.936 -42.252 1.00 54.91 339 GLY A CA 1
ATOM 2661 C C . GLY A 1 339 ? -16.732 -3.281 -42.565 1.00 54.91 339 GLY A C 1
ATOM 2662 O O . GLY A 1 339 ? -16.295 -4.395 -42.281 1.00 54.91 339 GLY A O 1
ATOM 2663 N N . ILE A 1 340 ? -15.971 -2.342 -43.137 1.00 57.53 340 ILE A N 1
ATOM 2664 C CA . ILE A 1 340 ? -14.543 -2.508 -43.445 1.00 57.53 340 ILE A CA 1
ATOM 2665 C C . ILE A 1 340 ? -13.677 -2.060 -42.256 1.00 57.53 340 ILE A C 1
ATOM 2667 O O . ILE A 1 340 ? -12.726 -2.755 -41.901 1.00 57.53 340 ILE A O 1
ATOM 2671 N N . LEU A 1 341 ? -14.032 -0.956 -41.591 1.00 52.22 341 LEU A N 1
ATOM 2672 C CA . LEU A 1 341 ? -13.323 -0.456 -40.405 1.00 52.22 341 LEU A CA 1
ATOM 2673 C C . LEU A 1 341 ? -13.546 -1.337 -39.159 1.00 52.22 341 LEU A C 1
ATOM 2675 O O . LEU A 1 341 ? -12.633 -1.477 -38.346 1.00 52.22 341 LEU A O 1
ATOM 2679 N N . ASP A 1 342 ? -14.700 -2.008 -39.047 1.00 50.50 342 ASP A N 1
ATOM 2680 C CA . ASP A 1 342 ? -15.007 -2.950 -37.955 1.00 50.50 342 ASP A CA 1
ATOM 2681 C C . ASP A 1 342 ? -14.257 -4.304 -38.062 1.00 50.50 342 ASP A C 1
ATOM 2683 O O . ASP A 1 342 ? -14.316 -5.116 -37.137 1.00 50.50 342 ASP A O 1
ATOM 2687 N N . LYS A 1 343 ? -13.521 -4.573 -39.156 1.00 50.53 343 LYS A N 1
ATOM 2688 C CA . LYS A 1 343 ? -12.781 -5.839 -39.367 1.00 50.53 343 LYS A CA 1
ATOM 2689 C C . LYS A 1 343 ? -11.375 -5.895 -38.751 1.00 50.53 343 LYS A C 1
ATOM 2691 O O . LYS A 1 343 ? -10.778 -6.969 -38.750 1.00 50.53 343 LYS A O 1
ATOM 2696 N N . LYS A 1 344 ? -10.841 -4.802 -38.189 1.00 52.88 344 LYS A N 1
ATOM 2697 C CA . LYS A 1 344 ? -9.648 -4.861 -37.319 1.00 52.88 344 LYS A CA 1
ATOM 2698 C C . LYS A 1 344 ? -10.110 -5.009 -35.864 1.00 52.88 344 LYS A C 1
ATOM 2700 O O . LYS A 1 344 ? -10.767 -4.094 -35.366 1.00 52.88 344 LYS A O 1
ATOM 2705 N N . PRO A 1 345 ? -9.792 -6.112 -35.160 1.00 59.72 345 PRO A N 1
ATOM 2706 C CA . PRO A 1 345 ? -10.201 -6.263 -33.768 1.00 59.72 345 PRO A CA 1
ATOM 2707 C C . PRO A 1 345 ? -9.558 -5.145 -32.945 1.00 59.72 345 PRO A C 1
ATOM 2709 O O . PRO A 1 345 ? -8.343 -4.998 -32.952 1.00 59.72 345 PRO A O 1
ATOM 2712 N N . GLN A 1 346 ? -10.360 -4.299 -32.300 1.00 80.25 346 GLN A N 1
ATOM 2713 C CA . GLN A 1 346 ? -9.863 -3.172 -31.507 1.00 80.25 346 GLN A CA 1
ATOM 2714 C C . GLN A 1 346 ? -9.259 -3.681 -30.192 1.00 80.25 346 GLN A C 1
ATOM 2716 O O . GLN A 1 346 ? -9.846 -4.550 -29.546 1.00 80.25 346 GLN A O 1
ATOM 2721 N N . LEU A 1 347 ? -8.129 -3.106 -29.764 1.00 83.12 347 LEU A N 1
ATOM 2722 C CA . LEU A 1 347 ? -7.424 -3.503 -28.536 1.00 83.12 347 LEU A CA 1
ATOM 2723 C C . LEU A 1 347 ? -8.358 -3.532 -27.313 1.00 83.12 347 LEU A C 1
ATOM 2725 O O . LEU A 1 347 ? -8.396 -4.524 -26.594 1.00 83.12 347 LEU A O 1
ATOM 2729 N N . GLY A 1 348 ? -9.161 -2.481 -27.118 1.00 84.56 348 GLY A N 1
ATOM 2730 C CA . GLY A 1 348 ? -10.102 -2.400 -25.996 1.00 84.56 348 GLY A CA 1
ATOM 2731 C C . GLY A 1 348 ? -11.156 -3.511 -26.001 1.00 84.56 348 GLY A C 1
ATOM 2732 O O . GLY A 1 348 ? -11.470 -4.068 -24.955 1.00 84.56 348 GLY A O 1
ATOM 2733 N N . LYS A 1 349 ? -11.648 -3.896 -27.185 1.00 83.25 349 LYS A N 1
ATOM 2734 C CA . LYS A 1 349 ? -12.616 -4.989 -27.332 1.00 83.25 349 LYS A CA 1
ATOM 2735 C C . LYS A 1 349 ? -11.978 -6.346 -27.027 1.00 83.25 349 LYS A C 1
ATOM 2737 O O . LYS A 1 349 ? -12.572 -7.141 -26.311 1.00 83.25 349 LYS A O 1
ATOM 2742 N N . LEU A 1 350 ? -10.755 -6.578 -27.506 1.00 85.75 350 LEU A N 1
ATOM 2743 C CA . LEU A 1 350 ? -10.004 -7.803 -27.212 1.00 85.75 350 LEU A CA 1
ATOM 2744 C C . LEU A 1 350 ? -9.707 -7.959 -25.715 1.00 85.75 350 LEU A C 1
ATOM 2746 O O . LEU A 1 350 ? -9.799 -9.065 -25.189 1.00 85.75 350 LEU A O 1
ATOM 2750 N N . LEU A 1 351 ? -9.370 -6.866 -25.024 1.00 88.31 351 LEU A N 1
ATOM 2751 C CA . LEU A 1 351 ? -9.128 -6.884 -23.579 1.00 88.31 351 LEU A CA 1
ATOM 2752 C C . LEU A 1 351 ? -10.408 -7.190 -22.783 1.00 88.31 351 LEU A C 1
ATOM 2754 O O . LEU A 1 351 ? -10.340 -7.924 -21.797 1.00 88.31 351 LEU A O 1
ATOM 2758 N N . LEU A 1 352 ? -11.566 -6.680 -23.224 1.00 86.75 352 LEU A N 1
ATOM 2759 C CA . LEU A 1 352 ? -12.873 -7.013 -22.643 1.00 86.75 352 LEU A CA 1
ATOM 2760 C C . LEU A 1 352 ? -13.256 -8.477 -22.879 1.00 86.75 352 LEU A C 1
ATOM 2762 O O . LEU A 1 352 ? -13.620 -9.178 -21.940 1.00 86.75 352 LEU A O 1
ATOM 2766 N N . GLU A 1 353 ? -13.166 -8.946 -24.127 1.00 84.62 353 GLU A N 1
ATOM 2767 C CA . GLU A 1 353 ? -13.544 -10.313 -24.517 1.00 84.62 353 GLU A CA 1
ATOM 2768 C C . GLU A 1 353 ? -12.708 -11.374 -23.785 1.00 84.62 353 GLU A C 1
ATOM 2770 O O . GLU A 1 353 ? -13.215 -12.448 -23.468 1.00 84.62 353 GLU A O 1
ATOM 2775 N N . ARG A 1 354 ? -11.443 -11.065 -23.476 1.00 83.88 354 ARG A N 1
ATOM 2776 C CA . ARG A 1 354 ? -10.533 -11.943 -22.721 1.00 83.88 354 ARG A CA 1
ATOM 2777 C C . ARG A 1 354 ? -10.626 -11.789 -21.202 1.00 83.88 354 ARG A C 1
ATOM 2779 O O . ARG A 1 354 ? -9.913 -12.484 -20.487 1.00 83.88 354 ARG A O 1
ATOM 2786 N N . GLY A 1 355 ? -11.478 -10.893 -20.702 1.00 87.38 355 GLY A N 1
ATOM 2787 C CA . GLY A 1 355 ? -11.671 -10.672 -19.267 1.00 87.38 355 GLY A CA 1
ATOM 2788 C C . GLY A 1 355 ? -10.507 -9.966 -18.563 1.00 87.38 355 GLY A C 1
ATOM 2789 O O . GLY A 1 355 ? -10.445 -9.985 -17.338 1.00 87.38 355 GLY A O 1
ATOM 2790 N N . HIS A 1 356 ? -9.594 -9.333 -19.307 1.00 87.62 356 HIS A N 1
ATOM 2791 C CA . HIS A 1 356 ? -8.487 -8.568 -18.724 1.00 87.62 356 HIS A CA 1
ATOM 2792 C C . HIS A 1 356 ? -8.940 -7.218 -18.157 1.00 87.62 356 HIS A C 1
ATOM 2794 O O . HIS A 1 356 ? -8.302 -6.697 -17.249 1.00 87.62 356 HIS A O 1
ATOM 2800 N N . ILE A 1 357 ? -10.034 -6.658 -18.681 1.00 87.75 357 ILE A N 1
ATOM 2801 C CA . ILE A 1 357 ? -10.659 -5.425 -18.185 1.00 87.75 357 ILE A CA 1
ATOM 2802 C C . ILE A 1 357 ? -12.184 -5.560 -18.182 1.00 87.75 357 ILE A C 1
ATOM 2804 O O . ILE A 1 357 ? -12.749 -6.379 -18.906 1.00 87.75 357 ILE A O 1
ATOM 2808 N N . ARG A 1 358 ? -12.859 -4.722 -17.392 1.00 85.94 358 ARG A N 1
ATOM 2809 C CA . ARG A 1 358 ? -14.321 -4.538 -17.384 1.00 85.94 358 ARG A CA 1
ATOM 2810 C C . ARG A 1 358 ? -14.742 -3.361 -18.269 1.00 85.94 358 ARG A C 1
ATOM 2812 O O . ARG A 1 358 ? -13.938 -2.475 -18.550 1.00 85.94 358 ARG A O 1
ATOM 2819 N N . GLN A 1 359 ? -16.017 -3.318 -18.670 1.00 81.62 359 GLN A N 1
ATOM 2820 C CA . GLN A 1 359 ? -16.571 -2.244 -19.515 1.00 81.62 359 GLN A CA 1
ATOM 2821 C C . GLN A 1 359 ? -16.310 -0.848 -18.922 1.00 81.62 359 GLN A C 1
ATOM 2823 O O . GLN A 1 359 ? -15.861 0.050 -19.626 1.00 81.62 359 GLN A O 1
ATOM 2828 N N . GLU A 1 360 ? -16.497 -0.699 -17.611 1.00 81.12 360 GLU A N 1
ATOM 2829 C CA . GLU A 1 360 ? -16.239 0.545 -16.869 1.00 81.12 360 GLU A CA 1
ATOM 2830 C C . GLU A 1 360 ? -14.762 0.970 -16.922 1.00 81.12 360 GLU A C 1
ATOM 2832 O O . GLU A 1 360 ? -14.439 2.151 -17.066 1.00 81.12 360 GLU A O 1
ATOM 2837 N N . GLN A 1 361 ? -13.844 0.002 -16.856 1.00 77.50 361 GLN A N 1
ATOM 2838 C CA . GLN A 1 361 ? -12.402 0.244 -16.948 1.00 77.50 361 GLN A CA 1
ATOM 2839 C C . GLN A 1 361 ? -11.992 0.653 -18.367 1.00 77.50 361 GLN A C 1
ATOM 2841 O O . GLN A 1 361 ? -11.142 1.528 -18.525 1.00 77.50 361 GLN A O 1
ATOM 2846 N N . LEU A 1 362 ? -12.624 0.081 -19.401 1.00 86.81 362 LEU A N 1
ATOM 2847 C CA . LEU A 1 362 ? -12.405 0.507 -20.783 1.00 86.81 362 LEU A CA 1
ATOM 2848 C C . LEU A 1 362 ? -12.887 1.945 -21.014 1.00 86.81 362 LEU A C 1
ATOM 2850 O O . LEU A 1 362 ? -12.176 2.733 -21.632 1.00 86.81 362 LEU A O 1
ATOM 2854 N N . GLU A 1 363 ? -14.072 2.298 -20.517 1.00 80.31 363 GLU A N 1
ATOM 2855 C CA . GLU A 1 363 ? -14.625 3.653 -20.650 1.00 80.31 363 GLU A CA 1
ATOM 2856 C C . GLU A 1 363 ? -13.756 4.691 -19.934 1.00 80.31 363 GLU A C 1
ATOM 2858 O O . GLU A 1 363 ? -13.457 5.745 -20.496 1.00 80.31 363 GLU A O 1
ATOM 2863 N N . THR A 1 364 ? -13.272 4.350 -18.740 1.00 73.56 364 THR A N 1
ATOM 2864 C CA . THR A 1 364 ? -12.336 5.184 -17.975 1.00 73.56 364 THR A CA 1
ATOM 2865 C C . THR A 1 364 ? -11.001 5.334 -18.711 1.00 73.56 364 THR A C 1
ATOM 2867 O O . THR A 1 364 ? -10.491 6.447 -18.836 1.00 73.56 364 THR A O 1
ATOM 2870 N N . GLY A 1 365 ? -10.462 4.246 -19.273 1.00 75.88 365 GLY A N 1
ATOM 2871 C CA . GLY A 1 365 ? -9.249 4.277 -20.095 1.00 75.88 365 GLY A CA 1
ATOM 2872 C C . GLY A 1 365 ? -9.396 5.132 -21.354 1.00 75.88 365 GLY A C 1
ATOM 2873 O O . GLY A 1 365 ? -8.490 5.892 -21.678 1.00 75.88 365 GLY A O 1
ATOM 2874 N N . LEU A 1 366 ? -10.543 5.070 -22.038 1.00 78.50 366 LEU A N 1
ATOM 2875 C CA . LEU A 1 366 ? -10.846 5.902 -23.210 1.00 78.50 366 LEU A CA 1
ATOM 2876 C C . LEU A 1 366 ? -11.003 7.383 -22.848 1.00 78.50 366 LEU A C 1
ATOM 2878 O O . LEU A 1 366 ? -10.537 8.248 -23.587 1.00 78.50 366 LEU A O 1
ATOM 2882 N N . TYR A 1 367 ? -11.635 7.685 -21.713 1.00 73.88 367 TYR A N 1
ATOM 2883 C CA . TYR A 1 367 ? -11.727 9.052 -21.203 1.00 73.88 367 TYR A CA 1
ATOM 2884 C C . TYR A 1 367 ? -10.338 9.625 -20.885 1.00 73.88 367 TYR A C 1
ATOM 2886 O O . TYR A 1 367 ? -10.011 10.740 -21.294 1.00 73.88 367 TYR A O 1
ATOM 2894 N N . TYR A 1 368 ? -9.495 8.837 -20.214 1.00 67.88 368 TYR A N 1
ATOM 2895 C CA . TYR A 1 368 ? -8.115 9.205 -19.897 1.00 67.88 368 TYR A CA 1
ATOM 2896 C C . TYR A 1 368 ? -7.285 9.425 -21.170 1.00 67.88 368 TYR A C 1
ATOM 2898 O O . TYR A 1 368 ? -6.616 10.450 -21.306 1.00 67.88 368 TYR A O 1
ATOM 2906 N N . GLN A 1 369 ? -7.431 8.527 -22.149 1.00 76.19 369 GLN A N 1
ATOM 2907 C CA . GLN A 1 369 ? -6.811 8.628 -23.468 1.00 76.19 369 GLN A CA 1
ATOM 2908 C C . GLN A 1 369 ? -7.159 9.950 -24.169 1.00 76.19 369 GLN A C 1
ATOM 2910 O O . GLN A 1 369 ? -6.279 10.623 -24.698 1.00 76.19 369 GLN A O 1
ATOM 2915 N N . GLN A 1 370 ? -8.439 10.338 -24.167 1.00 74.25 370 GLN A N 1
ATOM 2916 C CA . GLN A 1 370 ? -8.906 11.567 -24.818 1.00 74.25 370 GLN A CA 1
ATOM 2917 C C . GLN A 1 370 ? -8.393 12.836 -24.139 1.00 74.25 370 GLN A C 1
ATOM 2919 O O . GLN A 1 370 ? -8.162 13.835 -24.814 1.00 74.25 370 GLN A O 1
ATOM 2924 N N . ARG A 1 371 ? -8.227 12.809 -22.814 1.00 66.12 371 ARG A N 1
ATOM 2925 C CA . ARG A 1 371 ? -7.790 13.977 -22.046 1.00 66.12 371 ARG A CA 1
ATOM 2926 C C . ARG A 1 371 ? -6.281 14.215 -22.135 1.00 66.12 371 ARG A C 1
ATOM 2928 O O . ARG A 1 371 ? -5.861 15.363 -22.082 1.00 66.12 371 ARG A O 1
ATOM 2935 N N . ILE A 1 372 ? -5.495 13.143 -22.240 1.00 62.72 372 ILE A N 1
ATOM 2936 C CA . ILE A 1 372 ? -4.024 13.183 -22.151 1.00 62.72 372 ILE A CA 1
ATOM 2937 C C . ILE A 1 372 ? -3.352 12.978 -23.515 1.00 62.72 372 ILE A C 1
ATOM 2939 O O . ILE A 1 372 ? -2.191 13.326 -23.689 1.00 62.72 372 ILE A O 1
ATOM 2943 N N . GLY A 1 373 ? -4.067 12.442 -24.507 1.00 62.72 373 GLY A N 1
ATOM 2944 C CA . GLY A 1 373 ? -3.526 12.209 -25.849 1.00 62.72 373 GLY A CA 1
ATOM 2945 C C . GLY A 1 373 ? -2.588 11.000 -25.954 1.00 62.72 373 GLY A C 1
ATOM 2946 O O . GLY A 1 373 ? -1.905 10.850 -26.964 1.00 62.72 373 GLY A O 1
ATOM 2947 N N . SER A 1 374 ? -2.547 10.125 -24.945 1.00 70.81 374 SER A N 1
ATOM 2948 C CA . SER A 1 374 ? -1.747 8.891 -24.957 1.00 70.81 374 SER A CA 1
ATOM 2949 C C . SER A 1 374 ? -2.445 7.749 -25.711 1.00 70.81 374 SER A C 1
ATOM 2951 O O . SER A 1 374 ? -3.561 7.891 -26.224 1.00 70.81 374 SER A O 1
ATOM 2953 N N . ARG A 1 375 ? -1.805 6.577 -25.834 1.00 78.44 375 ARG A N 1
ATOM 2954 C CA . ARG A 1 375 ? -2.466 5.388 -26.401 1.00 78.44 375 ARG A CA 1
ATOM 2955 C C . ARG A 1 375 ? -3.355 4.717 -25.355 1.00 78.44 375 ARG A C 1
ATOM 2957 O O . ARG A 1 375 ? -3.038 4.705 -24.170 1.00 78.44 375 ARG A O 1
ATOM 2964 N N . LEU A 1 376 ? -4.440 4.073 -25.797 1.00 84.06 376 LEU A N 1
ATOM 2965 C CA . LEU A 1 376 ? -5.362 3.362 -24.897 1.00 84.06 376 LEU A CA 1
ATOM 2966 C C . LEU A 1 376 ? -4.643 2.328 -24.012 1.00 84.06 376 LEU A C 1
ATOM 2968 O O . LEU A 1 376 ? -4.927 2.239 -22.825 1.00 84.06 376 LEU A O 1
ATOM 2972 N N . GLY A 1 377 ? -3.703 1.561 -24.572 1.00 80.56 377 GLY A N 1
ATOM 2973 C CA . GLY A 1 377 ? -2.936 0.573 -23.807 1.00 80.56 377 GLY A CA 1
ATOM 2974 C C . GLY A 1 377 ? -2.100 1.198 -22.687 1.00 80.56 377 GLY A C 1
ATOM 2975 O O . GLY A 1 377 ? -2.136 0.717 -21.561 1.00 80.56 377 GLY A O 1
ATOM 2976 N N . GLU A 1 378 ? -1.414 2.303 -22.980 1.00 78.19 378 GLU A N 1
ATOM 2977 C CA . GLU A 1 378 ? -0.614 3.065 -22.009 1.00 78.19 378 GLU A CA 1
ATOM 2978 C C . GLU A 1 378 ? -1.507 3.688 -20.930 1.00 78.19 378 GLU A C 1
ATOM 2980 O O . GLU A 1 378 ? -1.198 3.602 -19.746 1.00 78.19 378 GLU A O 1
ATOM 2985 N N . SER A 1 379 ? -2.662 4.234 -21.327 1.00 80.12 379 SER A N 1
ATOM 2986 C CA . SER A 1 379 ? -3.674 4.758 -20.402 1.00 80.12 379 SER A CA 1
ATOM 2987 C C . SER A 1 379 ? -4.162 3.687 -19.422 1.00 80.12 379 SER A C 1
ATOM 2989 O O . SER A 1 379 ? -4.270 3.941 -18.228 1.00 80.12 379 SER A O 1
ATOM 2991 N N . LEU A 1 380 ? -4.440 2.473 -19.908 1.00 80.56 380 LEU A N 1
ATOM 2992 C CA . LEU A 1 380 ? -4.903 1.366 -19.067 1.00 80.56 380 LEU A CA 1
ATOM 2993 C C . LEU A 1 380 ? -3.806 0.835 -18.127 1.00 80.56 380 LEU A C 1
ATOM 2995 O O . LEU A 1 380 ? -4.136 0.387 -17.030 1.00 80.56 380 LEU A O 1
ATOM 2999 N N . ILE A 1 381 ? -2.530 0.900 -18.526 1.00 80.12 381 ILE A N 1
ATOM 3000 C CA . ILE A 1 381 ? -1.391 0.591 -17.644 1.00 80.12 381 ILE A CA 1
ATOM 3001 C C . ILE A 1 381 ? -1.251 1.657 -16.556 1.00 80.12 381 ILE A C 1
ATOM 3003 O O . ILE A 1 381 ? -1.169 1.311 -15.382 1.00 80.12 381 ILE A O 1
ATOM 3007 N N . ALA A 1 382 ? -1.277 2.941 -16.925 1.00 69.00 382 ALA A N 1
ATOM 3008 C CA . ALA A 1 382 ? -1.139 4.053 -15.983 1.00 69.00 382 ALA A CA 1
ATOM 3009 C C . ALA A 1 382 ? -2.250 4.067 -14.918 1.00 69.00 382 ALA A C 1
ATOM 3011 O O . ALA A 1 382 ? -2.008 4.399 -13.764 1.00 69.00 382 ALA A O 1
ATOM 3012 N N . LEU A 1 383 ? -3.465 3.655 -15.293 1.00 77.12 383 LEU A N 1
ATOM 3013 C CA . LEU A 1 383 ? -4.601 3.499 -14.379 1.00 77.12 383 LEU A CA 1
ATOM 3014 C C . LEU A 1 383 ? -4.543 2.211 -13.532 1.00 77.12 383 LEU A C 1
ATOM 3016 O O . LEU A 1 383 ? -5.441 1.969 -12.727 1.00 77.12 383 LEU A O 1
ATOM 3020 N N . GLY A 1 384 ? -3.531 1.360 -13.728 1.00 77.75 384 GLY A N 1
ATOM 3021 C CA . GLY A 1 384 ? -3.369 0.091 -13.015 1.00 77.75 384 GLY A CA 1
ATOM 3022 C C . GLY A 1 384 ? -4.374 -0.994 -13.415 1.00 77.75 384 GLY A C 1
ATOM 3023 O O . GLY A 1 384 ? -4.548 -1.968 -12.685 1.00 77.75 384 GLY A O 1
ATOM 3024 N N . PHE A 1 385 ? -5.067 -0.851 -14.551 1.00 83.31 385 PHE A N 1
ATOM 3025 C CA . PHE A 1 385 ? -6.088 -1.811 -14.989 1.00 83.31 385 PHE A CA 1
ATOM 3026 C C . PHE A 1 385 ? -5.506 -3.021 -15.719 1.00 83.31 385 PHE A C 1
ATOM 3028 O O . PHE A 1 385 ? -6.097 -4.096 -15.665 1.00 83.31 385 PHE A O 1
ATOM 3035 N N . ILE A 1 386 ? -4.366 -2.861 -16.395 1.00 85.69 386 ILE A N 1
ATOM 3036 C CA . ILE A 1 386 ? -3.617 -3.949 -17.039 1.00 85.69 386 ILE A CA 1
ATOM 3037 C C . ILE A 1 386 ? -2.117 -3.767 -16.795 1.00 85.69 386 ILE A C 1
ATOM 3039 O O . ILE A 1 386 ? -1.663 -2.669 -16.494 1.00 85.69 386 ILE A O 1
ATOM 3043 N N . ASN A 1 387 ? -1.336 -4.832 -16.970 1.00 81.88 387 ASN A N 1
ATOM 3044 C CA . ASN A 1 387 ? 0.128 -4.776 -16.945 1.00 81.88 387 ASN A CA 1
ATOM 3045 C C . ASN A 1 387 ? 0.725 -4.887 -18.361 1.00 81.88 387 ASN A C 1
ATOM 3047 O O . ASN A 1 387 ? 0.035 -5.222 -19.329 1.00 81.88 387 ASN A O 1
ATOM 3051 N N . GLU A 1 388 ? 2.027 -4.627 -18.481 1.00 81.94 388 GLU A N 1
ATOM 3052 C CA . GLU A 1 388 ? 2.751 -4.633 -19.760 1.00 81.94 388 GLU A CA 1
ATOM 3053 C C . GLU A 1 388 ? 2.674 -5.990 -20.482 1.00 81.94 388 GLU A C 1
ATOM 3055 O O . GLU A 1 388 ? 2.482 -6.035 -21.697 1.00 81.94 388 GLU A O 1
ATOM 3060 N N . THR A 1 389 ? 2.730 -7.106 -19.744 1.00 85.75 389 THR A N 1
ATOM 3061 C CA . THR A 1 389 ? 2.576 -8.462 -20.304 1.00 85.75 389 THR A CA 1
ATOM 3062 C C . THR A 1 389 ? 1.218 -8.625 -20.970 1.00 85.75 389 THR A C 1
ATOM 3064 O O . THR A 1 389 ? 1.128 -9.079 -22.110 1.00 85.75 389 THR A O 1
ATOM 3067 N N . THR A 1 390 ? 0.149 -8.212 -20.289 1.00 88.31 390 THR A N 1
ATOM 3068 C CA . THR A 1 390 ? -1.226 -8.296 -20.798 1.00 88.31 390 THR A CA 1
ATOM 3069 C C . THR A 1 390 ? -1.405 -7.430 -22.041 1.00 88.31 390 THR A C 1
ATOM 3071 O O . THR A 1 390 ? -2.013 -7.869 -23.020 1.00 88.31 390 THR A O 1
ATOM 3074 N N . LEU A 1 391 ? -0.837 -6.219 -22.041 1.00 89.06 391 LEU A N 1
ATOM 3075 C CA . LEU A 1 391 ? -0.887 -5.318 -23.188 1.00 89.06 391 LEU A CA 1
ATOM 3076 C C . LEU A 1 391 ? -0.173 -5.916 -24.409 1.00 89.06 391 LEU A C 1
ATOM 3078 O O . LEU A 1 391 ? -0.784 -6.057 -25.470 1.00 89.06 391 LEU A O 1
ATOM 3082 N N . HIS A 1 392 ? 1.101 -6.286 -24.269 1.00 86.31 392 HIS A N 1
ATOM 3083 C CA . HIS A 1 392 ? 1.925 -6.718 -25.400 1.00 86.31 392 HIS A CA 1
ATOM 3084 C C . HIS A 1 392 ? 1.536 -8.104 -25.926 1.00 86.31 392 HIS A C 1
ATOM 3086 O O . HIS A 1 392 ? 1.527 -8.304 -27.141 1.00 86.31 392 HIS A O 1
ATOM 3092 N N . SER A 1 393 ? 1.106 -9.029 -25.064 1.00 88.00 393 SER A N 1
ATOM 3093 C CA . SER A 1 393 ? 0.537 -10.312 -25.508 1.00 88.00 393 SER A CA 1
ATOM 3094 C C . SER A 1 393 ? -0.795 -10.132 -26.247 1.00 88.00 393 SER A C 1
ATOM 3096 O O . SER A 1 393 ? -1.039 -10.781 -27.268 1.00 88.00 393 SER A O 1
ATOM 3098 N N . THR A 1 394 ? -1.642 -9.193 -25.807 1.00 89.31 394 THR A N 1
ATOM 3099 C CA . THR A 1 394 ? -2.904 -8.887 -26.494 1.00 89.31 394 THR A CA 1
ATOM 3100 C C . THR A 1 394 ? -2.666 -8.222 -27.847 1.00 89.31 394 THR A C 1
ATOM 3102 O O . THR A 1 394 ? -3.308 -8.612 -28.824 1.00 89.31 394 THR A O 1
ATOM 3105 N N . LEU A 1 395 ? -1.726 -7.274 -27.926 1.00 86.56 395 LEU A N 1
ATOM 3106 C CA . LEU A 1 395 ? -1.298 -6.636 -29.175 1.00 86.56 395 LEU A CA 1
ATOM 3107 C C . LEU A 1 395 ? -0.683 -7.644 -30.153 1.00 86.56 395 LEU A C 1
ATOM 3109 O O . LEU A 1 395 ? -0.973 -7.593 -31.347 1.00 86.56 395 LEU A O 1
ATOM 3113 N N . ALA A 1 396 ? 0.126 -8.585 -29.667 1.00 87.25 396 ALA A N 1
ATOM 3114 C CA . ALA A 1 396 ? 0.686 -9.650 -30.493 1.00 87.25 396 ALA A CA 1
ATOM 3115 C C . ALA A 1 396 ? -0.428 -10.515 -31.098 1.00 87.25 396 ALA A C 1
ATOM 3117 O O . ALA A 1 396 ? -0.489 -10.696 -32.313 1.00 87.25 396 ALA A O 1
ATOM 3118 N N . ALA A 1 397 ? -1.393 -10.937 -30.277 1.00 85.56 397 ALA A N 1
ATOM 3119 C CA . ALA A 1 397 ? -2.540 -11.704 -30.744 1.00 85.56 397 ALA A CA 1
ATOM 3120 C C . ALA A 1 397 ? -3.447 -10.912 -31.708 1.00 85.56 397 ALA A C 1
ATOM 3122 O O . ALA A 1 397 ? -3.978 -11.488 -32.654 1.00 85.56 397 ALA A O 1
ATOM 3123 N N . GLN A 1 398 ? -3.612 -9.598 -31.503 1.00 83.25 398 GLN A N 1
ATOM 3124 C CA . GLN A 1 398 ? -4.351 -8.711 -32.413 1.00 83.25 398 GLN A CA 1
ATOM 3125 C C . GLN A 1 398 ? -3.722 -8.685 -33.814 1.00 83.25 398 GLN A C 1
ATOM 3127 O O . GLN A 1 398 ? -4.441 -8.658 -34.811 1.00 83.25 398 GLN A O 1
ATOM 3132 N N . ASN A 1 399 ? -2.389 -8.703 -33.876 1.00 83.56 399 ASN A N 1
ATOM 3133 C CA . ASN A 1 399 ? -1.613 -8.651 -35.114 1.00 83.56 399 ASN A CA 1
ATOM 3134 C C . ASN A 1 399 ? -1.207 -10.040 -35.635 1.00 83.56 399 ASN A C 1
ATOM 3136 O O . ASN A 1 399 ? -0.473 -10.121 -36.612 1.00 83.56 399 ASN A O 1
ATOM 3140 N N . GLN A 1 400 ? -1.689 -11.122 -35.010 1.00 86.69 400 GLN A N 1
ATOM 3141 C CA . GLN A 1 400 ? -1.368 -12.510 -35.371 1.00 86.69 400 GLN A CA 1
ATOM 3142 C C . GLN A 1 400 ? 0.142 -12.818 -35.338 1.00 86.69 400 GLN A C 1
ATOM 3144 O O . GLN A 1 400 ? 0.652 -13.611 -36.126 1.00 86.69 400 GLN A O 1
ATOM 3149 N N . VAL A 1 401 ? 0.857 -12.195 -34.399 1.00 88.69 401 VAL A N 1
ATOM 3150 C CA . VAL A 1 401 ? 2.286 -12.409 -34.151 1.00 88.69 401 VAL A CA 1
ATOM 3151 C C . VAL A 1 401 ? 2.452 -13.262 -32.896 1.00 88.69 401 VAL A C 1
ATOM 3153 O O . VAL A 1 401 ? 1.726 -13.093 -31.916 1.00 88.69 401 VAL A O 1
ATOM 3156 N N . ASN A 1 402 ? 3.425 -14.174 -32.906 1.00 90.25 402 ASN A N 1
ATOM 3157 C CA . ASN A 1 402 ? 3.746 -14.981 -31.730 1.00 90.25 402 ASN A CA 1
ATOM 3158 C C . ASN A 1 402 ? 4.325 -14.102 -30.620 1.00 90.25 402 ASN A C 1
ATOM 3160 O O . ASN A 1 402 ? 5.230 -13.310 -30.872 1.00 90.25 402 ASN A O 1
ATOM 3164 N N . TYR A 1 403 ? 3.833 -14.277 -29.396 1.00 91.69 403 TYR A N 1
ATOM 3165 C CA . TYR A 1 403 ? 4.357 -13.605 -28.212 1.00 91.69 403 TYR A CA 1
ATOM 3166 C C . TYR A 1 403 ? 5.275 -14.547 -27.432 1.00 91.69 403 TYR A C 1
ATOM 3168 O O . TYR A 1 403 ? 4.923 -15.707 -27.214 1.00 91.69 403 TYR A O 1
ATOM 3176 N N . VAL A 1 404 ? 6.430 -14.046 -27.001 1.00 90.62 404 VAL A N 1
ATOM 3177 C CA . VAL A 1 404 ? 7.384 -14.777 -26.163 1.00 90.62 404 VAL A CA 1
ATOM 3178 C C . VAL A 1 404 ? 7.703 -13.943 -24.930 1.00 90.62 404 VAL A C 1
ATOM 3180 O O . VAL A 1 404 ? 8.068 -12.769 -25.026 1.00 90.62 404 VAL A O 1
ATOM 3183 N N . GLU A 1 405 ? 7.581 -14.571 -23.765 1.00 88.94 405 GLU A N 1
ATOM 3184 C CA . GLU A 1 405 ? 8.056 -14.007 -22.509 1.00 88.94 405 GLU A CA 1
ATOM 3185 C C . GLU A 1 405 ? 9.560 -14.267 -22.386 1.00 88.94 405 GLU A C 1
ATOM 3187 O O . GLU A 1 405 ? 10.012 -15.406 -22.509 1.00 88.94 405 GLU A O 1
ATOM 3192 N N . VAL A 1 406 ? 10.333 -13.201 -22.200 1.00 86.25 406 VAL A N 1
ATOM 3193 C CA . VAL A 1 406 ? 11.797 -13.251 -22.174 1.00 86.25 406 VAL A CA 1
ATOM 3194 C C . VAL A 1 406 ? 12.253 -13.098 -20.729 1.00 86.25 406 VAL A C 1
ATOM 3196 O O . VAL A 1 406 ? 11.924 -12.106 -20.083 1.00 86.25 406 VAL A O 1
ATOM 3199 N N . ASP A 1 407 ? 13.013 -14.073 -20.230 1.00 82.19 407 ASP A N 1
ATOM 3200 C CA . ASP A 1 407 ? 13.701 -13.973 -18.942 1.00 82.19 407 ASP A CA 1
ATOM 3201 C C . ASP A 1 407 ? 15.097 -13.361 -19.162 1.00 82.19 407 ASP A C 1
ATOM 3203 O O . ASP A 1 407 ? 15.929 -14.012 -19.806 1.00 82.19 407 ASP A O 1
ATOM 3207 N N . PRO A 1 408 ? 15.385 -12.160 -18.624 1.00 73.44 408 PRO A N 1
ATOM 3208 C CA . PRO A 1 408 ? 16.676 -11.493 -18.788 1.00 73.44 408 PRO A CA 1
ATOM 3209 C C . PRO A 1 408 ? 17.891 -12.304 -18.328 1.00 73.44 408 PRO A C 1
ATOM 3211 O O . PRO A 1 408 ? 18.985 -12.083 -18.831 1.00 73.44 408 PRO A O 1
ATOM 3214 N N . LYS A 1 409 ? 17.720 -13.253 -17.394 1.00 68.44 409 LYS A N 1
ATOM 3215 C CA . LYS A 1 409 ? 18.820 -14.090 -16.878 1.00 68.44 409 LYS A CA 1
ATOM 3216 C C . LYS A 1 409 ? 19.145 -15.280 -17.779 1.00 68.44 409 LYS A C 1
ATOM 3218 O 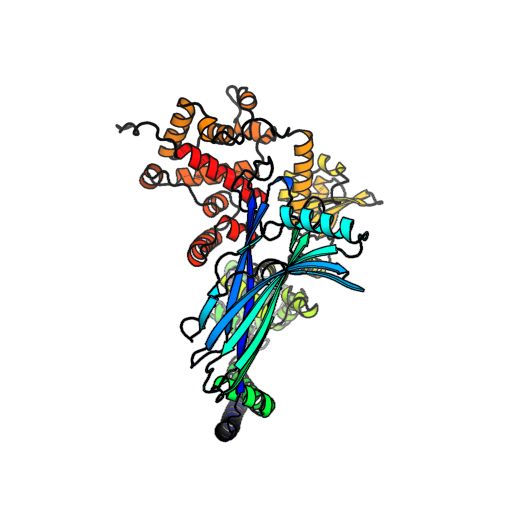O . LYS A 1 409 ? 20.203 -15.893 -17.649 1.00 68.44 409 LYS A O 1
ATOM 3223 N N . ILE A 1 410 ? 18.208 -15.664 -18.644 1.00 68.94 410 ILE A N 1
ATOM 3224 C CA . ILE A 1 410 ? 18.309 -16.851 -19.504 1.00 68.94 410 ILE A CA 1
ATOM 3225 C C . ILE A 1 410 ? 18.529 -16.433 -20.961 1.00 68.94 410 ILE A C 1
ATOM 3227 O O . ILE A 1 410 ? 19.295 -17.075 -21.688 1.00 68.94 410 ILE A O 1
ATOM 3231 N N . ALA A 1 411 ? 17.857 -15.367 -21.391 1.00 64.12 411 ALA A N 1
ATOM 3232 C CA . ALA A 1 411 ? 17.999 -14.787 -22.714 1.00 64.12 411 ALA A CA 1
ATOM 3233 C C . ALA A 1 411 ? 19.376 -14.121 -22.865 1.00 64.12 411 ALA A C 1
ATOM 3235 O O . ALA A 1 411 ? 19.857 -13.459 -21.955 1.00 64.12 411 ALA A O 1
ATOM 3236 N N . GLY A 1 412 ? 20.037 -14.324 -24.010 1.00 57.72 412 GLY A N 1
ATOM 3237 C CA . GLY A 1 412 ? 21.374 -13.763 -24.266 1.00 57.72 412 GLY A CA 1
ATOM 3238 C C . GLY A 1 412 ? 22.560 -14.712 -24.036 1.00 57.72 412 GLY A C 1
ATOM 3239 O O . GLY A 1 412 ? 23.708 -14.271 -24.117 1.00 57.72 412 GLY A O 1
ATOM 3240 N N . LYS A 1 413 ? 22.321 -16.016 -23.806 1.00 67.62 413 LYS A N 1
ATOM 3241 C CA . LYS A 1 413 ? 23.389 -17.042 -23.833 1.00 67.62 413 LYS A CA 1
ATOM 3242 C C . LYS A 1 413 ? 24.081 -17.140 -25.195 1.00 67.62 413 LYS A C 1
ATOM 3244 O O . LYS A 1 413 ? 25.294 -17.312 -25.249 1.00 67.62 413 LYS A O 1
ATOM 3249 N N . ASP A 1 414 ? 23.316 -17.046 -26.282 1.00 74.50 414 ASP A N 1
ATOM 3250 C CA . ASP A 1 414 ? 23.866 -16.971 -27.635 1.00 74.50 414 ASP A CA 1
ATOM 3251 C C . ASP A 1 414 ? 24.166 -15.507 -27.977 1.00 74.50 414 ASP A C 1
ATOM 3253 O O . ASP A 1 414 ? 23.258 -14.682 -28.093 1.00 74.50 414 ASP A O 1
ATOM 3257 N N . ARG A 1 415 ? 25.458 -15.195 -28.104 1.00 80.06 415 ARG A N 1
ATOM 3258 C CA . ARG A 1 415 ? 25.990 -13.856 -28.401 1.00 80.06 415 ARG A CA 1
ATOM 3259 C C . ARG A 1 415 ? 26.520 -13.728 -29.824 1.00 80.06 415 ARG A C 1
ATOM 3261 O O . ARG A 1 415 ? 27.068 -12.689 -30.175 1.00 80.06 415 ARG A O 1
ATOM 3268 N N . SER A 1 416 ? 26.342 -14.753 -30.658 1.00 82.12 416 SER A N 1
ATOM 3269 C CA . SER A 1 416 ? 26.866 -14.765 -32.032 1.00 82.12 416 SER A CA 1
ATOM 3270 C C . SER A 1 416 ? 26.271 -13.670 -32.929 1.00 82.12 416 SER A C 1
ATOM 3272 O O . SER A 1 416 ? 26.819 -13.352 -33.979 1.00 82.12 416 SER A O 1
ATOM 3274 N N . TRP A 1 417 ? 25.164 -13.051 -32.515 1.00 85.81 417 TRP A N 1
ATOM 3275 C CA . TRP A 1 417 ? 24.555 -11.924 -33.217 1.00 85.81 417 TRP A CA 1
ATOM 3276 C C . TRP A 1 417 ? 25.248 -10.579 -32.969 1.00 85.81 417 TRP A C 1
ATOM 3278 O O . TRP A 1 417 ? 25.021 -9.660 -33.754 1.00 85.81 417 TRP A O 1
ATOM 3288 N N . LEU A 1 418 ? 26.089 -10.447 -31.932 1.00 83.88 418 LEU A N 1
ATOM 3289 C CA . LEU A 1 418 ? 26.787 -9.189 -31.622 1.00 83.88 418 LEU A CA 1
ATOM 3290 C C . LEU A 1 418 ? 27.759 -8.766 -32.733 1.00 83.88 418 LEU A C 1
ATOM 3292 O O . LEU A 1 418 ? 28.037 -7.582 -32.881 1.00 83.88 418 LEU A O 1
ATOM 3296 N N . GLU A 1 419 ? 28.217 -9.714 -33.555 1.00 83.19 419 GLU A N 1
ATOM 3297 C CA . GLU A 1 419 ? 29.014 -9.436 -34.758 1.00 83.19 419 GLU A CA 1
ATOM 3298 C C . GLU A 1 419 ? 28.212 -8.698 -35.844 1.00 83.19 419 GLU A C 1
ATOM 3300 O O . GLU A 1 419 ? 28.786 -8.004 -36.679 1.00 83.19 419 GLU A O 1
ATOM 3305 N N . LYS A 1 420 ? 26.882 -8.857 -35.849 1.00 83.19 420 LYS A N 1
ATOM 3306 C CA . LYS A 1 420 ? 25.971 -8.306 -36.866 1.00 83.19 420 LYS A CA 1
ATOM 3307 C C . LYS A 1 420 ? 25.189 -7.093 -36.362 1.00 83.19 420 LYS A C 1
ATOM 3309 O O . LYS A 1 420 ? 24.867 -6.202 -37.143 1.00 83.19 420 LYS A O 1
ATOM 3314 N N . LEU A 1 421 ? 24.867 -7.051 -35.070 1.00 84.25 421 LEU A N 1
ATOM 3315 C CA . LEU A 1 421 ? 24.085 -5.984 -34.455 1.00 84.25 421 LEU A CA 1
ATOM 3316 C C . LEU A 1 421 ? 24.630 -5.664 -33.060 1.00 84.25 421 LEU A C 1
ATOM 3318 O O . LEU A 1 421 ? 24.523 -6.481 -32.150 1.00 84.25 421 LEU A O 1
ATOM 3322 N N . ASP A 1 422 ? 25.168 -4.458 -32.879 1.00 80.00 422 ASP A N 1
ATOM 3323 C CA . ASP A 1 422 ? 25.644 -4.003 -31.572 1.00 80.00 422 ASP A CA 1
ATOM 3324 C C . ASP A 1 422 ? 24.488 -3.723 -30.582 1.00 80.00 422 ASP A C 1
ATOM 3326 O O . ASP A 1 422 ? 23.322 -3.545 -30.958 1.00 80.00 422 ASP A O 1
ATOM 3330 N N . ILE A 1 423 ? 24.816 -3.657 -29.285 1.00 79.31 423 ILE A N 1
ATOM 3331 C CA . ILE A 1 423 ? 23.838 -3.451 -28.202 1.00 79.31 423 ILE A CA 1
ATOM 3332 C C . ILE A 1 423 ? 23.128 -2.090 -28.323 1.00 79.31 423 ILE A C 1
ATOM 3334 O O . ILE A 1 423 ? 21.935 -1.991 -28.023 1.00 79.31 423 ILE A O 1
ATOM 3338 N N . LYS A 1 424 ? 23.822 -1.036 -28.782 1.00 73.69 424 LYS A N 1
ATOM 3339 C CA . LYS A 1 424 ? 23.253 0.319 -28.917 1.00 73.69 424 LYS A CA 1
ATOM 3340 C C . LYS A 1 424 ? 22.155 0.330 -29.992 1.00 73.69 424 LYS A C 1
ATOM 3342 O O . LYS A 1 424 ? 21.062 0.849 -29.757 1.00 73.69 424 LYS A O 1
ATOM 3347 N N . ARG A 1 425 ? 22.399 -0.304 -31.141 1.00 78.12 425 ARG A N 1
ATOM 3348 C CA . ARG A 1 425 ? 21.453 -0.451 -32.255 1.00 78.12 425 ARG A CA 1
ATOM 3349 C C . ARG A 1 425 ? 20.318 -1.408 -31.906 1.00 78.12 425 ARG A C 1
ATOM 3351 O O . ARG A 1 425 ? 19.169 -1.082 -32.199 1.00 78.12 425 ARG A O 1
ATOM 3358 N N . ALA A 1 426 ? 20.595 -2.522 -31.224 1.00 82.06 426 ALA A N 1
ATOM 3359 C CA . ALA A 1 426 ? 19.556 -3.420 -30.708 1.00 82.06 426 ALA A CA 1
ATOM 3360 C C . ALA A 1 426 ? 18.584 -2.681 -29.769 1.00 82.06 426 ALA A C 1
ATOM 3362 O O . ALA A 1 426 ? 17.363 -2.796 -29.907 1.00 82.06 426 ALA A O 1
ATOM 3363 N N . ARG A 1 427 ? 19.117 -1.825 -28.887 1.00 81.31 427 ARG A N 1
ATOM 3364 C CA . ARG A 1 427 ? 18.334 -0.972 -27.983 1.00 81.31 427 ARG A CA 1
ATOM 3365 C C . ARG A 1 427 ? 17.497 0.065 -28.733 1.00 81.31 427 ARG A C 1
ATOM 3367 O O . ARG A 1 427 ? 16.304 0.186 -28.470 1.00 81.31 427 ARG A O 1
ATOM 3374 N N . ALA A 1 428 ? 18.085 0.781 -29.693 1.00 75.00 428 ALA A N 1
ATOM 3375 C CA . ALA A 1 428 ? 17.373 1.787 -30.490 1.00 75.00 428 ALA A CA 1
ATOM 3376 C C . ALA A 1 428 ? 16.222 1.173 -31.314 1.00 75.00 428 ALA A C 1
ATOM 3378 O O . ALA A 1 428 ? 15.107 1.712 -31.389 1.00 75.00 428 ALA A O 1
ATOM 3379 N N . LEU A 1 429 ? 16.466 -0.004 -31.893 1.00 82.44 429 LEU A N 1
ATOM 3380 C CA . LEU A 1 429 ? 15.462 -0.779 -32.619 1.00 82.44 429 LEU A CA 1
ATOM 3381 C C . LEU A 1 429 ? 14.450 -1.462 -31.681 1.00 82.44 429 LEU A C 1
ATOM 3383 O O . LEU A 1 429 ? 13.366 -1.821 -32.136 1.00 82.44 429 LEU A O 1
ATOM 3387 N N . ASN A 1 430 ? 14.742 -1.549 -30.378 1.00 87.94 430 ASN A N 1
ATOM 3388 C CA . ASN A 1 430 ? 13.972 -2.273 -29.364 1.00 87.94 430 ASN A CA 1
ATOM 3389 C C . ASN A 1 430 ? 13.756 -3.743 -29.764 1.00 87.94 430 ASN A C 1
ATOM 3391 O O . ASN A 1 430 ? 12.624 -4.233 -29.872 1.00 87.94 430 ASN A O 1
ATOM 3395 N N . VAL A 1 431 ? 14.870 -4.419 -30.050 1.00 92.56 431 VAL A N 1
ATOM 3396 C CA . VAL A 1 431 ? 14.915 -5.821 -30.470 1.00 92.56 431 VAL A CA 1
ATOM 3397 C C . VAL A 1 431 ? 15.971 -6.604 -29.698 1.00 92.56 431 VAL A C 1
ATOM 3399 O O . VAL A 1 431 ? 17.000 -6.063 -29.305 1.00 92.56 431 VAL A O 1
ATOM 3402 N N . LEU A 1 432 ? 15.723 -7.898 -29.527 1.00 92.81 432 LEU A N 1
ATOM 3403 C CA . LEU A 1 432 ? 16.611 -8.844 -28.868 1.00 92.81 432 LEU A CA 1
ATOM 3404 C C . LEU A 1 432 ? 16.675 -10.144 -29.684 1.00 92.81 432 LEU A C 1
ATOM 3406 O O . LEU A 1 432 ? 15.701 -10.904 -29.706 1.00 92.81 432 LEU A O 1
ATOM 3410 N N . PRO A 1 433 ? 17.796 -10.429 -30.364 1.00 92.06 433 PRO A N 1
ATOM 3411 C CA . PRO A 1 433 ? 18.011 -11.728 -30.991 1.00 92.06 433 PRO A CA 1
ATOM 3412 C C . PRO A 1 433 ? 18.085 -12.839 -29.933 1.00 92.06 433 PRO A C 1
ATOM 3414 O O . PRO A 1 433 ? 18.858 -12.761 -28.981 1.00 92.06 433 PRO A O 1
ATOM 3417 N N . LEU A 1 434 ? 17.266 -13.878 -30.098 1.00 89.75 434 LEU A N 1
ATOM 3418 C CA . LEU A 1 434 ? 17.168 -15.013 -29.170 1.00 89.75 434 LEU A CA 1
ATOM 3419 C C . LEU A 1 434 ? 18.020 -16.217 -29.604 1.00 89.75 434 LEU A C 1
ATOM 3421 O O . LEU A 1 434 ? 18.168 -17.167 -28.837 1.00 89.75 434 LEU A O 1
ATOM 3425 N N . GLY A 1 435 ? 18.557 -16.186 -30.826 1.00 87.31 435 GLY A N 1
ATOM 3426 C CA . GLY A 1 435 ? 19.370 -17.249 -31.418 1.00 87.31 435 GLY A CA 1
ATOM 3427 C C . GLY A 1 435 ? 18.848 -17.699 -32.783 1.00 87.31 435 GLY A C 1
ATOM 3428 O O . GLY A 1 435 ? 17.936 -17.092 -33.356 1.00 87.31 435 GLY A O 1
ATOM 3429 N N . LYS A 1 436 ? 19.425 -18.780 -33.311 1.00 87.06 436 LYS A N 1
ATOM 3430 C CA . LYS A 1 436 ? 19.010 -19.388 -34.584 1.00 87.06 436 LYS A CA 1
ATOM 3431 C C . LYS A 1 436 ? 18.104 -20.596 -34.374 1.00 87.06 436 LYS A C 1
ATOM 3433 O O . LYS A 1 436 ? 18.305 -21.403 -33.469 1.00 87.06 436 LYS A O 1
ATOM 3438 N N . ARG A 1 437 ? 17.132 -20.753 -35.267 1.00 84.44 437 ARG A N 1
ATOM 3439 C CA . ARG A 1 437 ? 16.379 -21.999 -35.425 1.00 84.44 437 ARG A CA 1
ATOM 3440 C C . ARG A 1 437 ? 17.213 -23.064 -36.155 1.00 84.44 437 ARG A C 1
ATOM 3442 O O . ARG A 1 437 ? 18.187 -22.725 -36.827 1.00 84.44 437 ARG A O 1
ATOM 3449 N N . PRO A 1 438 ? 16.811 -24.349 -36.083 1.00 80.00 438 PRO A N 1
ATOM 3450 C CA . PRO A 1 438 ? 17.477 -25.439 -36.807 1.00 80.00 438 PRO A CA 1
ATOM 3451 C C . PRO A 1 438 ? 17.531 -25.254 -38.332 1.00 80.00 438 PRO A C 1
ATOM 3453 O O . PRO A 1 438 ? 18.388 -25.830 -38.990 1.00 80.00 438 PRO A O 1
ATOM 3456 N N . ASP A 1 439 ? 16.625 -24.451 -38.891 1.00 80.62 439 ASP A N 1
ATOM 3457 C CA . ASP A 1 439 ? 16.555 -24.097 -40.314 1.00 80.62 439 ASP A CA 1
ATOM 3458 C C . ASP A 1 439 ? 17.479 -22.925 -40.707 1.00 80.62 439 ASP A C 1
ATOM 3460 O O . ASP A 1 439 ? 17.498 -22.511 -41.866 1.00 80.62 439 ASP A O 1
ATOM 3464 N N . GLY A 1 440 ? 18.246 -22.385 -39.754 1.00 81.38 440 GLY A N 1
ATOM 3465 C CA . GLY A 1 440 ? 19.193 -21.292 -39.962 1.00 81.38 440 GLY A CA 1
ATOM 3466 C C . GLY A 1 440 ? 18.599 -19.884 -39.858 1.00 81.38 440 GLY A C 1
ATOM 3467 O O . GLY A 1 440 ? 19.354 -18.921 -39.987 1.00 81.38 440 GLY A O 1
ATOM 3468 N N . GLN A 1 441 ? 17.293 -19.731 -39.600 1.00 87.62 441 GLN A N 1
ATOM 3469 C CA . GLN A 1 441 ? 16.660 -18.415 -39.442 1.00 87.62 441 GLN A CA 1
ATOM 3470 C C . GLN A 1 441 ? 16.915 -17.821 -38.055 1.00 87.62 441 GLN A C 1
ATOM 3472 O O . GLN A 1 441 ? 16.828 -18.518 -37.040 1.00 87.62 441 GLN A O 1
ATOM 3477 N N . TRP A 1 442 ? 17.168 -16.514 -37.995 1.00 90.44 442 TRP A N 1
ATOM 3478 C CA . TRP A 1 442 ? 17.284 -15.799 -36.723 1.00 90.44 442 TRP A CA 1
ATOM 3479 C C . TRP A 1 442 ? 15.919 -15.578 -36.094 1.00 90.44 442 TRP A C 1
ATOM 3481 O O . TRP A 1 442 ? 15.021 -15.048 -36.741 1.00 90.44 442 TRP A O 1
ATOM 3491 N N . VAL A 1 443 ? 15.769 -15.929 -34.821 1.00 91.69 443 VAL A N 1
ATOM 3492 C CA . VAL A 1 443 ? 14.594 -15.558 -34.031 1.00 91.69 443 VAL A CA 1
ATOM 3493 C C . VAL A 1 443 ? 14.909 -14.265 -33.301 1.00 91.69 443 VAL A C 1
ATOM 3495 O O . VAL A 1 443 ? 15.841 -14.217 -32.501 1.00 91.69 443 VAL A O 1
ATOM 3498 N N . ILE A 1 444 ? 14.137 -13.216 -33.571 1.00 93.50 444 ILE A N 1
ATOM 3499 C CA . ILE A 1 444 ? 14.355 -11.894 -32.981 1.00 93.50 444 ILE A CA 1
ATOM 3500 C C . ILE A 1 444 ? 13.076 -11.457 -32.275 1.00 93.50 444 ILE A C 1
ATOM 3502 O O . ILE A 1 444 ? 12.012 -11.362 -32.889 1.00 93.50 444 ILE A O 1
ATOM 3506 N N . ALA A 1 445 ? 13.184 -11.199 -30.975 1.00 93.31 445 ALA A N 1
ATOM 3507 C CA . ALA A 1 445 ? 12.105 -10.636 -30.183 1.00 93.31 445 ALA A CA 1
ATOM 3508 C C . ALA A 1 445 ? 12.068 -9.114 -30.348 1.00 93.31 445 ALA A C 1
ATOM 3510 O O . ALA A 1 445 ? 13.109 -8.468 -30.306 1.00 93.31 445 ALA A O 1
ATOM 3511 N N . SER A 1 446 ? 10.885 -8.530 -30.526 1.00 92.88 446 SER A N 1
ATOM 3512 C CA . SER A 1 446 ? 10.699 -7.082 -30.628 1.00 92.88 446 SER A CA 1
ATOM 3513 C C . SER A 1 446 ? 9.763 -6.568 -29.541 1.00 92.88 446 SER A C 1
ATOM 3515 O O . SER A 1 446 ? 8.681 -7.121 -29.331 1.00 92.88 446 SER A O 1
ATOM 3517 N N . GLY A 1 447 ? 10.169 -5.485 -28.877 1.00 85.44 447 GLY A N 1
ATOM 3518 C CA . GLY A 1 447 ? 9.305 -4.713 -27.981 1.00 85.44 447 GLY A CA 1
ATOM 3519 C C . GLY A 1 447 ? 8.411 -3.708 -28.722 1.00 85.44 447 GLY A C 1
ATOM 3520 O O . GLY A 1 447 ? 7.493 -3.141 -28.132 1.00 85.44 447 GLY A O 1
ATOM 3521 N N . LYS A 1 448 ? 8.648 -3.475 -30.021 1.00 85.81 448 LYS A N 1
ATOM 3522 C CA . LYS A 1 448 ? 7.829 -2.605 -30.882 1.00 85.81 448 LYS A CA 1
ATOM 3523 C C . LYS A 1 448 ? 6.830 -3.436 -31.706 1.00 85.81 448 LYS A C 1
ATOM 3525 O O . LYS A 1 448 ? 7.010 -4.644 -31.858 1.00 85.81 448 LYS A O 1
ATOM 3530 N N . PRO A 1 449 ? 5.764 -2.815 -32.253 1.00 82.19 449 PRO A N 1
ATOM 3531 C CA . PRO A 1 449 ? 4.892 -3.489 -33.209 1.00 82.19 449 PRO A CA 1
ATOM 3532 C C . PRO A 1 449 ? 5.707 -4.061 -34.372 1.00 82.19 449 PRO A C 1
ATOM 3534 O O . PRO A 1 449 ? 6.500 -3.347 -34.984 1.00 82.19 449 PRO A O 1
ATOM 3537 N N . VAL A 1 450 ? 5.507 -5.344 -34.669 1.00 85.94 450 VAL A N 1
ATOM 3538 C CA . VAL A 1 450 ? 6.184 -6.014 -35.781 1.00 85.94 450 VAL A CA 1
ATOM 3539 C C . VAL A 1 450 ? 5.592 -5.502 -37.091 1.00 85.94 450 VAL A C 1
ATOM 3541 O O . VAL A 1 450 ? 4.426 -5.763 -37.389 1.00 85.94 450 VAL A O 1
ATOM 3544 N N . THR A 1 451 ? 6.390 -4.757 -37.854 1.00 85.31 451 THR A N 1
ATOM 3545 C CA . THR A 1 451 ? 6.022 -4.246 -39.179 1.00 85.31 451 THR A CA 1
ATOM 3546 C C . THR A 1 451 ? 6.924 -4.828 -40.265 1.00 85.31 451 THR A C 1
ATOM 3548 O O . THR A 1 451 ? 8.010 -5.343 -39.983 1.00 85.31 451 THR A O 1
ATOM 3551 N N . GLU A 1 452 ? 6.485 -4.744 -41.521 1.00 85.94 452 GLU A N 1
ATOM 3552 C CA . GLU A 1 452 ? 7.284 -5.206 -42.662 1.00 85.94 452 GLU A CA 1
ATOM 3553 C C . GLU A 1 452 ? 8.562 -4.374 -42.844 1.00 85.94 452 GLU A C 1
ATOM 3555 O O . GLU A 1 452 ? 9.578 -4.901 -43.286 1.00 85.94 452 GLU A O 1
ATOM 3560 N N . GLU A 1 453 ? 8.558 -3.098 -42.455 1.00 85.50 453 GLU A N 1
ATOM 3561 C CA . GLU A 1 453 ? 9.745 -2.238 -42.497 1.00 85.50 453 GLU A CA 1
ATOM 3562 C C . GLU A 1 453 ? 10.804 -2.708 -41.495 1.00 85.50 453 GLU A C 1
ATOM 3564 O O . GLU A 1 453 ? 11.971 -2.858 -41.857 1.00 85.50 453 GLU A O 1
ATOM 3569 N N . LEU A 1 454 ? 10.393 -3.005 -40.254 1.00 86.94 454 LEU A N 1
ATOM 3570 C CA . LEU A 1 454 ? 11.292 -3.545 -39.232 1.00 86.94 454 LEU A CA 1
ATOM 3571 C C . LEU A 1 454 ? 11.863 -4.898 -39.665 1.00 86.94 454 LEU A C 1
ATOM 3573 O O . LEU A 1 454 ? 13.054 -5.152 -39.501 1.00 86.94 454 LEU A O 1
ATOM 3577 N N . LYS A 1 455 ? 11.018 -5.756 -40.243 1.00 90.12 455 LYS A N 1
ATOM 3578 C CA . LYS A 1 455 ? 11.439 -7.055 -40.761 1.00 90.12 455 LYS A CA 1
ATOM 3579 C C . LYS A 1 455 ? 12.501 -6.911 -41.846 1.00 90.12 455 LYS A C 1
ATOM 3581 O O . LYS A 1 455 ? 13.554 -7.519 -41.714 1.00 90.12 455 LYS A O 1
ATOM 3586 N N . LYS A 1 456 ? 12.271 -6.069 -42.857 1.00 89.50 456 LYS A N 1
ATOM 3587 C CA . LYS A 1 456 ? 13.243 -5.826 -43.936 1.00 89.50 456 LYS A CA 1
ATOM 3588 C C . LYS A 1 456 ? 14.573 -5.290 -43.409 1.00 89.50 456 LYS A C 1
ATOM 3590 O O . LYS A 1 456 ? 15.615 -5.801 -43.798 1.00 89.50 456 LYS A O 1
ATOM 3595 N N . ALA A 1 457 ? 14.535 -4.324 -42.489 1.00 88.19 457 ALA A N 1
ATOM 3596 C CA . ALA A 1 457 ? 15.746 -3.768 -41.885 1.00 88.19 457 ALA A CA 1
ATOM 3597 C C . ALA A 1 457 ? 16.561 -4.837 -41.136 1.00 88.19 457 ALA A C 1
ATOM 3599 O O . ALA A 1 457 ? 17.785 -4.863 -41.216 1.00 88.19 457 ALA A O 1
ATOM 3600 N N . LEU A 1 458 ? 15.891 -5.749 -40.425 1.00 90.62 458 LEU A N 1
ATOM 3601 C CA . LEU A 1 458 ? 16.562 -6.849 -39.733 1.00 90.62 458 LEU A CA 1
ATOM 3602 C C . LEU A 1 458 ? 17.061 -7.928 -40.703 1.00 90.62 458 LEU A C 1
ATOM 3604 O O . LEU A 1 458 ? 18.147 -8.453 -40.496 1.00 90.62 458 LEU A O 1
ATOM 3608 N N . GLU A 1 459 ? 16.331 -8.243 -41.773 1.00 93.38 459 GLU A N 1
ATOM 3609 C CA . GLU A 1 459 ? 16.814 -9.174 -42.806 1.00 93.38 459 GLU A CA 1
ATOM 3610 C C . GLU A 1 459 ? 18.063 -8.646 -43.523 1.00 93.38 459 GLU A C 1
ATOM 3612 O O . GLU A 1 459 ? 18.957 -9.427 -43.846 1.00 93.38 459 GLU A O 1
ATOM 3617 N N . GLU A 1 460 ? 18.155 -7.328 -43.714 1.00 90.50 460 GLU A N 1
ATOM 3618 C CA . GLU A 1 460 ? 19.338 -6.655 -44.252 1.00 90.50 460 GLU A CA 1
ATOM 3619 C C . GLU A 1 460 ? 20.523 -6.727 -43.278 1.00 90.50 460 GLU A C 1
ATOM 3621 O O . GLU A 1 460 ? 21.596 -7.185 -43.658 1.00 90.50 460 GLU A O 1
ATOM 3626 N N . ILE A 1 461 ? 20.321 -6.373 -42.002 1.00 89.94 461 ILE A N 1
ATOM 3627 C CA . ILE A 1 461 ? 21.372 -6.423 -40.965 1.00 89.94 461 ILE A CA 1
ATOM 3628 C C . ILE A 1 461 ? 21.900 -7.850 -40.762 1.00 89.94 461 ILE A C 1
ATOM 3630 O O . ILE A 1 461 ? 23.101 -8.073 -40.606 1.00 89.94 461 ILE A O 1
ATOM 3634 N N . PHE A 1 462 ? 21.004 -8.837 -40.735 1.00 88.31 462 PHE A N 1
ATOM 3635 C CA . PHE A 1 462 ? 21.375 -10.224 -40.476 1.00 88.31 462 PHE A CA 1
ATOM 3636 C C . PHE A 1 462 ? 21.769 -10.994 -41.742 1.00 88.31 462 PHE A C 1
ATOM 3638 O O . PHE A 1 462 ? 22.238 -12.133 -41.620 1.00 88.31 462 PHE A O 1
ATOM 3645 N N . GLU A 1 463 ? 21.615 -10.389 -42.925 1.00 88.75 463 GLU A N 1
ATOM 3646 C CA . GLU A 1 463 ? 21.851 -10.978 -44.256 1.00 88.75 463 GLU A CA 1
ATOM 3647 C C . GLU A 1 463 ? 21.141 -12.331 -44.439 1.00 88.75 463 GLU A C 1
ATOM 3649 O O . GLU A 1 463 ? 21.627 -13.258 -45.088 1.00 88.75 463 GLU A O 1
ATOM 3654 N N . SER A 1 464 ? 20.005 -12.497 -43.771 1.00 88.38 464 SER A N 1
ATOM 3655 C CA . SER A 1 464 ? 19.276 -13.759 -43.697 1.00 88.38 464 SER A CA 1
ATOM 3656 C C . SER A 1 464 ? 17.828 -13.504 -43.312 1.00 88.38 464 SER A C 1
ATOM 3658 O O . SER A 1 464 ? 17.486 -12.461 -42.759 1.00 88.38 464 SER A O 1
ATOM 3660 N N . ARG A 1 465 ? 16.953 -14.469 -43.608 1.00 87.31 465 ARG A N 1
ATOM 3661 C CA . ARG A 1 465 ? 15.550 -14.375 -43.196 1.00 87.31 465 ARG A CA 1
ATOM 3662 C C . ARG A 1 465 ? 15.446 -14.407 -41.676 1.00 87.31 465 ARG A C 1
ATOM 3664 O O . ARG A 1 465 ? 16.060 -15.256 -41.024 1.00 87.31 465 ARG A O 1
ATOM 3671 N N . VAL A 1 466 ? 14.613 -13.521 -41.141 1.00 91.69 466 VAL A N 1
ATOM 3672 C CA . VAL A 1 466 ? 14.377 -13.401 -39.701 1.00 91.69 466 VAL A CA 1
ATOM 3673 C C . VAL A 1 466 ? 12.943 -13.795 -39.359 1.00 91.69 466 VAL A C 1
ATOM 3675 O O . VAL A 1 466 ? 11.988 -13.503 -40.081 1.00 91.69 466 VAL A O 1
ATOM 3678 N N . PHE A 1 467 ? 12.788 -14.462 -38.224 1.00 92.31 467 PHE A N 1
ATOM 3679 C CA . PHE A 1 467 ? 11.514 -14.808 -37.626 1.00 92.31 467 PHE A CA 1
ATOM 3680 C C . PHE A 1 467 ? 11.257 -13.878 -36.440 1.00 92.31 467 PHE A C 1
ATOM 3682 O O . PHE A 1 467 ? 11.907 -13.986 -35.398 1.00 92.31 467 PHE A O 1
ATOM 3689 N N . LEU A 1 468 ? 10.315 -12.949 -36.606 1.00 92.56 468 LEU A N 1
ATOM 3690 C CA . LEU A 1 468 ? 10.000 -11.957 -35.582 1.00 92.56 468 LEU A CA 1
ATOM 3691 C C . LEU A 1 468 ? 8.948 -12.476 -34.606 1.00 92.56 468 LEU A C 1
ATOM 3693 O O . LEU A 1 468 ? 7.903 -12.992 -35.006 1.00 92.56 468 LEU A O 1
ATOM 3697 N N . VAL A 1 469 ? 9.225 -12.295 -33.320 1.00 93.44 469 VAL A N 1
ATOM 3698 C CA . VAL A 1 469 ? 8.283 -12.542 -32.226 1.00 93.44 469 VAL A CA 1
ATOM 3699 C C . VAL A 1 469 ? 8.096 -11.262 -31.421 1.00 93.44 469 VAL A C 1
ATOM 3701 O O . VAL A 1 469 ? 9.002 -10.439 -31.325 1.00 93.44 469 VAL A O 1
ATOM 3704 N N . ALA A 1 470 ? 6.915 -11.065 -30.854 1.00 92.50 470 ALA A N 1
ATOM 3705 C CA . ALA A 1 470 ? 6.637 -9.939 -29.974 1.00 92.50 470 ALA A CA 1
ATOM 3706 C C . ALA A 1 470 ? 7.040 -10.273 -28.533 1.00 92.50 470 ALA A C 1
ATOM 3708 O O . ALA A 1 470 ? 6.896 -11.410 -28.085 1.00 92.50 470 ALA A O 1
ATOM 3709 N N . THR A 1 471 ? 7.500 -9.271 -27.794 1.00 93.75 471 THR A N 1
ATOM 3710 C CA . THR A 1 471 ? 7.751 -9.358 -26.353 1.00 93.75 471 THR A CA 1
ATOM 3711 C C . THR A 1 471 ? 7.482 -8.004 -25.681 1.00 93.75 471 THR A C 1
ATOM 3713 O O . THR A 1 471 ? 6.969 -7.081 -26.321 1.00 93.75 471 THR A O 1
ATOM 3716 N N . ARG A 1 472 ? 7.794 -7.874 -24.389 1.00 90.56 472 ARG A N 1
ATOM 3717 C CA . ARG A 1 472 ? 7.700 -6.599 -23.668 1.00 90.56 472 ARG A CA 1
ATOM 3718 C C . ARG A 1 472 ? 8.942 -5.735 -23.911 1.00 90.56 472 ARG A C 1
ATOM 3720 O O . ARG A 1 472 ? 10.052 -6.263 -23.811 1.00 90.56 472 ARG A O 1
ATOM 3727 N N . PRO A 1 473 ? 8.786 -4.421 -24.154 1.00 83.81 473 PRO A N 1
ATOM 3728 C CA . PRO A 1 473 ? 9.888 -3.463 -24.149 1.00 83.81 473 PRO A CA 1
ATOM 3729 C C . PRO A 1 473 ? 10.795 -3.607 -22.926 1.00 83.81 473 PRO A C 1
ATOM 3731 O O . PRO A 1 473 ? 12.009 -3.707 -23.090 1.00 83.81 473 PRO A O 1
ATOM 3734 N N . SER A 1 474 ? 10.225 -3.688 -21.718 1.00 82.38 474 SER A N 1
ATOM 3735 C CA . SER A 1 474 ? 11.007 -3.813 -20.481 1.00 82.38 474 SER A CA 1
ATOM 3736 C C . SER A 1 474 ? 11.924 -5.036 -20.464 1.00 82.38 474 SER A C 1
ATOM 3738 O O . SER A 1 474 ? 13.067 -4.931 -20.030 1.00 82.38 474 SER A O 1
ATOM 3740 N N . ALA A 1 475 ? 11.473 -6.176 -20.994 1.00 84.56 475 ALA A N 1
ATOM 3741 C CA . ALA A 1 475 ? 12.276 -7.395 -21.069 1.00 84.56 475 ALA A CA 1
ATOM 3742 C C . ALA A 1 475 ? 13.457 -7.240 -22.041 1.00 84.56 475 ALA A C 1
ATOM 3744 O O . ALA A 1 475 ? 14.564 -7.683 -21.735 1.00 84.56 475 ALA A O 1
ATOM 3745 N N . VAL A 1 476 ? 13.245 -6.583 -23.189 1.00 84.75 476 VAL A N 1
ATOM 3746 C CA . VAL A 1 476 ? 14.320 -6.274 -24.148 1.00 84.75 476 VAL A CA 1
ATOM 3747 C C . VAL A 1 476 ? 15.363 -5.376 -23.491 1.00 84.75 476 VAL A C 1
ATOM 3749 O O . VAL A 1 476 ? 16.547 -5.708 -23.508 1.00 84.75 476 VAL A O 1
ATOM 3752 N N . PHE A 1 477 ? 14.930 -4.273 -22.874 1.00 81.56 477 PHE A N 1
ATOM 3753 C CA . PHE A 1 477 ? 15.840 -3.337 -22.218 1.00 81.56 477 PHE A CA 1
ATOM 3754 C C . PHE A 1 477 ? 16.605 -3.993 -21.066 1.00 81.56 477 PHE A C 1
ATOM 3756 O O . PHE A 1 477 ? 17.829 -3.920 -21.065 1.00 81.56 477 PHE A O 1
ATOM 3763 N N . ALA A 1 478 ? 15.918 -4.703 -20.166 1.00 77.88 478 ALA A N 1
ATOM 3764 C CA . ALA A 1 478 ? 16.540 -5.380 -19.029 1.00 77.88 478 ALA A CA 1
ATOM 3765 C C . ALA A 1 478 ? 17.550 -6.454 -19.463 1.00 77.88 478 ALA A C 1
ATOM 3767 O O . ALA A 1 478 ? 18.605 -6.590 -18.852 1.00 77.88 478 ALA A O 1
ATOM 3768 N N . THR A 1 479 ? 17.265 -7.201 -20.537 1.00 82.94 479 THR A N 1
ATOM 3769 C CA . THR A 1 479 ? 18.205 -8.213 -21.053 1.00 82.94 479 THR A CA 1
ATOM 3770 C C . THR A 1 479 ? 19.439 -7.556 -21.669 1.00 82.94 479 THR A C 1
ATOM 3772 O O . THR A 1 479 ? 20.561 -7.953 -21.376 1.00 82.94 479 THR A O 1
ATOM 3775 N N . LEU A 1 480 ? 19.257 -6.521 -22.495 1.00 82.75 480 LEU A N 1
ATOM 3776 C CA . LEU A 1 480 ? 20.377 -5.781 -23.085 1.00 82.75 480 LEU A CA 1
ATOM 3777 C C . LEU A 1 480 ? 21.206 -5.033 -22.024 1.00 82.75 480 LEU A C 1
ATOM 3779 O O . LEU A 1 480 ? 22.406 -4.850 -22.213 1.00 82.75 480 LEU A O 1
ATOM 3783 N N . GLU A 1 481 ? 20.581 -4.590 -20.929 1.00 74.62 481 GLU A N 1
ATOM 3784 C CA . GLU A 1 481 ? 21.251 -3.999 -19.764 1.00 74.62 481 GLU A CA 1
ATOM 3785 C C . GLU A 1 481 ? 22.078 -5.048 -19.020 1.00 74.62 481 GLU A C 1
ATOM 3787 O O . GLU A 1 481 ? 23.283 -4.859 -18.880 1.00 74.62 481 GLU A O 1
ATOM 3792 N N . TYR A 1 482 ? 21.489 -6.199 -18.680 1.00 74.94 482 TYR A N 1
ATOM 3793 C CA . TYR A 1 482 ? 22.197 -7.325 -18.063 1.00 74.94 482 TYR A CA 1
ATOM 3794 C C . TYR A 1 482 ? 23.402 -7.790 -18.905 1.00 74.94 482 TYR A C 1
ATOM 3796 O O . TYR A 1 482 ? 24.499 -7.995 -18.385 1.00 74.94 482 TYR A O 1
ATOM 3804 N N . MET A 1 483 ? 23.241 -7.875 -20.232 1.00 72.44 483 MET A N 1
ATOM 3805 C CA . MET A 1 483 ? 24.335 -8.207 -21.156 1.00 72.44 483 MET A CA 1
ATOM 3806 C C . MET A 1 483 ? 25.440 -7.138 -21.181 1.00 72.44 483 MET A C 1
ATOM 3808 O O . MET A 1 483 ? 26.612 -7.476 -21.344 1.00 72.44 483 MET A O 1
ATOM 3812 N N . GLY A 1 484 ? 25.083 -5.860 -21.017 1.00 64.81 484 GLY A N 1
ATOM 3813 C CA . GLY A 1 484 ? 26.041 -4.760 -20.899 1.00 64.81 484 GLY A CA 1
ATOM 3814 C C . GLY A 1 484 ? 26.755 -4.727 -19.543 1.00 64.81 484 GLY A C 1
ATOM 3815 O O . GLY A 1 484 ? 27.938 -4.405 -19.482 1.00 64.81 484 GLY A O 1
ATOM 3816 N N . GLU A 1 485 ? 26.072 -5.093 -18.458 1.00 60.16 485 GLU A N 1
ATOM 3817 C CA . GLU A 1 485 ? 26.640 -5.162 -17.107 1.00 60.16 485 GLU A CA 1
ATOM 3818 C C . GLU A 1 485 ? 27.612 -6.332 -16.926 1.00 60.16 485 GLU A C 1
ATOM 3820 O O . GLU A 1 485 ? 28.658 -6.145 -16.308 1.00 60.16 485 GLU A O 1
ATOM 3825 N N . GLU A 1 486 ? 27.349 -7.510 -17.502 1.00 51.81 486 GLU A N 1
ATOM 3826 C CA . GLU A 1 486 ? 28.316 -8.621 -17.481 1.00 51.81 486 GLU A CA 1
ATOM 3827 C C . GLU A 1 486 ? 29.603 -8.290 -18.259 1.00 51.81 486 GLU A C 1
ATOM 3829 O O . GLU A 1 486 ? 30.696 -8.663 -17.829 1.00 51.81 486 GLU A O 1
ATOM 3834 N N . ALA A 1 487 ? 29.499 -7.541 -19.365 1.00 44.16 487 ALA A N 1
ATOM 3835 C CA . ALA A 1 487 ? 30.667 -7.025 -20.083 1.00 44.16 487 ALA A CA 1
ATOM 3836 C C . ALA A 1 487 ? 31.459 -6.008 -19.234 1.00 44.16 487 ALA A C 1
ATOM 3838 O O . ALA A 1 487 ? 32.689 -6.010 -19.254 1.00 44.16 487 ALA A O 1
ATOM 3839 N N . ARG A 1 488 ? 30.768 -5.203 -18.410 1.00 45.19 488 ARG A N 1
ATOM 3840 C CA . ARG A 1 488 ? 31.399 -4.301 -17.430 1.00 45.19 488 ARG A CA 1
ATOM 3841 C C . ARG A 1 488 ? 31.998 -5.039 -16.236 1.00 45.19 488 ARG A C 1
ATOM 3843 O O . ARG A 1 488 ? 33.033 -4.608 -15.754 1.00 45.19 488 ARG A O 1
ATOM 3850 N N . GLN A 1 489 ? 31.424 -6.145 -15.762 1.00 41.69 489 GLN A N 1
ATOM 3851 C CA . GLN A 1 489 ? 32.026 -6.933 -14.675 1.00 41.69 489 GLN A CA 1
ATOM 3852 C C . GLN A 1 489 ? 33.325 -7.634 -15.093 1.00 41.69 489 GLN A C 1
ATOM 3854 O O . GLN A 1 489 ? 34.159 -7.926 -14.238 1.00 41.69 489 GLN A O 1
ATOM 3859 N N . GLN A 1 490 ? 33.533 -7.872 -16.392 1.00 38.19 490 GLN A N 1
ATOM 3860 C CA . GLN A 1 490 ? 34.789 -8.426 -16.896 1.00 38.19 490 GLN A CA 1
ATOM 3861 C C . GLN A 1 490 ? 35.945 -7.413 -16.937 1.00 38.19 490 GLN A C 1
ATOM 3863 O O . GLN A 1 490 ? 37.091 -7.850 -16.846 1.00 38.19 490 GLN A O 1
ATOM 3868 N N . TRP A 1 491 ? 35.685 -6.098 -17.001 1.00 36.41 491 TRP A N 1
ATOM 3869 C CA . TRP A 1 491 ? 36.747 -5.079 -17.130 1.00 36.41 491 TRP A CA 1
ATOM 3870 C C . TRP A 1 491 ? 36.591 -3.784 -16.315 1.00 36.41 491 TRP A C 1
ATOM 3872 O O . TRP A 1 491 ? 37.475 -2.934 -16.341 1.00 36.41 491 TRP A O 1
ATOM 3882 N N . GLY A 1 492 ? 35.549 -3.649 -15.503 1.00 35.94 492 GLY A N 1
ATOM 3883 C CA . GLY A 1 492 ? 35.384 -2.584 -14.520 1.00 35.94 492 GLY A CA 1
ATOM 3884 C C . GLY A 1 492 ? 35.742 -3.098 -13.137 1.00 35.94 492 GLY A C 1
ATOM 3885 O O . GLY A 1 492 ? 34.872 -3.554 -12.399 1.00 35.94 492 GLY A O 1
ATOM 3886 N N . GLY A 1 493 ? 37.029 -3.045 -12.791 1.00 34.56 493 GLY A N 1
ATOM 3887 C CA . GLY A 1 493 ? 37.472 -3.251 -11.419 1.00 34.56 493 GLY A CA 1
ATOM 3888 C C . GLY A 1 493 ? 36.696 -2.320 -10.494 1.00 34.56 493 GLY A C 1
ATOM 3889 O O . GLY A 1 493 ? 36.842 -1.101 -10.553 1.00 34.56 493 GLY A O 1
ATOM 3890 N N . ASP A 1 494 ? 35.849 -2.906 -9.654 1.00 36.00 494 ASP A N 1
ATOM 3891 C CA . ASP A 1 494 ? 35.270 -2.241 -8.500 1.00 36.00 494 ASP A CA 1
ATOM 3892 C C . ASP A 1 494 ? 36.459 -1.665 -7.712 1.00 36.00 494 ASP A C 1
ATOM 3894 O O . ASP A 1 494 ? 37.209 -2.413 -7.081 1.00 36.00 494 ASP A O 1
ATOM 3898 N N . LEU A 1 495 ? 36.653 -0.342 -7.710 1.00 42.09 495 LEU A N 1
ATOM 3899 C CA . LEU A 1 495 ? 37.449 0.331 -6.677 1.00 42.09 495 LEU A CA 1
ATOM 3900 C C . LEU A 1 495 ? 36.677 0.272 -5.344 1.00 42.09 495 LEU A C 1
ATOM 3902 O O . LEU A 1 495 ? 36.466 1.272 -4.658 1.00 42.09 495 LEU A O 1
ATOM 3906 N N . LYS A 1 496 ? 36.250 -0.930 -4.944 1.00 40.62 496 LYS A N 1
ATOM 3907 C CA . LYS A 1 496 ? 35.924 -1.273 -3.566 1.00 40.62 496 LYS A CA 1
ATOM 3908 C C . LYS A 1 496 ? 37.244 -1.336 -2.811 1.00 40.62 496 LYS A C 1
ATOM 3910 O O . LYS A 1 496 ? 37.844 -2.392 -2.653 1.00 40.62 496 LYS A O 1
ATOM 3915 N N . GLY A 1 497 ? 37.722 -0.170 -2.392 1.00 39.00 497 GLY A N 1
ATOM 3916 C CA . GLY A 1 497 ? 38.941 -0.074 -1.593 1.00 39.00 497 GLY A CA 1
ATOM 3917 C C . GLY A 1 497 ? 39.493 1.331 -1.393 1.00 39.00 497 GLY A C 1
ATOM 3918 O O . GLY A 1 497 ? 40.220 1.546 -0.430 1.00 39.00 497 GLY A O 1
ATOM 3919 N N . THR A 1 498 ? 39.132 2.311 -2.226 1.00 38.62 498 THR A N 1
ATOM 3920 C CA . THR A 1 498 ? 39.688 3.670 -2.116 1.00 38.62 498 THR A CA 1
ATOM 3921 C C . THR A 1 498 ? 38.585 4.729 -2.041 1.00 38.62 498 THR A C 1
ATOM 3923 O O . THR A 1 498 ? 38.128 5.245 -3.054 1.00 38.62 498 THR A O 1
ATOM 3926 N N . GLY A 1 499 ? 38.173 5.089 -0.820 1.00 42.69 499 GLY A N 1
ATOM 3927 C CA . GLY A 1 499 ? 37.713 6.456 -0.538 1.00 42.69 499 GLY A CA 1
ATOM 3928 C C . GLY A 1 499 ? 36.241 6.819 -0.782 1.00 42.69 499 GLY A C 1
ATOM 3929 O O . GLY A 1 499 ? 35.967 7.931 -1.228 1.00 42.69 499 GLY A O 1
ATOM 3930 N N . LEU A 1 500 ? 35.276 5.975 -0.396 1.00 42.31 500 LEU A N 1
ATOM 3931 C CA . LEU A 1 500 ? 33.890 6.446 -0.175 1.00 42.31 500 LEU A CA 1
ATOM 3932 C C . LEU A 1 500 ? 33.730 7.305 1.102 1.00 42.31 500 LEU A C 1
ATOM 3934 O O . LEU A 1 500 ? 32.635 7.769 1.398 1.00 42.31 500 LEU A O 1
ATOM 3938 N N . THR A 1 501 ? 34.819 7.556 1.832 1.00 49.00 501 THR A N 1
ATOM 3939 C CA . THR A 1 501 ? 34.887 8.460 2.993 1.00 49.00 501 THR A CA 1
ATOM 3940 C C . THR A 1 501 ? 35.222 9.911 2.627 1.00 49.00 501 THR A C 1
ATOM 3942 O O . THR A 1 501 ? 35.140 10.775 3.492 1.00 49.00 501 THR A O 1
ATOM 3945 N N . ILE A 1 502 ? 35.620 10.175 1.377 1.00 62.72 502 ILE A N 1
ATOM 3946 C CA . ILE A 1 502 ? 36.092 11.483 0.895 1.00 62.72 502 ILE A CA 1
ATOM 3947 C C . ILE A 1 502 ? 34.957 12.164 0.122 1.00 62.72 502 ILE A C 1
ATOM 3949 O O . ILE A 1 502 ? 34.391 11.561 -0.802 1.00 62.72 502 ILE A O 1
ATOM 3953 N N . GLN A 1 503 ? 34.620 13.401 0.495 1.00 76.44 503 GLN A N 1
ATOM 3954 C CA . GLN A 1 503 ? 33.536 14.165 -0.131 1.00 76.44 503 GLN A CA 1
ATOM 3955 C C . GLN A 1 503 ? 33.870 14.487 -1.600 1.00 76.44 503 GLN A C 1
ATOM 3957 O O . GLN A 1 503 ? 35.042 14.666 -1.935 1.00 76.44 503 GLN A O 1
ATOM 3962 N N . PRO A 1 504 ? 32.881 14.596 -2.510 1.00 81.50 504 PRO A N 1
ATOM 3963 C CA . PRO A 1 504 ? 33.144 14.824 -3.935 1.00 81.50 504 PRO A CA 1
ATOM 3964 C C . PRO A 1 504 ? 34.038 16.038 -4.239 1.00 81.50 504 PRO A C 1
ATOM 3966 O O . PRO A 1 504 ? 34.855 15.975 -5.154 1.00 81.50 504 PRO A O 1
ATOM 3969 N N . TYR A 1 505 ? 33.933 17.112 -3.450 1.00 80.69 505 TYR A N 1
ATOM 3970 C CA . TYR A 1 505 ? 34.759 18.313 -3.609 1.00 80.69 505 TYR A CA 1
ATOM 3971 C C . TYR A 1 505 ? 36.233 18.125 -3.207 1.00 80.69 505 TYR A C 1
ATOM 3973 O O . TYR A 1 505 ? 37.104 18.833 -3.706 1.00 80.69 505 TYR A O 1
ATOM 3981 N N . GLU A 1 506 ? 36.534 17.151 -2.345 1.00 81.00 506 GLU A N 1
ATOM 3982 C CA . GLU A 1 506 ? 37.894 16.831 -1.877 1.00 81.00 506 GLU A CA 1
ATOM 3983 C C . GLU A 1 506 ? 38.683 16.015 -2.913 1.00 81.00 506 GLU A C 1
ATOM 3985 O O . GLU A 1 506 ? 39.884 15.800 -2.762 1.00 81.00 506 GLU A O 1
ATOM 3990 N N . ARG A 1 507 ? 38.017 15.563 -3.984 1.00 80.69 507 ARG A N 1
ATOM 3991 C CA . ARG A 1 507 ? 38.628 14.836 -5.111 1.00 80.69 507 ARG A CA 1
ATOM 3992 C C . ARG A 1 507 ? 39.212 15.767 -6.177 1.00 80.69 507 ARG A C 1
ATOM 3994 O O . ARG A 1 507 ? 39.884 15.295 -7.095 1.00 80.69 507 ARG A O 1
ATOM 4001 N N . LEU A 1 508 ? 38.946 17.068 -6.067 1.00 81.06 508 LEU A N 1
ATOM 4002 C CA . LEU A 1 508 ? 39.474 18.115 -6.937 1.00 81.06 508 LEU A CA 1
ATOM 4003 C C . LEU A 1 508 ? 40.472 18.990 -6.172 1.00 81.06 508 LEU A C 1
ATOM 4005 O O . LEU A 1 508 ? 40.345 19.194 -4.964 1.00 81.06 508 LEU A O 1
ATOM 4009 N N . THR A 1 509 ? 41.455 19.547 -6.879 1.00 85.19 509 THR A N 1
ATOM 4010 C CA . THR A 1 509 ? 42.341 20.565 -6.297 1.00 85.19 509 THR A CA 1
ATOM 4011 C C . THR A 1 509 ? 41.578 21.873 -6.046 1.00 85.19 509 THR A C 1
ATOM 4013 O O . THR A 1 509 ? 40.483 22.097 -6.567 1.00 85.19 509 THR A O 1
ATOM 4016 N N . GLN A 1 510 ? 42.147 22.783 -5.250 1.00 80.94 510 GLN A N 1
ATOM 4017 C CA . GLN A 1 510 ? 41.533 24.094 -5.000 1.00 80.94 510 GLN A CA 1
ATOM 4018 C C . GLN A 1 510 ? 41.376 24.924 -6.289 1.00 80.94 510 GLN A C 1
ATOM 4020 O O . GLN A 1 510 ? 40.368 25.612 -6.463 1.00 80.94 510 GLN A O 1
ATOM 4025 N N . GLU A 1 511 ? 42.334 24.823 -7.213 1.00 81.19 511 GLU A N 1
ATOM 4026 C CA . GLU A 1 511 ? 42.270 25.468 -8.530 1.00 81.19 511 GLU A CA 1
ATOM 4027 C C . GLU A 1 511 ? 41.149 24.874 -9.394 1.00 81.19 511 GLU A C 1
ATOM 4029 O O . GLU A 1 511 ? 40.358 25.619 -9.970 1.00 81.19 511 GLU A O 1
ATOM 4034 N N . GLU A 1 512 ? 41.016 23.544 -9.424 1.00 84.62 512 GLU A N 1
ATOM 4035 C CA . GLU A 1 512 ? 39.957 22.841 -10.159 1.00 84.62 512 GLU A CA 1
ATOM 4036 C C . GLU A 1 512 ? 38.561 23.163 -9.604 1.00 84.62 512 GLU A C 1
ATOM 4038 O O . GLU A 1 512 ? 37.645 23.464 -10.369 1.00 84.62 512 GLU A O 1
ATOM 4043 N N . ASN A 1 513 ? 38.397 23.184 -8.278 1.00 84.25 513 ASN A N 1
ATOM 4044 C CA . ASN A 1 513 ? 37.144 23.592 -7.633 1.00 84.25 513 ASN A CA 1
ATOM 4045 C C . ASN A 1 513 ? 36.770 25.047 -7.973 1.00 84.25 513 ASN A C 1
ATOM 4047 O O . ASN A 1 513 ? 35.605 25.353 -8.245 1.00 84.25 513 ASN A O 1
ATOM 4051 N N . THR A 1 514 ? 37.760 25.945 -8.007 1.00 84.44 514 THR A N 1
ATOM 4052 C CA . THR A 1 514 ? 37.558 27.351 -8.392 1.00 84.44 514 THR A CA 1
ATOM 4053 C C . THR A 1 514 ? 37.177 27.468 -9.870 1.00 84.44 514 THR A C 1
ATOM 4055 O O . THR A 1 514 ? 36.241 28.190 -10.212 1.00 84.44 514 THR A O 1
ATOM 4058 N N . ALA A 1 515 ? 37.838 26.715 -10.754 1.00 84.19 515 ALA A N 1
ATOM 4059 C CA . ALA A 1 515 ? 37.527 26.676 -12.181 1.00 84.19 515 ALA A CA 1
ATOM 4060 C C . ALA A 1 515 ? 36.110 26.147 -12.452 1.00 84.19 515 ALA A C 1
ATOM 4062 O O . ALA A 1 515 ? 35.373 26.748 -13.235 1.00 84.19 515 ALA A O 1
ATOM 4063 N N . PHE A 1 516 ? 35.702 25.075 -11.764 1.00 88.44 516 PHE A N 1
ATOM 4064 C CA . PHE A 1 516 ? 34.350 24.524 -11.860 1.00 88.44 516 PHE A CA 1
ATOM 4065 C C . PHE A 1 516 ? 33.292 25.540 -11.414 1.00 88.44 516 PHE A C 1
ATOM 4067 O O . PHE A 1 516 ? 32.308 25.769 -12.116 1.00 88.44 516 PHE A O 1
ATOM 4074 N N . THR A 1 517 ? 33.519 26.194 -10.273 1.00 87.38 517 THR A N 1
ATOM 4075 C CA . THR A 1 517 ? 32.585 27.185 -9.719 1.00 87.38 517 THR A CA 1
ATOM 4076 C C . THR A 1 517 ? 32.460 28.414 -10.627 1.00 87.38 517 THR A C 1
ATOM 4078 O O . THR A 1 517 ? 31.358 28.892 -10.891 1.00 87.38 517 THR A O 1
ATOM 4081 N N . ASN A 1 518 ? 33.573 28.893 -11.187 1.00 85.88 518 ASN A N 1
ATOM 4082 C CA . ASN A 1 518 ? 33.572 30.007 -12.136 1.00 85.88 518 ASN A CA 1
ATOM 4083 C C . ASN A 1 518 ? 32.852 29.664 -13.446 1.00 85.88 518 ASN A C 1
ATOM 4085 O O . ASN A 1 518 ? 32.149 30.513 -13.995 1.00 85.88 518 ASN A O 1
ATOM 4089 N N . ALA A 1 519 ? 33.009 28.438 -13.949 1.00 86.12 519 ALA A N 1
ATOM 4090 C CA . ALA A 1 519 ? 32.262 27.960 -15.110 1.00 86.12 519 ALA A CA 1
ATOM 4091 C C . ALA A 1 519 ? 30.754 27.917 -14.822 1.00 86.12 519 ALA A C 1
ATOM 4093 O O . ALA A 1 519 ? 29.968 28.450 -15.605 1.00 86.12 519 ALA A O 1
ATOM 4094 N N . TYR A 1 520 ? 30.361 27.410 -13.649 1.00 89.62 520 TYR A N 1
ATOM 4095 C CA . TYR A 1 520 ? 28.964 27.394 -13.221 1.00 89.62 520 TYR A CA 1
ATOM 4096 C C . TYR A 1 520 ? 28.347 28.801 -13.201 1.00 89.62 520 TYR A C 1
ATOM 4098 O O . TYR A 1 520 ? 27.286 29.005 -13.787 1.00 89.62 520 TYR A O 1
ATOM 4106 N N . TYR A 1 521 ? 29.031 29.805 -12.636 1.00 86.69 521 TYR A N 1
ATOM 4107 C CA . TYR A 1 521 ? 28.543 31.194 -12.661 1.00 86.69 521 TYR A CA 1
ATOM 4108 C C . TYR A 1 521 ? 28.383 31.750 -14.086 1.00 86.69 521 TYR A C 1
ATOM 4110 O O . TYR A 1 521 ? 27.452 32.511 -14.365 1.00 86.69 521 TYR A O 1
ATOM 4118 N N . ARG A 1 522 ? 29.230 31.312 -15.025 1.00 86.56 522 ARG A N 1
ATOM 4119 C CA . ARG A 1 522 ? 29.125 31.649 -16.456 1.00 86.56 522 ARG A CA 1
ATOM 4120 C C . ARG A 1 522 ? 28.037 30.859 -17.192 1.00 86.56 522 ARG A C 1
ATOM 4122 O O . ARG A 1 522 ? 27.788 31.142 -18.360 1.00 86.56 522 ARG A O 1
ATOM 4129 N N . GLY A 1 523 ? 27.356 29.929 -16.523 1.00 85.44 523 GLY A N 1
ATOM 4130 C CA . GLY A 1 523 ? 26.305 29.099 -17.113 1.00 85.44 523 GLY A CA 1
ATOM 4131 C C . GLY A 1 523 ? 26.850 27.914 -17.905 1.00 85.44 523 GLY A C 1
ATOM 4132 O O . GLY A 1 523 ? 26.175 27.421 -18.802 1.00 85.44 523 GLY A O 1
ATOM 4133 N N . THR A 1 524 ? 28.072 27.466 -17.620 1.00 86.50 524 THR A N 1
ATOM 4134 C CA . THR A 1 524 ? 28.683 26.304 -18.273 1.00 86.50 524 THR A CA 1
ATOM 4135 C C . THR A 1 524 ? 29.066 25.235 -17.254 1.00 86.50 524 THR A C 1
ATOM 4137 O O . THR A 1 524 ? 29.237 25.508 -16.066 1.00 86.50 524 THR A O 1
ATOM 4140 N N . LEU A 1 525 ? 29.189 23.988 -17.713 1.00 86.19 525 LEU A N 1
ATOM 4141 C CA . LEU A 1 525 ? 29.556 22.847 -16.877 1.00 86.19 525 LEU A CA 1
ATOM 4142 C C . LEU A 1 525 ? 30.879 22.252 -17.364 1.00 86.19 525 LEU A C 1
ATOM 4144 O O . LEU A 1 525 ? 30.977 21.807 -18.505 1.00 86.19 525 LEU A O 1
ATOM 4148 N N . VAL A 1 526 ? 31.893 22.200 -16.494 1.00 86.19 526 VAL A N 1
ATOM 4149 C CA . VAL A 1 526 ? 33.162 21.525 -16.818 1.00 86.19 526 VAL A CA 1
ATOM 4150 C C . VAL A 1 526 ? 32.990 20.026 -16.588 1.00 86.19 526 VAL A C 1
ATOM 4152 O O . VAL A 1 526 ? 33.101 19.537 -15.459 1.00 86.19 526 VAL A O 1
ATOM 4155 N N . ARG A 1 527 ? 32.653 19.303 -17.660 1.00 82.25 527 ARG A N 1
ATOM 4156 C CA . ARG A 1 527 ? 32.277 17.880 -17.624 1.00 82.25 527 ARG A CA 1
ATOM 4157 C C . ARG A 1 527 ? 33.391 17.002 -17.056 1.00 82.25 527 ARG A C 1
ATOM 4159 O O . ARG A 1 527 ? 33.103 16.098 -16.277 1.00 82.25 527 ARG A O 1
ATOM 4166 N N . GLU A 1 528 ? 34.650 17.291 -17.383 1.00 77.19 528 GLU A N 1
ATOM 4167 C CA . GLU A 1 528 ? 35.800 16.502 -16.928 1.00 77.19 528 GLU A CA 1
ATOM 4168 C C . GLU A 1 528 ? 35.984 16.596 -15.410 1.00 77.19 528 GLU A C 1
ATOM 4170 O O . GLU A 1 528 ? 36.212 15.589 -14.738 1.00 77.19 528 GLU A O 1
ATOM 4175 N N . LEU A 1 529 ? 35.832 17.800 -14.853 1.00 84.00 529 LEU A N 1
ATOM 4176 C CA . LEU A 1 529 ? 35.935 18.030 -13.412 1.00 84.00 529 LEU A CA 1
ATOM 4177 C C . LEU A 1 529 ? 34.754 17.416 -12.663 1.00 84.00 529 LEU A C 1
ATOM 4179 O O . LEU A 1 529 ? 34.948 16.830 -11.598 1.00 84.00 529 LEU A O 1
ATOM 4183 N N . LEU A 1 530 ? 33.547 17.480 -13.238 1.00 86.19 530 LEU A N 1
ATOM 4184 C CA . LEU A 1 530 ? 32.386 16.796 -12.672 1.00 86.19 530 LEU A CA 1
ATOM 4185 C C . LEU A 1 530 ? 32.616 15.281 -12.624 1.00 86.19 530 LEU A C 1
ATOM 4187 O O . LEU A 1 530 ? 32.409 14.669 -11.579 1.00 86.19 530 LEU A O 1
ATOM 4191 N N . LEU A 1 531 ? 33.093 14.689 -13.725 1.00 81.12 531 LEU A N 1
ATOM 4192 C CA . LEU A 1 531 ? 33.410 13.264 -13.826 1.00 81.12 531 LEU A CA 1
ATOM 4193 C C . LEU A 1 531 ? 34.480 12.843 -12.821 1.00 81.12 531 LEU A C 1
ATOM 4195 O O . LEU A 1 531 ? 34.276 11.877 -12.086 1.00 81.12 531 LEU A O 1
ATOM 4199 N N . LYS A 1 532 ? 35.575 13.599 -12.718 1.00 80.25 532 LYS A N 1
ATOM 4200 C CA . LYS A 1 532 ? 36.632 13.366 -11.726 1.00 80.25 532 LYS A CA 1
ATOM 4201 C C . LYS A 1 532 ? 36.079 13.416 -10.295 1.00 80.25 532 LYS A C 1
ATOM 4203 O O . LYS A 1 532 ? 36.359 12.529 -9.489 1.00 80.25 532 LY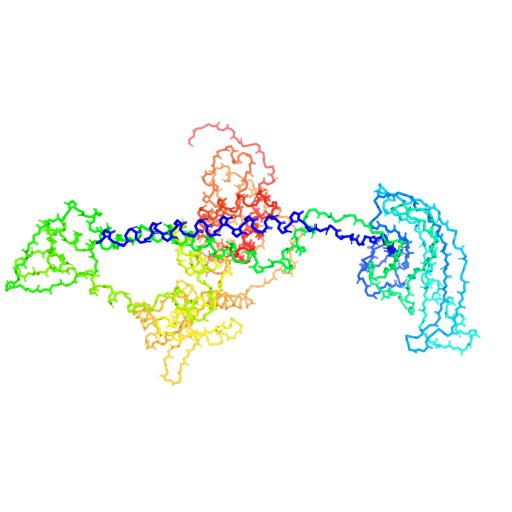S A O 1
ATOM 4208 N N . ALA A 1 533 ? 35.207 14.380 -9.995 1.00 83.62 533 ALA A N 1
ATOM 4209 C CA . ALA A 1 533 ? 34.563 14.508 -8.689 1.00 83.62 533 ALA A CA 1
ATOM 4210 C C . ALA A 1 533 ? 33.571 13.371 -8.368 1.00 83.62 533 ALA A C 1
ATOM 4212 O O . ALA A 1 533 ? 33.319 13.094 -7.192 1.00 83.62 533 ALA A O 1
ATOM 4213 N N . THR A 1 534 ? 33.037 12.646 -9.361 1.00 82.38 534 THR A N 1
ATOM 4214 C CA . THR A 1 534 ? 32.193 11.460 -9.094 1.00 82.38 534 THR A CA 1
ATOM 4215 C C . THR A 1 534 ? 32.967 10.305 -8.457 1.00 82.38 534 THR A C 1
ATOM 4217 O O . THR A 1 534 ? 32.367 9.474 -7.775 1.00 82.38 534 THR A O 1
ATOM 4220 N N . GLY A 1 535 ? 34.293 10.255 -8.644 1.00 73.50 535 GLY A N 1
ATOM 4221 C CA . GLY A 1 535 ? 35.141 9.146 -8.199 1.00 73.50 535 GLY A CA 1
ATOM 4222 C C . GLY A 1 535 ? 34.947 7.847 -8.993 1.00 73.50 535 GLY A C 1
ATOM 4223 O O . GLY A 1 535 ? 35.430 6.804 -8.563 1.00 73.50 535 GLY A O 1
ATOM 4224 N N . LYS A 1 536 ? 34.224 7.885 -10.123 1.00 68.38 536 LYS A N 1
ATOM 4225 C CA . LYS A 1 536 ? 33.977 6.723 -10.998 1.00 68.38 536 LYS A CA 1
ATOM 4226 C C . LYS A 1 536 ? 35.009 6.557 -12.117 1.00 68.38 536 LYS A C 1
ATOM 4228 O O . LYS A 1 536 ? 35.044 5.500 -12.733 1.00 68.38 536 LYS A O 1
ATOM 4233 N N . VAL A 1 537 ? 35.837 7.573 -12.363 1.00 63.44 537 VAL A N 1
ATOM 4234 C CA . VAL A 1 537 ? 36.876 7.574 -13.403 1.00 63.44 537 VAL A CA 1
ATOM 4235 C C . VAL A 1 537 ? 38.231 7.832 -12.744 1.00 63.44 537 VAL A C 1
ATOM 4237 O O . VAL A 1 537 ? 38.364 8.780 -11.968 1.00 63.44 537 VAL A O 1
ATOM 4240 N N . ASP A 1 538 ? 39.224 6.986 -13.031 1.00 55.34 538 ASP A N 1
ATOM 4241 C CA . ASP A 1 538 ? 40.590 7.139 -12.517 1.00 55.34 538 ASP A CA 1
ATOM 4242 C C . ASP A 1 538 ? 41.217 8.447 -13.053 1.00 55.34 538 ASP A C 1
ATOM 4244 O O . ASP A 1 538 ? 41.255 8.649 -14.271 1.00 55.34 538 ASP A O 1
ATOM 4248 N N . PRO A 1 539 ? 41.739 9.341 -12.189 1.00 52.19 539 PRO A N 1
ATOM 4249 C CA . PRO A 1 539 ? 42.417 10.568 -12.609 1.00 52.19 539 PRO A CA 1
ATOM 4250 C C . PRO A 1 539 ? 43.577 10.347 -13.593 1.00 52.19 539 PRO A C 1
ATOM 4252 O O . PRO A 1 539 ? 43.866 11.225 -14.403 1.00 52.19 539 PRO A O 1
ATOM 4255 N N . THR A 1 540 ? 44.238 9.187 -13.547 1.00 53.66 540 THR A N 1
ATOM 4256 C CA . THR A 1 540 ? 45.335 8.835 -14.461 1.00 53.66 540 THR A CA 1
ATOM 4257 C C . THR A 1 540 ? 44.846 8.429 -15.855 1.00 53.66 540 THR A C 1
ATOM 4259 O O . THR A 1 540 ? 45.569 8.642 -16.828 1.00 53.66 540 THR A O 1
ATOM 4262 N N . ALA A 1 541 ? 43.600 7.955 -15.984 1.00 52.72 541 ALA A N 1
ATOM 4263 C CA . ALA A 1 541 ? 42.965 7.650 -17.270 1.00 52.72 541 ALA A CA 1
ATOM 4264 C C . ALA A 1 541 ? 42.562 8.916 -18.052 1.00 52.72 541 ALA A C 1
ATOM 4266 O O . ALA A 1 541 ? 42.410 8.866 -19.267 1.00 52.72 541 ALA A O 1
ATOM 4267 N N . LEU A 1 542 ? 42.441 10.063 -17.372 1.00 53.12 542 LEU A N 1
ATOM 4268 C CA . LEU A 1 542 ? 42.116 11.364 -17.976 1.00 53.12 542 LEU A CA 1
ATOM 4269 C C . LEU A 1 542 ? 43.358 12.146 -18.449 1.00 53.12 542 LEU A C 1
ATOM 4271 O O . LEU A 1 542 ? 43.234 13.123 -19.183 1.00 53.12 542 LEU A O 1
ATOM 4275 N N . ALA A 1 543 ? 44.560 11.725 -18.046 1.00 52.31 543 ALA A N 1
ATOM 4276 C CA . ALA A 1 543 ? 45.825 12.387 -18.366 1.00 52.31 543 ALA A CA 1
ATOM 4277 C C . ALA A 1 543 ? 46.307 12.298 -19.840 1.00 52.31 543 ALA A C 1
ATOM 4279 O O . ALA A 1 543 ? 47.005 13.226 -20.260 1.00 52.31 543 ALA A O 1
ATOM 4280 N N . PRO A 1 544 ? 45.999 11.258 -20.653 1.00 47.28 544 PRO A N 1
ATOM 4281 C CA . PRO A 1 544 ? 46.580 11.131 -21.993 1.00 47.28 544 PRO A CA 1
ATOM 4282 C C . PRO A 1 544 ? 45.859 11.911 -23.101 1.00 47.28 544 PRO A C 1
ATOM 4284 O O . PRO A 1 544 ? 46.362 11.912 -24.228 1.00 47.28 544 PRO A O 1
ATOM 4287 N N . VAL A 1 545 ? 44.716 12.564 -22.839 1.00 50.41 545 VAL A N 1
ATOM 4288 C CA . VAL A 1 545 ? 43.943 13.249 -23.893 1.00 50.41 545 VAL A CA 1
ATOM 4289 C C . VAL A 1 545 ? 44.634 14.554 -24.292 1.00 50.41 545 VAL A C 1
ATOM 4291 O O . VAL A 1 545 ? 44.335 15.659 -23.842 1.00 50.41 545 VAL A O 1
ATOM 4294 N N . SER A 1 546 ? 45.644 14.394 -25.136 1.00 43.03 546 SER A N 1
ATOM 4295 C CA . SER A 1 546 ? 46.463 15.457 -25.682 1.00 43.03 546 SER A CA 1
ATOM 4296 C C . SER A 1 546 ? 45.880 15.916 -27.018 1.00 43.03 546 SER A C 1
ATOM 4298 O O . SER A 1 546 ? 45.903 15.202 -28.010 1.00 43.03 546 SER A O 1
ATOM 4300 N N . LYS A 1 547 ? 45.362 17.151 -27.014 1.00 49.84 547 LYS A N 1
ATOM 4301 C CA . LYS A 1 547 ? 45.166 18.040 -28.174 1.00 49.84 547 LYS A CA 1
ATOM 4302 C C . LYS A 1 547 ? 44.639 17.371 -29.456 1.00 49.84 547 LYS A C 1
ATOM 4304 O O . LYS A 1 547 ? 45.388 17.187 -30.411 1.00 49.84 547 LYS A O 1
ATOM 4309 N N . GLY A 1 548 ? 43.328 17.158 -29.531 1.00 45.53 548 GLY A N 1
ATOM 4310 C CA . GLY A 1 548 ? 42.646 17.025 -30.825 1.00 45.53 548 GLY A CA 1
ATOM 4311 C C . GLY A 1 548 ? 41.357 16.218 -30.791 1.00 45.53 548 GLY A C 1
ATOM 4312 O O . GLY A 1 548 ? 40.434 16.536 -31.532 1.00 45.53 548 GLY A O 1
ATOM 4313 N N . GLU A 1 549 ? 41.275 15.229 -29.908 1.00 48.81 549 GLU A N 1
ATOM 4314 C CA . GLU A 1 549 ? 40.090 14.388 -29.738 1.00 48.81 549 GLU A CA 1
ATOM 4315 C C . GLU A 1 549 ? 39.244 14.906 -28.568 1.00 48.81 549 GLU A C 1
ATOM 4317 O O . GLU A 1 549 ? 39.778 15.324 -27.536 1.00 48.81 549 GLU A O 1
ATOM 4322 N N . SER A 1 550 ? 37.920 14.928 -28.735 1.00 58.97 550 SER A N 1
ATOM 4323 C CA . SER A 1 550 ? 36.992 15.235 -27.646 1.00 58.97 550 SER A CA 1
ATOM 4324 C C . SER A 1 550 ? 37.192 14.189 -26.551 1.00 58.97 550 SER A C 1
ATOM 4326 O O . SER A 1 550 ? 36.929 13.008 -26.770 1.00 58.97 550 SER A O 1
ATOM 4328 N N . VAL A 1 551 ? 37.638 14.616 -25.363 1.00 58.06 551 VAL A N 1
ATOM 4329 C CA . VAL A 1 551 ? 37.792 13.767 -24.161 1.00 58.06 551 VAL A CA 1
ATOM 4330 C C . VAL A 1 551 ? 36.538 12.915 -23.936 1.00 58.06 551 VAL A C 1
ATOM 4332 O O . VAL A 1 551 ? 36.627 11.775 -23.499 1.00 58.06 551 VAL A O 1
ATOM 4335 N N . MET A 1 552 ? 35.367 13.450 -24.286 1.00 57.53 552 MET A N 1
ATOM 4336 C CA . MET A 1 552 ? 34.084 12.773 -24.131 1.00 57.53 552 MET A CA 1
ATOM 4337 C C . MET A 1 552 ? 33.853 11.666 -25.159 1.00 57.53 552 MET A C 1
ATOM 4339 O O . MET A 1 552 ? 33.312 10.632 -24.783 1.00 57.53 552 MET A O 1
ATOM 4343 N N . ASP A 1 553 ? 34.276 11.852 -26.411 1.00 59.84 553 ASP A N 1
ATOM 4344 C CA . ASP A 1 553 ? 34.169 10.806 -27.437 1.00 59.84 553 ASP A CA 1
ATOM 4345 C C . ASP A 1 553 ? 35.096 9.650 -27.056 1.00 59.84 553 ASP A C 1
ATOM 4347 O O . ASP A 1 553 ? 34.664 8.506 -26.992 1.00 59.84 553 ASP A O 1
ATOM 4351 N N . TRP A 1 554 ? 36.313 9.967 -26.601 1.00 60.88 554 TRP A N 1
ATOM 4352 C CA . TRP A 1 554 ? 37.244 8.979 -26.062 1.00 60.88 554 TRP A CA 1
ATOM 4353 C C . TRP A 1 554 ? 36.687 8.240 -24.830 1.00 60.88 554 TRP A C 1
ATOM 4355 O O . TRP A 1 554 ? 36.792 7.019 -24.745 1.00 60.88 554 TRP A O 1
ATOM 4365 N N . LEU A 1 555 ? 36.049 8.937 -23.881 1.00 59.25 555 LEU A N 1
ATOM 4366 C CA . LEU A 1 555 ? 35.457 8.314 -22.685 1.00 59.25 555 LEU A CA 1
ATOM 4367 C C . LEU A 1 555 ? 34.240 7.429 -22.999 1.00 59.25 555 LEU A C 1
ATOM 4369 O O . LEU A 1 555 ? 34.018 6.438 -22.303 1.00 59.25 555 LEU A O 1
ATOM 4373 N N . VAL A 1 556 ? 33.454 7.781 -24.019 1.00 56.66 556 VAL A N 1
ATOM 4374 C CA . VAL A 1 556 ? 32.300 6.992 -24.479 1.00 56.66 556 VAL A CA 1
ATOM 4375 C C . VAL A 1 556 ? 32.744 5.808 -25.343 1.00 56.66 556 VAL A C 1
ATOM 4377 O O . VAL A 1 556 ? 32.140 4.739 -25.257 1.00 56.66 556 VAL A O 1
ATOM 4380 N N . ASP A 1 557 ? 33.799 5.973 -26.142 1.00 53.88 557 ASP A N 1
ATOM 4381 C CA . ASP A 1 557 ? 34.352 4.934 -27.019 1.00 53.88 557 ASP A CA 1
ATOM 4382 C C . ASP A 1 557 ? 35.179 3.891 -26.254 1.00 53.88 557 ASP A C 1
ATOM 4384 O O . ASP A 1 557 ? 35.283 2.748 -26.694 1.00 53.88 557 ASP A O 1
ATOM 4388 N N . ASN A 1 558 ? 35.715 4.254 -25.085 1.00 52.28 558 ASN A N 1
ATOM 4389 C CA . ASN A 1 558 ? 36.441 3.348 -24.187 1.00 52.28 558 ASN A CA 1
ATOM 4390 C C . ASN A 1 558 ? 35.590 2.869 -22.988 1.00 52.28 558 ASN A C 1
ATOM 4392 O O . ASN A 1 558 ? 36.141 2.385 -22.002 1.00 52.28 558 ASN A O 1
ATOM 4396 N N . ASP A 1 559 ? 34.258 3.015 -23.048 1.00 52.75 559 ASP A N 1
ATOM 4397 C CA . ASP A 1 559 ? 33.290 2.547 -22.035 1.00 52.75 559 ASP A CA 1
ATOM 4398 C C . ASP A 1 559 ? 33.482 3.101 -20.599 1.00 52.75 559 ASP A C 1
ATOM 4400 O O . ASP A 1 559 ? 32.889 2.593 -19.644 1.00 52.75 559 ASP A O 1
ATOM 4404 N N . PHE A 1 560 ? 34.243 4.188 -20.418 1.00 53.81 560 PHE A N 1
ATOM 4405 C CA . PHE A 1 560 ? 34.407 4.854 -19.115 1.00 53.81 560 PHE A CA 1
ATOM 4406 C C . PHE A 1 560 ? 33.135 5.579 -18.659 1.00 53.81 560 PHE A C 1
ATOM 4408 O O . PHE A 1 560 ? 32.884 5.716 -17.460 1.00 53.81 560 PHE A O 1
ATOM 4415 N N . VAL A 1 561 ? 32.333 6.059 -19.611 1.00 63.09 561 VAL A N 1
ATOM 4416 C CA . VAL A 1 561 ? 31.052 6.724 -19.365 1.00 63.09 561 VAL A CA 1
ATOM 4417 C C . VAL A 1 561 ? 30.018 6.146 -20.317 1.00 63.09 561 VAL A C 1
ATOM 4419 O O . VAL A 1 561 ? 30.161 6.251 -21.533 1.00 63.09 561 VAL A O 1
ATOM 4422 N N . ASP A 1 562 ? 28.947 5.556 -19.784 1.00 65.19 562 ASP A N 1
ATOM 4423 C CA . ASP A 1 562 ? 27.881 5.081 -20.659 1.00 65.19 562 ASP A CA 1
ATOM 4424 C C . ASP A 1 562 ? 27.040 6.226 -21.239 1.00 65.19 562 ASP A C 1
ATOM 4426 O O . ASP A 1 562 ? 26.931 7.315 -20.674 1.00 65.19 562 ASP A O 1
ATOM 4430 N N . LEU A 1 563 ? 26.443 5.967 -22.406 1.00 63.38 563 LEU A N 1
ATOM 4431 C CA . LEU A 1 563 ? 25.669 6.960 -23.158 1.00 63.38 563 LEU A CA 1
ATOM 4432 C C . LEU A 1 563 ? 24.530 7.571 -22.327 1.00 63.38 563 LEU A C 1
ATOM 4434 O O . LEU A 1 563 ? 24.187 8.737 -22.494 1.00 63.38 563 LEU A O 1
ATOM 4438 N N . GLU A 1 564 ? 23.954 6.787 -21.418 1.00 70.44 564 GLU A N 1
ATOM 4439 C CA . GLU A 1 564 ? 22.928 7.268 -20.501 1.00 70.44 564 GLU A CA 1
ATOM 4440 C C . GLU A 1 564 ? 23.493 8.314 -19.537 1.00 70.44 564 GLU A C 1
ATOM 4442 O O . GLU A 1 564 ? 22.943 9.410 -19.448 1.00 70.44 564 GLU A O 1
ATOM 4447 N N . PHE A 1 565 ? 24.610 8.023 -18.867 1.00 78.88 565 PHE A N 1
ATOM 4448 C CA . PHE A 1 565 ? 25.275 8.969 -17.973 1.00 78.88 565 PHE A CA 1
ATOM 4449 C C . PHE A 1 565 ? 25.721 10.240 -18.711 1.00 78.88 565 PHE A C 1
ATOM 4451 O O . PHE A 1 565 ? 25.587 11.347 -18.188 1.00 78.88 565 PHE A O 1
ATOM 4458 N N . PHE A 1 566 ? 26.182 10.100 -19.955 1.00 78.19 566 PHE A N 1
ATOM 4459 C CA . PHE A 1 566 ? 26.506 11.227 -20.826 1.00 78.19 566 PHE A CA 1
ATOM 4460 C C . PHE A 1 566 ? 25.291 12.115 -21.132 1.00 78.19 566 PHE A C 1
ATOM 4462 O O . PHE A 1 566 ? 25.374 13.336 -20.992 1.00 78.19 566 PHE A O 1
ATOM 4469 N N . ASN A 1 567 ? 24.152 11.519 -21.496 1.00 78.25 567 ASN A N 1
ATOM 4470 C CA . ASN A 1 567 ? 22.918 12.264 -21.754 1.00 78.25 567 ASN A CA 1
ATOM 4471 C C . ASN A 1 567 ? 22.436 13.005 -20.500 1.00 78.25 567 ASN A C 1
ATOM 4473 O O . ASN A 1 567 ? 22.046 14.165 -20.599 1.00 78.25 567 ASN A O 1
ATOM 4477 N N . LEU A 1 568 ? 22.543 12.374 -19.325 1.00 84.81 568 LEU A N 1
ATOM 4478 C CA . LEU A 1 568 ? 22.214 12.998 -18.039 1.00 84.81 568 LEU A CA 1
ATOM 4479 C C . LEU A 1 568 ? 23.105 14.212 -17.728 1.00 84.81 568 LEU A C 1
ATOM 4481 O O . LEU A 1 568 ? 22.614 15.239 -17.258 1.00 84.81 568 LEU A O 1
ATOM 4485 N N . MET A 1 569 ? 24.406 14.127 -18.022 1.00 86.88 569 MET A N 1
ATOM 4486 C CA . MET A 1 569 ? 25.315 15.272 -17.893 1.00 86.88 569 MET A CA 1
ATOM 4487 C C . MET A 1 569 ? 24.981 16.393 -18.879 1.00 86.88 569 MET A C 1
ATOM 4489 O O . MET A 1 569 ? 25.025 17.562 -18.500 1.00 86.88 569 MET A O 1
ATOM 4493 N N . GLN A 1 570 ? 24.616 16.058 -20.120 1.00 85.25 570 GLN A N 1
ATOM 4494 C CA . GLN A 1 570 ? 24.180 17.059 -21.094 1.00 85.25 570 GLN A CA 1
ATOM 4495 C C . GLN A 1 570 ? 22.892 17.764 -20.664 1.00 85.25 570 GLN A C 1
ATOM 4497 O O . GLN A 1 570 ? 22.797 18.982 -20.809 1.00 85.25 570 GLN A O 1
ATOM 4502 N N . GLY A 1 571 ? 21.913 17.038 -20.118 1.00 86.94 571 GLY A N 1
ATOM 4503 C CA . GLY A 1 571 ? 20.695 17.655 -19.596 1.00 86.94 571 GLY A CA 1
ATOM 4504 C C . GLY A 1 571 ? 20.984 18.604 -18.433 1.00 86.94 571 GLY A C 1
ATOM 4505 O O . GLY A 1 571 ? 20.476 19.725 -18.416 1.00 86.94 571 GLY A O 1
ATOM 4506 N N . LEU A 1 572 ? 21.869 18.209 -17.510 1.00 93.12 572 LEU A N 1
ATOM 4507 C CA . LEU A 1 572 ? 22.320 19.079 -16.419 1.00 93.12 572 LEU A CA 1
ATOM 4508 C C . LEU A 1 572 ? 23.003 20.354 -16.940 1.00 93.12 572 LEU A C 1
ATOM 4510 O O . LEU A 1 572 ? 22.706 21.450 -16.472 1.00 93.12 572 LEU A O 1
ATOM 4514 N N . GLU A 1 573 ? 23.886 20.238 -17.930 1.00 91.44 573 GLU A N 1
ATOM 4515 C CA . GLU A 1 573 ? 24.553 21.393 -18.538 1.00 91.44 573 GLU A CA 1
ATOM 4516 C C . GLU A 1 573 ? 23.569 22.348 -19.222 1.00 91.44 573 GLU A C 1
ATOM 4518 O O . GLU A 1 573 ? 23.666 23.562 -19.040 1.00 91.44 573 GLU A O 1
ATOM 4523 N N . ARG A 1 574 ? 22.585 21.820 -19.964 1.00 91.62 574 ARG A N 1
ATOM 4524 C CA . ARG A 1 574 ? 21.530 22.637 -20.588 1.00 91.62 574 ARG A CA 1
ATOM 4525 C C . ARG A 1 574 ? 20.727 23.413 -19.546 1.00 91.62 574 ARG A C 1
ATOM 4527 O O . ARG A 1 574 ? 20.404 24.574 -19.790 1.00 91.62 574 ARG A O 1
ATOM 4534 N N . LEU A 1 575 ? 20.427 22.804 -18.396 1.00 93.50 575 LEU A N 1
ATOM 4535 C CA . LEU A 1 575 ? 19.730 23.475 -17.293 1.00 93.50 575 LEU A CA 1
ATOM 4536 C C . LEU A 1 575 ? 20.557 24.621 -16.724 1.00 93.50 575 LEU A C 1
ATOM 4538 O O . LEU A 1 575 ? 20.051 25.735 -16.618 1.00 93.50 575 LEU A O 1
ATOM 4542 N N . ILE A 1 576 ? 21.835 24.373 -16.434 1.00 91.56 576 ILE A N 1
ATOM 4543 C CA . ILE A 1 576 ? 22.757 25.395 -15.919 1.00 91.56 576 ILE A CA 1
ATOM 4544 C C . ILE A 1 576 ? 22.879 26.565 -16.907 1.00 91.56 576 ILE A C 1
ATOM 4546 O O . ILE A 1 576 ? 22.822 27.728 -16.505 1.00 91.56 576 ILE A O 1
ATOM 4550 N N . GLY A 1 577 ? 22.965 26.276 -18.209 1.00 89.81 577 GLY A N 1
ATOM 4551 C CA . GLY A 1 577 ? 23.019 27.302 -19.253 1.00 89.81 577 GLY A CA 1
ATOM 4552 C C . GLY A 1 577 ? 21.757 28.162 -19.358 1.00 89.81 577 GLY A C 1
ATOM 4553 O O . GLY A 1 577 ? 21.843 29.317 -19.775 1.00 89.81 577 GLY A O 1
ATOM 4554 N N . ARG A 1 578 ? 20.594 27.635 -18.952 1.00 91.44 578 ARG A N 1
ATOM 4555 C CA . ARG A 1 578 ? 19.310 28.356 -18.961 1.00 91.44 578 ARG A CA 1
ATOM 4556 C C . ARG A 1 578 ? 19.000 29.103 -17.663 1.00 91.44 578 ARG A C 1
ATOM 4558 O O . ARG A 1 578 ? 18.097 29.934 -17.687 1.00 91.44 578 ARG A O 1
ATOM 4565 N N . MET A 1 579 ? 19.708 28.826 -16.567 1.00 90.94 579 MET A N 1
ATOM 4566 C CA . MET A 1 579 ? 19.529 29.563 -15.311 1.00 90.94 579 MET A CA 1
ATOM 4567 C C . MET A 1 579 ? 19.849 31.040 -15.500 1.00 90.94 579 MET A C 1
ATOM 4569 O O . MET A 1 579 ? 20.797 31.372 -16.214 1.00 90.94 579 MET A O 1
ATOM 4573 N N . ASP A 1 580 ? 19.110 31.920 -14.836 1.00 89.69 580 ASP A N 1
ATOM 4574 C CA . ASP A 1 580 ? 19.481 33.329 -14.764 1.00 89.69 580 ASP A CA 1
ATOM 4575 C C . ASP A 1 580 ? 20.644 33.561 -13.778 1.00 89.69 580 ASP A C 1
ATOM 4577 O O . ASP A 1 580 ? 21.130 32.649 -13.102 1.00 89.69 580 ASP A O 1
ATOM 4581 N N . TRP A 1 581 ? 21.162 34.789 -13.750 1.00 84.62 581 TRP A N 1
ATOM 4582 C CA . TRP A 1 581 ? 22.286 35.141 -12.885 1.00 84.62 581 TRP A CA 1
ATOM 4583 C C . TRP A 1 581 ? 21.955 34.980 -11.395 1.00 84.62 581 TRP A C 1
ATOM 4585 O O . TRP A 1 581 ? 22.804 34.502 -10.642 1.00 84.62 581 TRP A O 1
ATOM 4595 N N . ASP A 1 582 ? 20.735 35.322 -10.984 1.00 86.38 582 ASP A N 1
ATOM 4596 C CA . ASP A 1 582 ? 20.312 35.298 -9.583 1.00 86.38 582 ASP A CA 1
ATOM 4597 C C . ASP A 1 582 ? 20.225 33.850 -9.073 1.00 86.38 582 ASP A C 1
ATOM 4599 O O . ASP A 1 582 ? 20.806 33.515 -8.040 1.00 86.38 582 ASP A O 1
ATOM 4603 N N . GLN A 1 583 ? 19.641 32.947 -9.865 1.00 88.44 583 GLN A N 1
ATOM 4604 C CA . GLN A 1 583 ? 19.600 31.505 -9.599 1.00 88.44 583 GLN A CA 1
ATOM 4605 C C . GLN A 1 583 ? 21.002 30.897 -9.448 1.00 88.44 583 GLN A C 1
ATOM 4607 O O . GLN A 1 583 ? 21.243 30.045 -8.584 1.00 88.44 583 GLN A O 1
ATOM 4612 N N . ARG A 1 584 ? 21.963 31.343 -10.267 1.00 88.06 584 ARG A N 1
ATOM 4613 C CA . ARG A 1 584 ? 23.358 30.887 -10.164 1.00 88.06 584 ARG A CA 1
ATOM 4614 C C . ARG A 1 584 ? 24.047 31.461 -8.929 1.00 88.06 584 ARG A C 1
ATOM 4616 O O . ARG A 1 584 ? 24.768 30.724 -8.261 1.00 88.06 584 ARG A O 1
ATOM 4623 N N . GLN A 1 585 ? 23.820 32.731 -8.586 1.00 85.38 585 GLN A N 1
ATOM 4624 C CA . GLN A 1 585 ? 24.340 33.341 -7.354 1.00 85.38 585 GLN A CA 1
ATOM 4625 C C . GLN A 1 585 ? 23.853 32.605 -6.102 1.00 85.38 585 GLN A C 1
ATOM 4627 O O . GLN A 1 585 ? 24.648 32.337 -5.201 1.00 85.38 585 GLN A O 1
ATOM 4632 N N . GLU A 1 586 ? 22.591 32.176 -6.096 1.00 87.56 586 GLU A N 1
ATOM 4633 C CA . GLU A 1 586 ? 21.999 31.357 -5.033 1.00 87.56 586 GLU A CA 1
ATOM 4634 C C . GLU A 1 586 ? 22.467 29.890 -5.038 1.00 87.56 586 GLU A C 1
ATOM 4636 O O . GLU A 1 586 ? 22.063 29.109 -4.175 1.00 87.56 586 GLU A O 1
ATOM 4641 N N . LYS A 1 587 ? 23.344 29.499 -5.978 1.00 87.69 587 LYS A N 1
ATOM 4642 C CA . LYS A 1 587 ? 23.865 28.128 -6.128 1.00 87.69 587 LYS A CA 1
ATOM 4643 C C . LYS A 1 587 ? 22.734 27.093 -6.261 1.00 87.69 587 LYS A C 1
ATOM 4645 O O . LYS A 1 587 ? 22.826 25.986 -5.724 1.00 87.69 587 LYS A O 1
ATOM 4650 N N . MET A 1 588 ? 21.662 27.465 -6.965 1.00 87.19 588 MET A N 1
ATOM 4651 C CA . MET A 1 588 ? 20.491 26.616 -7.166 1.00 87.19 588 MET A CA 1
ATOM 4652 C C . MET A 1 588 ? 20.870 25.316 -7.886 1.00 87.19 588 MET A C 1
ATOM 4654 O O . MET A 1 588 ? 21.488 25.325 -8.943 1.00 87.19 588 MET A O 1
ATOM 4658 N N . VAL A 1 589 ? 20.474 24.173 -7.328 1.00 88.75 589 VAL A N 1
ATOM 4659 C CA . VAL A 1 589 ? 20.697 22.861 -7.951 1.00 88.75 589 VAL A CA 1
ATOM 4660 C C . VAL A 1 589 ? 19.394 22.415 -8.617 1.00 88.75 589 VAL A C 1
ATOM 4662 O O . VAL A 1 589 ? 18.383 22.383 -7.910 1.00 88.75 589 VAL A O 1
ATOM 4665 N N . PRO A 1 590 ? 19.392 22.045 -9.915 1.00 91.38 590 PRO A N 1
ATOM 4666 C CA . PRO A 1 590 ? 18.183 21.580 -10.592 1.00 91.38 590 PRO A CA 1
ATOM 4667 C C . PRO A 1 590 ? 17.570 20.350 -9.928 1.00 91.38 590 PRO A C 1
ATOM 4669 O O . PRO A 1 590 ? 18.268 19.557 -9.282 1.00 91.38 590 PRO A O 1
ATOM 4672 N N . SER A 1 591 ? 16.268 20.165 -10.122 1.00 92.88 591 SER A N 1
ATOM 4673 C CA . SER A 1 591 ? 15.573 18.985 -9.619 1.00 92.88 591 SER A CA 1
ATOM 4674 C C . SER A 1 591 ? 15.922 17.727 -10.421 1.00 92.88 591 SER A C 1
ATOM 4676 O O . SER A 1 591 ? 16.441 17.778 -11.541 1.00 92.88 591 SER A O 1
ATOM 4678 N N . MET A 1 592 ? 15.632 16.557 -9.847 1.00 93.00 592 MET A N 1
ATOM 4679 C CA . MET A 1 592 ? 15.874 15.286 -10.533 1.00 93.00 592 MET A CA 1
ATOM 4680 C C . MET A 1 592 ? 14.976 15.154 -11.762 1.00 93.00 592 MET A C 1
ATOM 4682 O O . MET A 1 592 ? 15.441 14.725 -12.819 1.00 93.00 592 MET A O 1
ATOM 4686 N N . ALA A 1 593 ? 13.712 15.561 -11.639 1.00 91.31 593 ALA A N 1
ATOM 4687 C CA . ALA A 1 593 ? 12.767 15.541 -12.747 1.00 91.31 593 ALA A CA 1
ATOM 4688 C C . ALA A 1 593 ? 13.187 16.487 -13.890 1.00 91.31 593 ALA A C 1
ATOM 4690 O O . ALA A 1 593 ? 13.062 16.122 -15.059 1.00 91.31 593 ALA A O 1
ATOM 4691 N N . GLU A 1 594 ? 13.740 17.662 -13.573 1.00 92.81 594 GLU A N 1
ATOM 4692 C CA . GLU A 1 594 ? 14.243 18.618 -14.569 1.00 92.81 594 GLU A CA 1
ATOM 4693 C C . GLU A 1 594 ? 15.424 18.053 -15.363 1.00 92.81 594 GLU A C 1
ATOM 4695 O O . GLU A 1 594 ? 15.418 18.121 -16.595 1.00 92.81 594 GLU A O 1
ATOM 4700 N N . VAL A 1 595 ? 16.407 17.442 -14.685 1.00 92.31 595 VAL A N 1
ATOM 4701 C CA . VAL A 1 595 ? 17.556 16.810 -15.361 1.00 92.31 595 VAL A CA 1
ATOM 4702 C C . VAL A 1 595 ? 17.087 15.700 -16.291 1.00 92.31 595 VAL A C 1
ATOM 4704 O O . VAL A 1 595 ? 17.538 15.628 -17.433 1.00 92.31 595 VAL A O 1
ATOM 4707 N N . LEU A 1 596 ? 16.158 14.856 -15.842 1.00 89.25 596 LEU A N 1
ATOM 4708 C CA . LEU A 1 596 ? 15.612 13.780 -16.667 1.00 89.25 596 LEU A CA 1
ATOM 4709 C C . LEU A 1 596 ? 14.826 14.308 -17.876 1.00 89.25 596 LEU A C 1
ATOM 4711 O O . LEU A 1 596 ? 14.889 13.703 -18.943 1.00 89.25 596 LEU A O 1
ATOM 4715 N N . HIS A 1 597 ? 14.131 15.439 -17.751 1.00 91.62 597 HIS A N 1
ATOM 4716 C CA . HIS A 1 597 ? 13.445 16.074 -18.877 1.00 91.62 597 HIS A CA 1
ATOM 4717 C C . HIS A 1 597 ? 14.410 16.628 -19.926 1.00 91.62 597 HIS A C 1
ATOM 4719 O O . HIS A 1 597 ? 14.264 16.317 -21.104 1.00 91.62 597 HIS A O 1
ATOM 4725 N N . GLU A 1 598 ? 15.427 17.389 -19.517 1.00 89.25 598 GLU A N 1
ATOM 4726 C CA . GLU A 1 598 ? 16.417 17.958 -20.450 1.00 89.25 598 GLU A CA 1
ATOM 4727 C C . GLU A 1 598 ? 17.366 16.909 -21.049 1.00 89.25 598 GLU A C 1
ATOM 4729 O O . GLU A 1 598 ? 18.079 17.189 -22.017 1.00 89.25 598 GLU A O 1
ATOM 4734 N N . SER A 1 599 ? 17.342 15.703 -20.481 1.00 83.75 599 SER A N 1
ATOM 4735 C CA . SER A 1 599 ? 18.031 14.511 -20.974 1.00 83.75 599 SER A CA 1
ATOM 4736 C C . SER A 1 599 ? 17.124 13.590 -21.811 1.00 83.75 599 SER A C 1
ATOM 4738 O O . SER A 1 599 ? 17.521 12.466 -22.103 1.00 83.75 599 SER A O 1
ATOM 4740 N N . ASP A 1 600 ? 15.918 14.047 -22.176 1.00 81.19 600 ASP A N 1
ATOM 4741 C CA . ASP A 1 600 ? 14.929 13.349 -23.016 1.00 81.19 600 ASP A CA 1
ATOM 4742 C C . ASP A 1 600 ? 14.328 12.055 -22.413 1.00 81.19 600 ASP A C 1
ATOM 4744 O O . ASP A 1 600 ? 13.792 11.214 -23.136 1.00 81.19 600 ASP A O 1
ATOM 4748 N N . TYR A 1 601 ? 14.361 11.896 -21.083 1.00 73.75 601 TYR A N 1
ATOM 4749 C CA . TYR A 1 601 ? 13.731 10.764 -20.379 1.00 73.75 601 TYR A CA 1
ATOM 4750 C C . TYR A 1 601 ? 12.304 11.060 -19.907 1.00 73.75 601 TYR A C 1
ATOM 4752 O O . TYR A 1 601 ? 11.495 10.140 -19.812 1.00 73.75 601 TYR A O 1
ATOM 4760 N N . LEU A 1 602 ? 11.980 12.322 -19.607 1.00 81.38 602 LEU A N 1
ATOM 4761 C CA . LEU A 1 602 ? 10.655 12.734 -19.126 1.00 81.38 602 LEU A CA 1
ATOM 4762 C C . LEU A 1 602 ? 10.048 13.829 -20.003 1.00 81.38 602 LEU A C 1
ATOM 4764 O O . LEU A 1 602 ? 10.748 14.678 -20.554 1.00 81.38 602 LEU A O 1
ATOM 4768 N N . THR A 1 603 ? 8.719 13.857 -20.088 1.00 80.81 603 THR A N 1
ATOM 4769 C CA . THR A 1 603 ? 7.994 14.975 -20.704 1.00 80.81 603 THR A CA 1
ATOM 4770 C C . THR A 1 603 ? 7.792 16.110 -19.703 1.00 80.81 603 THR A C 1
ATOM 4772 O O . THR A 1 603 ? 7.807 15.908 -18.487 1.00 80.81 603 THR A O 1
ATOM 4775 N N . ARG A 1 604 ? 7.549 17.321 -20.214 1.00 83.75 604 ARG A N 1
ATOM 4776 C CA . ARG A 1 604 ? 7.333 18.511 -19.381 1.00 83.75 604 ARG A CA 1
ATOM 4777 C C . ARG A 1 604 ? 6.129 18.372 -18.443 1.00 83.75 604 ARG A C 1
ATOM 4779 O O . ARG A 1 604 ? 6.195 18.810 -17.298 1.00 83.75 604 ARG A O 1
ATOM 4786 N N . ASP A 1 605 ? 5.070 17.715 -18.909 1.00 79.62 605 ASP A N 1
ATOM 4787 C CA . ASP A 1 605 ? 3.862 17.458 -18.118 1.00 79.62 605 ASP A CA 1
ATOM 4788 C C . ASP A 1 605 ? 4.159 16.544 -16.922 1.00 79.62 605 ASP A C 1
ATOM 4790 O O . ASP A 1 605 ? 3.656 16.768 -15.822 1.00 79.62 605 ASP A O 1
ATOM 4794 N N . VAL A 1 606 ? 5.034 15.548 -17.109 1.00 79.19 606 VAL A N 1
ATOM 4795 C CA . VAL A 1 606 ? 5.453 14.644 -16.031 1.00 79.19 606 VAL A CA 1
ATOM 4796 C C . VAL A 1 606 ? 6.289 15.388 -14.992 1.00 79.19 606 VAL A C 1
ATOM 4798 O O . VAL A 1 606 ? 6.082 15.178 -13.802 1.00 79.19 606 VAL A O 1
ATOM 4801 N N . VAL A 1 607 ? 7.172 16.304 -15.402 1.00 86.31 607 VAL A N 1
ATOM 4802 C CA . VAL A 1 607 ? 7.938 17.138 -14.455 1.00 86.31 607 VAL A CA 1
ATOM 4803 C C . VAL A 1 607 ? 7.011 17.987 -13.586 1.00 86.31 607 VAL A C 1
ATOM 4805 O O . VAL A 1 607 ? 7.167 18.015 -12.367 1.00 86.31 607 VAL A O 1
ATOM 4808 N N . GLN A 1 608 ? 6.018 18.644 -14.194 1.00 90.31 608 GLN A N 1
ATOM 4809 C CA . GLN A 1 608 ? 5.041 19.452 -13.456 1.00 90.31 608 GLN A CA 1
ATOM 4810 C C . GLN A 1 608 ? 4.218 18.604 -12.485 1.00 90.31 608 GLN A C 1
ATOM 4812 O O . GLN A 1 608 ? 3.969 19.021 -11.353 1.00 90.31 608 GLN A O 1
ATOM 4817 N N . TRP A 1 609 ? 3.833 17.401 -12.910 1.00 88.81 609 TRP A N 1
ATOM 4818 C CA . TRP A 1 609 ? 3.129 16.449 -12.063 1.00 88.81 609 TRP A CA 1
ATOM 4819 C C . TRP A 1 609 ? 3.986 15.988 -10.873 1.00 88.81 609 TRP A C 1
ATOM 4821 O O . TRP A 1 609 ? 3.521 16.064 -9.738 1.00 88.81 609 TRP A O 1
ATOM 4831 N N . VAL A 1 610 ? 5.248 15.594 -11.097 1.00 87.94 610 VAL A N 1
ATOM 4832 C CA . VAL A 1 610 ? 6.169 15.181 -10.019 1.00 87.94 610 VAL A CA 1
ATOM 4833 C C . VAL A 1 610 ? 6.367 16.312 -9.012 1.00 87.94 610 VAL A C 1
ATOM 4835 O O . VAL A 1 610 ? 6.299 16.070 -7.808 1.00 87.94 610 VAL A O 1
ATOM 4838 N N . ALA A 1 611 ? 6.557 17.547 -9.483 1.00 86.94 611 ALA A N 1
ATOM 4839 C CA . ALA A 1 611 ? 6.716 18.710 -8.614 1.00 86.94 611 ALA A CA 1
ATOM 4840 C C . ALA A 1 611 ? 5.462 18.967 -7.758 1.00 86.94 611 ALA A C 1
ATOM 4842 O O . ALA A 1 611 ? 5.571 19.226 -6.558 1.00 86.94 611 ALA A O 1
ATOM 4843 N N . HIS A 1 612 ? 4.270 18.854 -8.356 1.00 88.94 612 HIS A N 1
ATOM 4844 C CA . HIS A 1 612 ? 3.001 19.030 -7.652 1.00 88.94 612 HIS A CA 1
ATOM 4845 C C . HIS A 1 612 ? 2.772 17.948 -6.585 1.00 88.94 612 HIS A C 1
ATOM 4847 O O . HIS A 1 612 ? 2.497 18.267 -5.428 1.00 88.94 612 HIS A O 1
ATOM 4853 N N . GLU A 1 613 ? 2.929 16.674 -6.949 1.00 84.94 613 GLU A N 1
ATOM 4854 C CA . GLU A 1 613 ? 2.689 15.545 -6.041 1.00 84.94 613 GLU A CA 1
ATOM 4855 C C . GLU A 1 613 ? 3.737 15.451 -4.927 1.00 84.94 613 GLU A C 1
ATOM 4857 O O . GLU A 1 613 ? 3.397 15.142 -3.786 1.00 84.94 613 GLU A O 1
ATOM 4862 N N . SER A 1 614 ? 4.998 15.783 -5.222 1.00 88.56 614 SER A N 1
ATOM 4863 C CA . SER A 1 614 ? 6.084 15.847 -4.233 1.00 88.56 614 SER A CA 1
ATOM 4864 C C . SER A 1 614 ? 5.740 16.814 -3.097 1.00 88.56 614 SER A C 1
ATOM 4866 O O . SER A 1 614 ? 5.841 16.467 -1.916 1.00 88.56 614 SER A O 1
ATOM 4868 N N . GLN A 1 615 ? 5.223 18.001 -3.439 1.00 87.19 615 GLN A N 1
ATOM 4869 C CA . GLN A 1 615 ? 4.793 18.998 -2.457 1.00 87.19 615 GLN A CA 1
ATOM 4870 C C . GLN A 1 615 ? 3.524 18.583 -1.704 1.00 87.19 615 GLN A C 1
ATOM 4872 O O . GLN A 1 615 ? 3.442 18.779 -0.490 1.00 87.19 615 GLN A O 1
ATOM 4877 N N . LEU A 1 616 ? 2.542 18.011 -2.405 1.00 84.75 616 LEU A N 1
ATOM 4878 C CA . LEU A 1 616 ? 1.245 17.652 -1.829 1.00 84.75 616 LEU A CA 1
ATOM 4879 C C . LEU A 1 616 ? 1.353 16.470 -0.857 1.00 84.75 616 LEU A C 1
ATOM 4881 O O . LEU A 1 616 ? 0.754 16.495 0.218 1.00 84.75 616 LEU A O 1
ATOM 4885 N N . GLN A 1 617 ? 2.141 15.456 -1.215 1.00 85.25 617 GLN A N 1
ATOM 4886 C CA . GLN A 1 617 ? 2.265 14.210 -0.456 1.00 85.25 617 GLN A CA 1
ATOM 4887 C C . GLN A 1 617 ? 3.475 14.186 0.489 1.00 85.25 617 GLN A C 1
ATOM 4889 O O . GLN A 1 617 ? 3.578 13.284 1.318 1.00 85.25 617 GLN A O 1
ATOM 4894 N N . LYS A 1 618 ? 4.381 15.171 0.395 1.00 88.50 618 LYS A N 1
ATOM 4895 C CA . LYS A 1 618 ? 5.666 15.210 1.122 1.00 88.50 618 LYS A CA 1
ATOM 4896 C C . LYS A 1 618 ? 6.541 13.971 0.863 1.00 88.50 618 LYS A C 1
ATOM 4898 O O . LYS A 1 618 ? 7.223 13.489 1.766 1.00 88.50 618 LYS A O 1
ATOM 4903 N N . ILE A 1 619 ? 6.517 13.462 -0.369 1.00 85.56 619 ILE A N 1
ATOM 4904 C CA . ILE A 1 619 ? 7.321 12.319 -0.832 1.00 85.56 619 ILE A CA 1
ATOM 4905 C C . ILE A 1 619 ? 8.460 12.849 -1.707 1.00 85.56 619 ILE A C 1
ATOM 4907 O O . ILE A 1 619 ? 8.272 13.813 -2.441 1.00 85.56 619 ILE A O 1
ATOM 4911 N N . SER A 1 620 ? 9.644 12.232 -1.646 1.00 88.19 620 SER A N 1
ATOM 4912 C CA . SER A 1 620 ? 10.774 12.662 -2.477 1.00 88.19 620 SER A CA 1
ATOM 4913 C C . SER A 1 620 ? 10.494 12.458 -3.975 1.00 88.19 620 SER A C 1
ATOM 4915 O O . SER A 1 620 ? 9.853 11.480 -4.368 1.00 88.19 620 SER A O 1
ATOM 4917 N N . GLU A 1 621 ? 11.020 13.340 -4.836 1.00 87.88 621 GLU A N 1
ATOM 4918 C CA . GLU A 1 621 ? 10.894 13.180 -6.296 1.00 87.88 621 GLU A CA 1
ATOM 4919 C C . GLU A 1 621 ? 11.432 11.823 -6.766 1.00 87.88 621 GLU A C 1
ATOM 4921 O O . GLU A 1 621 ? 10.833 11.183 -7.625 1.00 87.88 621 GLU A O 1
ATOM 4926 N N . LYS A 1 622 ? 12.529 11.349 -6.159 1.00 87.25 622 LYS A N 1
ATOM 4927 C CA . LYS A 1 622 ? 13.128 10.044 -6.461 1.00 87.25 622 LYS A CA 1
ATOM 4928 C C . LYS A 1 622 ? 12.150 8.901 -6.186 1.00 87.25 622 LYS A C 1
ATOM 4930 O O . LYS A 1 622 ? 12.020 8.005 -7.018 1.00 87.25 622 LYS A O 1
ATOM 4935 N N . ASP A 1 623 ? 11.463 8.929 -5.046 1.00 86.31 623 ASP A N 1
ATOM 4936 C CA . ASP A 1 623 ? 10.503 7.885 -4.682 1.00 86.31 623 ASP A CA 1
ATOM 4937 C C . ASP A 1 623 ? 9.248 7.953 -5.554 1.00 86.31 623 ASP A C 1
ATOM 4939 O O . ASP A 1 623 ? 8.746 6.913 -5.970 1.00 86.31 623 ASP A O 1
ATOM 4943 N N . LEU A 1 624 ? 8.778 9.151 -5.915 1.00 84.81 624 LEU A N 1
ATOM 4944 C CA . LEU A 1 624 ? 7.670 9.309 -6.861 1.00 84.81 624 LEU A CA 1
ATOM 4945 C C . LEU A 1 624 ? 8.026 8.780 -8.253 1.00 84.81 624 LEU A C 1
ATOM 4947 O O . LEU A 1 624 ? 7.249 8.021 -8.831 1.00 84.81 624 LEU A O 1
ATOM 4951 N N . LEU A 1 625 ? 9.204 9.123 -8.774 1.00 82.06 625 LEU A N 1
ATOM 4952 C CA . LEU A 1 625 ? 9.682 8.641 -10.071 1.00 82.06 625 LEU A CA 1
ATOM 4953 C C . LEU A 1 625 ? 9.863 7.117 -10.077 1.00 82.06 625 LEU A C 1
ATOM 4955 O O . LEU A 1 625 ? 9.480 6.457 -11.043 1.00 82.06 625 LEU A O 1
ATOM 4959 N N . LYS A 1 626 ? 10.391 6.553 -8.984 1.00 82.31 626 LYS A N 1
ATOM 4960 C CA . LYS A 1 626 ? 10.589 5.109 -8.820 1.00 82.31 626 LYS A CA 1
ATOM 4961 C C . LYS A 1 626 ? 9.265 4.356 -8.692 1.00 82.31 626 LYS A C 1
ATOM 4963 O O . LYS A 1 626 ? 9.042 3.386 -9.412 1.00 82.31 626 LYS A O 1
ATOM 4968 N N . ASN A 1 627 ? 8.386 4.792 -7.792 1.00 74.25 627 ASN A N 1
ATOM 4969 C CA . ASN A 1 627 ? 7.138 4.091 -7.479 1.00 74.25 627 ASN A CA 1
ATOM 4970 C C . ASN A 1 627 ? 6.140 4.134 -8.642 1.00 74.25 627 ASN A C 1
ATOM 4972 O O . ASN A 1 627 ? 5.345 3.211 -8.794 1.00 74.25 627 ASN A O 1
ATOM 4976 N N . ASN A 1 628 ? 6.212 5.170 -9.483 1.00 74.44 628 ASN A N 1
ATOM 4977 C CA . ASN A 1 628 ? 5.376 5.308 -10.676 1.00 74.44 628 ASN A CA 1
ATOM 4978 C C . ASN A 1 628 ? 6.068 4.824 -11.962 1.00 74.44 628 ASN A C 1
ATOM 4980 O O . ASN A 1 628 ? 5.540 5.043 -13.049 1.00 74.44 628 ASN A O 1
ATOM 4984 N N . LEU A 1 629 ? 7.228 4.160 -11.850 1.00 72.31 629 LEU A N 1
ATOM 4985 C CA . LEU A 1 629 ? 7.977 3.576 -12.973 1.00 72.31 629 LEU A CA 1
ATOM 4986 C C . LEU A 1 629 ? 8.299 4.586 -14.093 1.00 72.31 629 LEU A C 1
ATOM 4988 O O . LEU A 1 629 ? 8.342 4.230 -15.269 1.00 72.31 629 LEU A O 1
ATOM 4992 N N . LEU A 1 630 ? 8.521 5.851 -13.729 1.00 66.25 630 LEU A N 1
ATOM 4993 C CA . LEU A 1 630 ? 8.786 6.944 -14.671 1.00 66.25 630 LEU A CA 1
ATOM 4994 C C . LEU A 1 630 ? 10.255 6.997 -15.111 1.00 66.25 630 LEU A C 1
ATOM 4996 O O . LEU A 1 630 ? 10.561 7.533 -16.171 1.00 66.25 630 LEU A O 1
ATOM 5000 N N . ALA A 1 631 ? 11.160 6.433 -14.313 1.00 71.81 631 ALA A N 1
ATOM 5001 C CA . ALA A 1 631 ? 12.564 6.241 -14.658 1.00 71.81 631 ALA A CA 1
ATOM 5002 C C . ALA A 1 631 ? 13.089 4.956 -14.003 1.00 71.81 631 ALA A C 1
ATOM 5004 O O . ALA A 1 631 ? 12.590 4.530 -12.957 1.00 71.81 631 ALA A O 1
ATOM 5005 N N . SER A 1 632 ? 14.091 4.327 -14.619 1.00 72.19 632 SER A N 1
ATOM 5006 C CA . SER A 1 632 ? 14.664 3.092 -14.081 1.00 72.19 632 SER A CA 1
ATOM 5007 C C . SER A 1 632 ? 15.448 3.365 -12.782 1.00 72.19 632 SER A C 1
ATOM 5009 O O . SER A 1 632 ? 15.970 4.471 -12.599 1.00 72.19 632 SER A O 1
ATOM 5011 N N . PRO A 1 633 ? 15.582 2.381 -11.870 1.00 67.69 633 PRO A N 1
ATOM 5012 C CA . PRO A 1 633 ? 16.404 2.536 -10.671 1.00 67.69 633 PRO A CA 1
ATOM 5013 C C . PRO A 1 633 ? 17.852 2.947 -10.976 1.00 67.69 633 PRO A C 1
ATOM 5015 O O . PRO A 1 633 ? 18.394 3.798 -10.274 1.00 67.69 633 PRO A O 1
ATOM 5018 N N . THR A 1 634 ? 18.448 2.407 -12.044 1.00 70.56 634 THR A N 1
ATOM 5019 C CA . THR A 1 634 ? 19.827 2.707 -12.458 1.00 70.56 634 THR A CA 1
ATOM 5020 C C . THR A 1 634 ? 19.948 4.139 -12.984 1.00 70.56 634 THR A C 1
ATOM 5022 O O . THR A 1 634 ? 20.856 4.866 -12.573 1.00 70.56 634 THR A O 1
ATOM 5025 N N . THR A 1 635 ? 18.987 4.600 -13.793 1.00 76.06 635 THR A N 1
ATOM 5026 C CA . THR A 1 635 ? 18.890 6.004 -14.231 1.00 76.06 635 THR A CA 1
ATOM 5027 C C . THR A 1 635 ? 18.793 6.940 -13.023 1.00 76.06 635 THR A C 1
ATOM 5029 O O . THR A 1 635 ? 19.554 7.900 -12.917 1.00 76.06 635 THR A O 1
ATOM 5032 N N . LEU A 1 636 ? 17.908 6.635 -12.066 1.00 81.44 636 LEU A N 1
ATOM 5033 C CA . LEU A 1 636 ? 17.699 7.454 -10.866 1.00 81.44 636 LEU A CA 1
ATOM 5034 C C . LEU A 1 636 ? 18.947 7.522 -9.978 1.00 81.44 636 LEU A C 1
ATOM 5036 O O . LEU A 1 636 ? 19.248 8.576 -9.417 1.00 81.44 636 LEU A O 1
ATOM 5040 N N . GLU A 1 637 ? 19.693 6.426 -9.847 1.00 81.25 637 GLU A N 1
ATOM 5041 C CA . GLU A 1 637 ? 20.965 6.402 -9.119 1.00 81.25 637 GLU A CA 1
ATOM 5042 C C . GLU A 1 637 ? 22.046 7.240 -9.808 1.00 81.25 637 GLU A C 1
ATOM 5044 O O . GLU A 1 637 ? 22.737 8.012 -9.139 1.00 81.25 637 GLU A O 1
ATOM 5049 N N . LYS A 1 638 ? 22.153 7.162 -11.138 1.00 83.06 638 LYS A N 1
ATOM 5050 C CA . LYS A 1 638 ? 23.079 7.981 -11.934 1.00 83.06 638 LYS A CA 1
ATOM 5051 C C . LYS A 1 638 ? 22.758 9.471 -11.839 1.00 83.06 638 LYS A C 1
ATOM 5053 O O . LYS A 1 638 ? 23.659 10.277 -11.601 1.00 83.06 638 LYS A O 1
ATOM 5058 N N . THR A 1 639 ? 21.484 9.845 -11.958 1.00 87.31 639 THR A N 1
ATOM 5059 C CA . THR A 1 639 ? 21.039 11.237 -11.803 1.00 87.31 639 THR A CA 1
ATOM 5060 C C . THR A 1 639 ? 21.279 11.738 -10.379 1.00 87.31 639 THR A C 1
ATOM 5062 O O . THR A 1 639 ? 21.752 12.858 -10.192 1.00 87.31 639 THR A O 1
ATOM 5065 N N . GLN A 1 640 ? 21.026 10.903 -9.363 1.00 90.06 640 GLN A N 1
ATOM 5066 C CA . GLN A 1 640 ? 21.314 11.245 -7.969 1.00 90.06 640 GLN A CA 1
ATOM 5067 C C . GLN A 1 640 ? 22.813 11.478 -7.747 1.00 90.06 640 GLN A C 1
ATOM 5069 O O . GLN A 1 640 ? 23.186 12.448 -7.085 1.00 90.06 640 GLN A O 1
ATOM 5074 N N . LEU A 1 641 ? 23.673 10.619 -8.298 1.00 86.38 641 LEU A N 1
ATOM 5075 C CA . LEU A 1 641 ? 25.124 10.777 -8.217 1.00 86.38 641 LEU A CA 1
ATOM 5076 C C . LEU A 1 641 ? 25.559 12.120 -8.820 1.00 86.38 641 LEU A C 1
ATOM 5078 O O . LEU A 1 641 ? 26.237 12.889 -8.149 1.00 86.38 641 LEU A O 1
ATOM 5082 N N . LEU A 1 642 ? 25.089 12.456 -10.025 1.00 89.56 642 LEU A N 1
ATOM 5083 C CA . LEU A 1 642 ? 25.393 13.738 -10.671 1.00 89.56 642 LEU A CA 1
ATOM 5084 C C . LEU A 1 642 ? 24.955 14.944 -9.835 1.00 89.56 642 LEU A C 1
ATOM 5086 O O . LEU A 1 642 ? 25.752 15.851 -9.599 1.00 89.56 642 LEU A O 1
ATOM 5090 N N . LEU A 1 643 ? 23.711 14.945 -9.349 1.00 91.00 643 LEU A N 1
ATOM 5091 C CA . LEU A 1 643 ? 23.165 16.060 -8.572 1.00 91.00 643 LEU A CA 1
ATOM 5092 C C . LEU A 1 643 ? 23.854 16.224 -7.214 1.00 91.00 643 LEU A C 1
ATOM 5094 O O . LEU A 1 643 ? 24.101 17.347 -6.777 1.00 91.00 643 LEU A O 1
ATOM 5098 N N . THR A 1 644 ? 24.191 15.119 -6.545 1.00 88.88 644 THR A N 1
ATOM 5099 C CA . THR A 1 644 ? 24.914 15.156 -5.262 1.00 88.88 644 THR A CA 1
ATOM 5100 C C . THR A 1 644 ? 26.355 15.621 -5.434 1.00 88.88 644 THR A C 1
ATOM 5102 O O . THR A 1 644 ? 26.797 16.479 -4.671 1.00 88.88 644 THR A O 1
ATOM 5105 N N . THR A 1 645 ? 27.064 15.141 -6.461 1.00 88.75 645 THR A N 1
ATOM 5106 C CA . THR A 1 645 ? 28.404 15.625 -6.815 1.00 88.75 645 THR A CA 1
ATOM 5107 C C . THR A 1 645 ? 28.370 17.109 -7.176 1.00 88.75 645 THR A C 1
ATOM 5109 O O . THR A 1 645 ? 29.149 17.882 -6.628 1.00 88.75 645 THR A O 1
ATOM 5112 N N . HIS A 1 646 ? 27.433 17.539 -8.023 1.00 91.50 646 HIS A N 1
ATOM 5113 C CA . HIS A 1 646 ? 27.299 18.942 -8.411 1.00 91.50 646 HIS A CA 1
ATOM 5114 C C . HIS A 1 646 ? 27.017 19.851 -7.206 1.00 91.50 646 HIS A C 1
ATOM 5116 O O . HIS A 1 646 ? 27.732 20.829 -6.990 1.00 91.50 646 HIS A O 1
ATOM 5122 N N . ARG A 1 647 ? 26.048 19.483 -6.356 1.00 91.62 647 ARG A N 1
ATOM 5123 C CA . ARG A 1 647 ? 25.739 20.202 -5.110 1.00 91.62 647 ARG A CA 1
ATOM 5124 C C . ARG A 1 647 ? 26.953 20.295 -4.189 1.00 91.62 647 ARG A C 1
ATOM 5126 O O . ARG A 1 647 ? 27.214 21.350 -3.618 1.00 91.62 647 ARG A O 1
ATOM 5133 N N . SER A 1 648 ? 27.694 19.198 -4.055 1.00 87.88 648 SER A N 1
ATOM 5134 C CA . SER A 1 648 ? 28.915 19.150 -3.256 1.00 87.88 648 SER A CA 1
ATOM 5135 C C . SER A 1 648 ? 29.968 20.133 -3.776 1.00 87.88 648 SER A C 1
ATOM 5137 O O . SER A 1 648 ? 30.574 20.830 -2.968 1.00 87.88 648 SER A O 1
ATOM 5139 N N . LEU A 1 649 ? 30.172 20.223 -5.092 1.00 88.38 649 LEU A N 1
ATOM 5140 C CA . LEU A 1 649 ? 31.126 21.163 -5.691 1.00 88.38 649 LEU A CA 1
ATOM 5141 C C . LEU A 1 649 ? 30.718 22.628 -5.482 1.00 88.38 649 LEU A C 1
ATOM 5143 O O . LEU A 1 649 ? 31.573 23.461 -5.199 1.00 88.38 649 LEU A O 1
ATOM 5147 N N . LEU A 1 650 ? 29.419 22.939 -5.543 1.00 86.88 650 LEU A N 1
ATOM 5148 C CA . LEU A 1 650 ? 28.912 24.295 -5.297 1.00 86.88 650 LEU A CA 1
ATOM 5149 C C . LEU A 1 650 ? 28.926 24.690 -3.813 1.00 86.88 650 LEU A C 1
ATOM 5151 O O . LEU A 1 650 ? 28.964 25.877 -3.489 1.00 86.88 650 LEU A O 1
ATOM 5155 N N . SER A 1 651 ? 28.899 23.718 -2.897 1.00 80.56 651 SER A N 1
ATOM 5156 C CA . SER A 1 651 ? 28.901 23.978 -1.450 1.00 80.56 651 SER A CA 1
ATOM 5157 C C . SER A 1 651 ? 30.223 24.549 -0.921 1.00 80.56 651 SER A C 1
ATOM 5159 O O . SER A 1 651 ? 30.235 25.174 0.140 1.00 80.56 651 SER A O 1
ATOM 5161 N N . LEU A 1 652 ? 31.318 24.419 -1.678 1.00 69.50 652 LEU A N 1
ATOM 5162 C CA . LEU A 1 652 ? 32.552 25.149 -1.403 1.00 69.50 652 LEU A CA 1
ATOM 5163 C C . LEU A 1 652 ? 32.343 26.650 -1.667 1.00 69.50 652 LEU A C 1
ATOM 5165 O O . LEU A 1 652 ? 31.753 27.050 -2.670 1.00 69.50 652 LEU A O 1
ATOM 5169 N N . ASN A 1 653 ? 32.837 27.504 -0.772 1.00 55.09 653 ASN A N 1
ATOM 5170 C CA . ASN A 1 653 ? 32.935 28.945 -1.007 1.00 55.09 653 ASN A CA 1
ATOM 5171 C C . ASN A 1 653 ? 34.336 29.278 -1.536 1.00 55.09 653 ASN A C 1
ATOM 5173 O O . ASN A 1 653 ? 35.248 29.454 -0.726 1.00 55.09 653 ASN A O 1
ATOM 5177 N N . PRO A 1 654 ? 34.552 29.390 -2.857 1.00 47.50 654 PRO A N 1
ATOM 5178 C CA . PRO A 1 654 ? 35.649 30.194 -3.354 1.00 47.50 654 PRO A CA 1
ATOM 5179 C C . PRO A 1 654 ? 35.247 31.680 -3.329 1.00 47.50 654 PRO A C 1
ATOM 5181 O O . PRO A 1 654 ? 34.068 32.026 -3.370 1.00 47.50 654 PRO A O 1
ATOM 5184 N N . VAL A 1 655 ? 36.271 32.520 -3.185 1.00 45.59 655 VAL A N 1
ATOM 5185 C CA . VAL A 1 655 ? 36.294 33.993 -3.126 1.00 45.59 655 VAL A CA 1
ATOM 5186 C C . VAL A 1 655 ? 35.250 34.661 -4.036 1.00 45.59 655 VAL A C 1
ATOM 5188 O O . VAL A 1 655 ? 34.991 34.165 -5.130 1.00 45.59 655 VAL A O 1
ATOM 5191 N N . GLU A 1 656 ? 34.673 35.782 -3.569 1.00 40.09 656 GLU A N 1
ATOM 5192 C CA . GLU A 1 656 ? 33.699 36.615 -4.298 1.00 40.09 656 GLU A CA 1
ATOM 5193 C C . GLU A 1 656 ? 34.015 36.711 -5.802 1.00 40.09 656 GLU A C 1
ATOM 5195 O O . GLU A 1 656 ? 35.173 36.942 -6.165 1.00 40.09 656 GLU A O 1
ATOM 5200 N N . PRO A 1 657 ? 33.007 36.560 -6.683 1.00 41.56 657 PRO A N 1
ATOM 5201 C CA . PRO A 1 657 ? 33.214 36.707 -8.113 1.00 41.56 657 PRO A CA 1
ATOM 5202 C C . PRO A 1 657 ? 33.713 38.125 -8.405 1.00 41.56 657 PRO A C 1
ATOM 5204 O O . PRO A 1 657 ? 33.078 39.108 -8.017 1.00 41.56 657 PRO A O 1
ATOM 5207 N N . ASP A 1 658 ? 34.859 38.207 -9.081 1.00 40.78 658 ASP A N 1
ATOM 5208 C CA . ASP A 1 658 ? 35.478 39.461 -9.501 1.00 40.78 658 ASP A CA 1
ATOM 5209 C C . ASP A 1 658 ? 34.460 40.288 -10.305 1.00 40.78 658 ASP A C 1
ATOM 5211 O O . ASP A 1 658 ? 33.964 39.861 -11.355 1.00 40.78 658 ASP A O 1
ATOM 5215 N N . ARG A 1 659 ? 34.074 41.445 -9.759 1.00 43.25 659 ARG A N 1
ATOM 5216 C CA . ARG A 1 659 ? 33.111 42.357 -10.379 1.00 43.25 659 ARG A CA 1
ATOM 5217 C C . ARG A 1 659 ? 33.816 43.151 -11.482 1.00 43.25 659 ARG A C 1
ATOM 5219 O O . ARG A 1 659 ? 34.384 44.186 -11.172 1.00 43.25 659 ARG A O 1
ATOM 5226 N N . ASP A 1 660 ? 33.717 42.638 -12.713 1.00 45.91 660 ASP A N 1
ATOM 5227 C CA . ASP A 1 660 ? 33.585 43.302 -14.038 1.00 45.91 660 ASP A CA 1
ATOM 5228 C C . ASP A 1 660 ? 34.478 44.539 -14.357 1.00 45.91 660 ASP A C 1
ATOM 5230 O O . ASP A 1 660 ? 34.657 45.427 -13.523 1.00 45.91 660 ASP A O 1
ATOM 5234 N N . PRO A 1 661 ? 34.966 44.722 -15.606 1.00 44.84 661 PRO A N 1
ATOM 5235 C CA . PRO A 1 661 ? 34.124 45.457 -16.559 1.00 44.84 661 PRO A CA 1
ATOM 5236 C C . PRO A 1 661 ? 34.332 45.079 -18.044 1.00 44.84 661 PRO A C 1
ATOM 5238 O O . PRO A 1 661 ? 35.402 45.293 -18.610 1.00 44.84 661 PRO A O 1
ATOM 5241 N N . LEU A 1 662 ? 33.254 44.672 -18.717 1.00 39.78 662 LEU A N 1
ATOM 5242 C CA . LEU A 1 662 ? 33.012 44.853 -20.159 1.00 39.78 662 LEU A CA 1
ATOM 5243 C C . LEU A 1 662 ? 34.096 44.320 -21.127 1.00 39.78 662 LEU A C 1
ATOM 5245 O O . LEU A 1 662 ? 34.930 45.084 -21.627 1.00 39.78 662 LEU A O 1
ATOM 5249 N N . LYS A 1 663 ? 33.971 43.045 -21.527 1.00 36.41 663 LYS A N 1
ATOM 5250 C CA . LYS A 1 663 ? 34.154 42.589 -22.922 1.00 36.41 663 LYS A CA 1
ATOM 5251 C C . LYS A 1 663 ? 33.572 41.208 -23.186 1.00 36.41 663 LYS A C 1
ATOM 5253 O O . LYS A 1 663 ? 33.804 40.309 -22.352 1.00 36.41 663 LYS A O 1
#

Foldseek 3Di:
DVVVLVVLVVQLVVLVVLLVVLVVVLVVLLVPDDFFFDWFWKKKKKFKDKWKFFCPQDPVHGHRDTDDLPDQWAFCVSQIKMWMKIKMFIDRFPFKKKKKKKWKWKKKFFADPPPGTPDIDTDDTDDIDIDMDHPVRGMDIDDIDIDRLVVSLVVVVVVCVVVVHPHGFIKMKIKIKMFMFIDGPRDTFTDIDIFIFIWTHDPTTIGGPDRGPPRMDMDGRDTDGHTDDPVRSVVVSCVVPVVSVVSSVVSVVSSVVSVVVSPPPCDPLNVVCVVCVVQEDEDDDDDDQAAEDEDLDPVVVSVVCVVVVHGWYQYPVQRKIWTDDPRHIYIYDPVVSVVVVPPQQDLLNLCCVVVLADPVLQVQLVVQCVVPVDDSLVSSVLVVSHHQQSSQCSLCVSVVFAADEADLVQAPPDPVCCVLAPLVRCLVQQKGFRQADPVGAIEIEHQDPDDPVSQVVVCVSVVHHHRYHYYHSVNSVSNSVVVVVVVCVVPVPPCPDDDPPAQLQNLDDPVLLVVQLVCLLVLAGPVVSLLSSLVLDDPVVQPPPPPDDDSVVVCCVVVSADPLLVLLVQQQSVVSNPDDNVCSVVVPQDALLSSCVSSVLDDPVVSVVLVVCCVVVVPHSLCVCDVSVSDDPVSSVSNVSSRSSSSRSSPDDDDDDPDDDDD

Radius of gyration: 39.31 Å; chains: 1; bounding box: 91×78×115 Å

pLDDT: mean 81.69, std 13.91, range [34.56, 96.19]